Protein AF-A0A142XMQ7-F1 (afdb_monomer)

Mean predicted aligned error: 15.14 Å

Structure (mmCIF, N/CA/C/O backbone):
data_AF-A0A142XMQ7-F1
#
_entry.id   AF-A0A142XMQ7-F1
#
loop_
_atom_site.group_PDB
_atom_site.id
_atom_site.type_symbol
_atom_site.label_atom_id
_atom_site.label_alt_id
_atom_site.label_comp_id
_atom_site.label_asym_id
_atom_site.label_entity_id
_atom_site.label_seq_id
_atom_site.pdbx_PDB_ins_code
_atom_site.Cartn_x
_atom_site.Cartn_y
_atom_site.Cartn_z
_atom_site.occupancy
_atom_site.B_iso_or_equiv
_atom_site.auth_seq_id
_atom_site.auth_comp_id
_atom_site.auth_asym_id
_atom_site.auth_atom_id
_atom_site.pdbx_PDB_model_num
ATOM 1 N N . MET A 1 1 ? 3.921 -54.992 10.161 1.00 39.56 1 MET A N 1
ATOM 2 C CA . MET A 1 1 ? 3.218 -55.237 8.882 1.00 39.56 1 MET A CA 1
ATOM 3 C C . MET A 1 1 ? 2.815 -53.898 8.289 1.00 39.56 1 MET A C 1
ATOM 5 O O . MET A 1 1 ? 2.061 -53.165 8.910 1.00 39.56 1 MET A O 1
ATOM 9 N N . ASN A 1 2 ? 3.401 -53.572 7.138 1.00 39.72 2 ASN A N 1
ATOM 10 C CA . ASN A 1 2 ? 3.148 -52.381 6.324 1.00 39.72 2 ASN A CA 1
ATOM 11 C C . ASN A 1 2 ? 1.705 -52.337 5.810 1.00 39.72 2 ASN A C 1
ATOM 13 O O . ASN A 1 2 ? 1.301 -53.322 5.201 1.00 39.72 2 ASN A O 1
ATOM 17 N N . LYS A 1 3 ? 1.026 -51.184 5.911 1.00 41.12 3 LYS A N 1
ATOM 18 C CA . LYS A 1 3 ? 0.195 -50.603 4.833 1.00 41.12 3 LYS A CA 1
ATOM 19 C C . LYS A 1 3 ? 0.131 -49.080 5.001 1.00 41.12 3 LYS A C 1
ATOM 21 O O . LYS A 1 3 ? -0.486 -48.579 5.933 1.00 41.12 3 LYS A O 1
ATOM 26 N N . GLY A 1 4 ? 0.797 -48.365 4.094 1.00 34.75 4 GLY A N 1
ATOM 27 C CA . GLY A 1 4 ? 0.695 -46.916 3.953 1.00 34.75 4 GLY A CA 1
ATOM 28 C C . GLY A 1 4 ? -0.638 -46.529 3.315 1.00 34.75 4 GLY A C 1
ATOM 29 O O . GLY A 1 4 ? -0.977 -47.019 2.239 1.00 34.75 4 GLY A O 1
ATOM 30 N N . GLY A 1 5 ? -1.385 -45.660 3.991 1.00 37.09 5 GLY A N 1
ATOM 31 C CA . GLY A 1 5 ? -2.548 -44.972 3.440 1.00 37.09 5 GLY A CA 1
ATOM 32 C C . GLY A 1 5 ? -2.126 -43.610 2.902 1.00 37.09 5 GLY A C 1
ATOM 33 O O . GLY A 1 5 ? -1.587 -42.791 3.643 1.00 37.09 5 GLY A O 1
ATOM 34 N N . GLN A 1 6 ? -2.348 -43.375 1.610 1.00 42.09 6 GLN A N 1
ATOM 35 C CA . GLN A 1 6 ? -2.232 -42.045 1.016 1.00 42.09 6 GLN A CA 1
ATOM 36 C C . GLN A 1 6 ? -3.298 -41.109 1.614 1.00 42.09 6 GLN A C 1
ATOM 38 O O . GLN A 1 6 ? -4.458 -41.515 1.719 1.00 42.09 6 GLN A O 1
ATOM 43 N N . PRO A 1 7 ? -2.962 -39.857 1.967 1.00 41.16 7 PRO A N 1
ATOM 44 C CA . PRO A 1 7 ? -3.962 -38.874 2.353 1.00 41.16 7 PRO A CA 1
ATOM 45 C C . PRO A 1 7 ? -4.769 -38.429 1.126 1.00 41.16 7 PRO A C 1
ATOM 47 O O . PRO A 1 7 ? -4.218 -38.015 0.102 1.00 41.16 7 PRO A O 1
ATOM 50 N N . GLY A 1 8 ? -6.092 -38.549 1.242 1.00 36.16 8 GLY A N 1
ATOM 51 C CA . GLY A 1 8 ? -7.060 -38.181 0.218 1.00 36.16 8 GLY A CA 1
ATOM 52 C C . GLY A 1 8 ? -6.982 -36.702 -0.161 1.00 36.16 8 GLY A C 1
ATOM 53 O O . GLY A 1 8 ? -6.835 -35.821 0.686 1.00 36.16 8 GLY A O 1
ATOM 54 N N . ARG A 1 9 ? -7.099 -36.438 -1.464 1.00 38.22 9 ARG A N 1
ATOM 55 C CA . ARG A 1 9 ? -7.292 -35.094 -2.013 1.00 38.22 9 ARG A CA 1
ATOM 56 C C . ARG A 1 9 ? -8.642 -34.546 -1.552 1.00 38.22 9 ARG A C 1
ATOM 58 O O . ARG A 1 9 ? -9.668 -35.198 -1.727 1.00 38.22 9 ARG A O 1
ATOM 65 N N . LEU A 1 10 ? -8.627 -33.334 -1.006 1.00 38.81 10 LEU A N 1
ATOM 66 C CA . LEU A 1 10 ? -9.827 -32.552 -0.721 1.00 38.81 10 LEU A CA 1
ATOM 67 C C . LEU A 1 10 ? -10.569 -32.215 -2.032 1.00 38.81 10 LEU A C 1
ATOM 69 O O . LEU A 1 10 ? -9.913 -31.877 -3.023 1.00 38.81 10 LEU A O 1
ATOM 73 N N . PRO A 1 11 ? -11.912 -32.280 -2.059 1.00 34.28 11 PRO A N 1
ATOM 74 C CA . PRO A 1 11 ? -12.706 -31.844 -3.200 1.00 34.28 11 PRO A CA 1
ATOM 75 C C . PRO A 1 11 ? -12.650 -30.316 -3.308 1.00 34.28 11 PRO A C 1
ATOM 77 O O . PRO A 1 11 ? -13.010 -29.597 -2.377 1.00 34.28 11 PRO A O 1
ATOM 80 N N . GLY A 1 12 ? -12.162 -29.820 -4.446 1.00 39.44 12 GLY A N 1
ATOM 81 C CA . GLY A 1 12 ? -12.177 -28.395 -4.762 1.00 39.44 12 GLY A CA 1
ATOM 82 C C . GLY A 1 12 ? -13.612 -27.873 -4.934 1.00 39.44 12 GLY A C 1
ATOM 83 O O . GLY A 1 12 ? -14.493 -28.635 -5.342 1.00 39.44 12 GLY A O 1
ATOM 84 N N . PRO A 1 13 ? -13.866 -26.588 -4.636 1.00 42.97 13 PRO A N 1
ATOM 85 C CA . PRO A 1 13 ? -15.183 -25.988 -4.792 1.00 42.97 13 PRO A CA 1
ATOM 86 C C . PRO A 1 13 ? -15.599 -25.996 -6.266 1.00 42.97 13 PRO A C 1
ATOM 88 O O . PRO A 1 13 ? -14.899 -25.473 -7.135 1.00 42.97 13 PRO A O 1
ATOM 91 N N . GLY A 1 14 ? -16.744 -26.626 -6.531 1.00 33.94 14 GLY A N 1
ATOM 92 C CA . GLY A 1 14 ? -17.369 -26.692 -7.844 1.00 33.94 14 GLY A CA 1
ATOM 93 C C . GLY A 1 14 ? -17.711 -25.298 -8.356 1.00 33.94 14 GLY A C 1
ATOM 94 O O . GLY A 1 14 ? -18.604 -24.634 -7.835 1.00 33.94 14 GLY A O 1
ATOM 95 N N . GLY A 1 15 ? -16.995 -24.868 -9.392 1.00 40.12 15 GLY A N 1
ATOM 96 C CA . GLY A 1 15 ? -17.407 -23.744 -10.219 1.00 40.12 15 GLY A CA 1
ATOM 97 C C . GLY A 1 15 ? -18.636 -24.123 -11.058 1.00 40.12 15 GLY A C 1
ATOM 98 O O . GLY A 1 15 ? -18.752 -25.276 -11.483 1.00 40.12 15 GLY A O 1
ATOM 99 N N . PRO A 1 16 ? -19.567 -23.186 -11.303 1.00 46.69 16 PRO A N 1
ATOM 100 C CA . PRO A 1 16 ? -20.723 -23.432 -12.156 1.00 46.69 16 PRO A CA 1
ATOM 101 C C . PRO A 1 16 ? -20.294 -23.754 -13.601 1.00 46.69 16 PRO A C 1
ATOM 103 O O . PRO A 1 16 ? -19.234 -23.306 -14.048 1.00 46.69 16 PRO A O 1
ATOM 106 N N . PRO A 1 17 ? -21.107 -24.522 -14.351 1.00 37.59 17 PRO A N 1
ATOM 107 C CA . PRO A 1 17 ? -20.763 -24.967 -15.694 1.00 37.59 17 PRO A CA 1
ATOM 108 C C . PRO A 1 17 ? -20.561 -23.772 -16.626 1.00 37.59 17 PRO A C 1
ATOM 110 O O . PRO A 1 17 ? -21.469 -22.971 -16.857 1.00 37.59 17 PRO A O 1
ATOM 113 N N . VAL A 1 18 ? -19.355 -23.689 -17.188 1.00 37.34 18 VAL A N 1
ATOM 114 C CA . VAL A 1 18 ? -19.021 -22.787 -18.286 1.00 37.34 18 VAL A CA 1
ATOM 115 C C . VAL A 1 18 ? -19.924 -23.154 -19.461 1.00 37.34 18 VAL A C 1
ATOM 117 O O . VAL A 1 18 ? -19.727 -24.170 -20.128 1.00 37.34 18 VAL A O 1
ATOM 120 N N . ARG A 1 19 ? -20.949 -22.335 -19.709 1.00 34.34 19 ARG A N 1
ATOM 121 C CA . ARG A 1 19 ? -21.673 -22.362 -20.977 1.00 34.34 19 ARG A CA 1
ATOM 122 C C . ARG A 1 19 ? -20.686 -21.951 -22.062 1.00 34.34 19 ARG A C 1
ATOM 124 O O . ARG A 1 19 ? -20.234 -20.811 -22.100 1.00 34.34 19 ARG A O 1
ATOM 131 N N . VAL A 1 20 ? -20.352 -22.908 -22.920 1.00 39.31 20 VAL A N 1
ATOM 132 C CA . VAL A 1 20 ? -19.630 -22.687 -24.171 1.00 39.31 20 VAL A CA 1
ATOM 133 C C . VAL A 1 20 ? -20.474 -21.731 -25.013 1.00 39.31 20 VAL A C 1
ATOM 135 O O . VAL A 1 20 ? -21.506 -22.117 -25.558 1.00 39.31 20 VAL A O 1
ATOM 138 N N . ALA A 1 21 ? -20.073 -20.463 -25.060 1.00 35.09 21 ALA A N 1
ATOM 139 C CA . ALA A 1 21 ? -20.623 -19.510 -26.008 1.00 35.09 21 ALA A CA 1
ATOM 140 C C . ALA A 1 21 ? -20.176 -19.912 -27.428 1.00 35.09 21 ALA A C 1
ATOM 142 O O . ALA A 1 21 ? -19.032 -20.344 -27.609 1.00 35.09 21 ALA A O 1
ATOM 143 N N . PRO A 1 22 ? -21.056 -19.807 -28.436 1.00 35.97 22 PRO A N 1
ATOM 144 C CA . PRO A 1 22 ? -20.718 -20.156 -29.806 1.00 35.97 22 PRO A CA 1
ATOM 145 C C . PRO A 1 22 ? -19.603 -19.245 -30.326 1.00 35.97 22 PRO A C 1
ATOM 147 O O . PRO A 1 22 ? -19.616 -18.033 -30.121 1.00 35.97 22 PRO A O 1
ATOM 150 N N . ARG A 1 23 ? -18.635 -19.863 -31.012 1.00 33.84 23 ARG A N 1
ATOM 151 C CA . ARG A 1 23 ? -17.595 -19.194 -31.797 1.00 33.84 23 ARG A CA 1
ATOM 152 C C . ARG A 1 23 ? -18.235 -18.127 -32.689 1.00 33.84 23 ARG A C 1
ATOM 154 O O . ARG A 1 23 ? -18.902 -18.467 -33.662 1.00 33.84 23 ARG A O 1
ATOM 161 N N . CYS A 1 24 ? -17.984 -16.854 -32.398 1.00 34.16 24 CYS A N 1
ATOM 162 C CA . CYS A 1 24 ? -18.174 -15.791 -33.375 1.00 34.16 24 CYS A CA 1
ATOM 163 C C . CYS A 1 24 ? -17.138 -15.992 -34.486 1.00 34.16 24 CYS A C 1
ATOM 165 O O . CYS A 1 24 ? -15.943 -15.762 -34.294 1.00 34.16 24 CYS A O 1
ATOM 167 N N . GLY A 1 25 ? -17.609 -16.503 -35.623 1.00 34.16 25 GLY A N 1
ATOM 168 C CA . GLY A 1 25 ? -16.852 -16.563 -36.861 1.00 34.16 25 GLY A CA 1
ATOM 169 C C . GLY A 1 25 ? -16.463 -15.155 -37.293 1.00 34.16 25 GLY A C 1
ATOM 170 O O . GLY A 1 25 ? -17.300 -14.257 -37.361 1.00 34.16 25 GLY A O 1
ATOM 171 N N . TRP A 1 26 ? -15.177 -14.974 -37.559 1.00 38.94 26 TRP A N 1
ATOM 172 C CA . TRP A 1 26 ? -14.675 -13.808 -38.262 1.00 38.94 26 TRP A CA 1
ATOM 173 C C . TRP A 1 26 ? -15.149 -13.885 -39.721 1.00 38.94 26 TRP A C 1
ATOM 175 O O . TRP A 1 26 ? -15.000 -14.945 -40.337 1.00 38.94 26 TRP A O 1
ATOM 185 N N . PRO A 1 27 ? -15.727 -12.816 -40.292 1.00 48.38 27 PRO A N 1
ATOM 186 C CA . PRO A 1 27 ? -16.029 -12.782 -41.714 1.00 48.38 27 PRO A CA 1
ATOM 187 C C . PRO A 1 27 ? -14.725 -12.730 -42.534 1.00 48.38 27 PRO A C 1
ATOM 189 O O . PRO A 1 27 ? -13.767 -12.074 -42.114 1.00 48.38 27 PRO A O 1
ATOM 192 N N . PRO A 1 28 ? -14.663 -13.388 -43.706 1.00 42.31 28 PRO A N 1
ATOM 193 C CA . PRO A 1 28 ? -13.559 -13.212 -44.638 1.00 42.31 28 PRO A CA 1
ATOM 194 C C . PRO A 1 28 ? -13.583 -11.771 -45.161 1.00 42.31 28 PRO A C 1
ATOM 196 O O . PRO A 1 28 ? -14.538 -11.343 -45.808 1.00 42.31 28 PRO A O 1
ATOM 199 N N . GLY A 1 29 ? -12.541 -11.012 -44.821 1.00 39.47 29 GLY A N 1
ATOM 200 C CA . GLY A 1 29 ? -12.348 -9.642 -45.278 1.00 39.47 29 GLY A CA 1
ATOM 201 C C . GLY A 1 29 ? -12.240 -9.584 -46.798 1.00 39.47 29 GLY A C 1
ATOM 202 O O . GLY A 1 29 ? -11.419 -10.270 -47.405 1.00 39.47 29 GLY A O 1
ATOM 203 N N . ALA A 1 30 ? -13.112 -8.767 -47.380 1.00 41.41 30 ALA A N 1
ATOM 204 C CA . ALA A 1 30 ? -13.198 -8.454 -48.791 1.00 41.41 30 ALA A CA 1
ATOM 205 C C . ALA A 1 30 ? -11.921 -7.773 -49.306 1.00 41.41 30 ALA A C 1
ATOM 207 O O . ALA A 1 30 ? -11.288 -6.983 -48.605 1.00 41.41 30 ALA A O 1
ATOM 208 N N . GLY A 1 31 ? -11.576 -8.092 -50.555 1.00 38.56 31 GLY A N 1
ATOM 209 C CA . GLY A 1 31 ? -10.446 -7.527 -51.278 1.00 38.56 31 GLY A CA 1
ATOM 210 C C . GLY A 1 31 ? -10.512 -6.005 -51.378 1.00 38.56 31 GLY A C 1
ATOM 211 O O . GLY A 1 31 ? -11.531 -5.432 -51.763 1.00 38.56 31 GLY A O 1
ATOM 212 N N . GLY A 1 32 ? -9.392 -5.369 -51.039 1.00 45.53 32 GLY A N 1
ATOM 213 C CA . GLY A 1 32 ? -9.129 -3.975 -51.364 1.00 45.53 32 GLY A CA 1
ATOM 214 C C . GLY A 1 32 ? -8.733 -3.809 -52.842 1.00 45.53 32 GLY A C 1
ATOM 215 O O . GLY A 1 32 ? -8.223 -4.754 -53.450 1.00 45.53 32 GLY A O 1
ATOM 216 N N . PRO A 1 33 ? -8.990 -2.630 -53.433 1.00 51.47 33 PRO A N 1
ATOM 217 C CA . PRO A 1 33 ? -8.698 -2.334 -54.833 1.00 51.47 33 PRO A CA 1
ATOM 218 C C . PRO A 1 33 ? -7.184 -2.240 -55.113 1.00 51.47 33 PRO A C 1
ATOM 220 O O . PRO A 1 33 ? -6.417 -1.898 -54.212 1.00 51.47 33 PRO A O 1
ATOM 223 N N . PRO A 1 34 ? -6.747 -2.524 -56.356 1.00 45.31 34 PRO A N 1
ATOM 224 C CA . PRO A 1 34 ? -5.338 -2.487 -56.737 1.00 45.31 34 PRO A CA 1
ATOM 225 C C . PRO A 1 34 ? -4.774 -1.062 -56.682 1.00 45.31 34 PRO A C 1
ATOM 227 O O . PRO A 1 34 ? -5.380 -0.120 -57.196 1.00 45.31 34 PRO A O 1
ATOM 230 N N . GLU A 1 35 ? -3.592 -0.926 -56.078 1.00 46.50 35 GLU A N 1
ATOM 231 C CA . GLU A 1 35 ? -2.805 0.306 -56.098 1.00 46.50 35 GLU A CA 1
ATOM 232 C C . GLU A 1 35 ? -2.434 0.704 -57.542 1.00 46.50 35 GLU A C 1
ATOM 234 O O . GLU A 1 35 ? -1.985 -0.145 -58.323 1.00 46.50 35 GLU A O 1
ATOM 239 N N . PRO A 1 36 ? -2.593 1.986 -57.921 1.00 50.69 36 PRO A N 1
ATOM 240 C CA . PRO A 1 36 ? -2.132 2.508 -59.201 1.00 50.69 36 PRO A CA 1
ATOM 241 C C . PRO A 1 36 ? -0.607 2.605 -59.236 1.00 50.69 36 PRO A C 1
ATOM 243 O O . PRO A 1 36 ? 0.023 3.129 -58.318 1.00 50.69 36 PRO A O 1
ATOM 246 N N . GLY A 1 37 ? -0.031 2.120 -60.334 1.00 47.28 37 GLY A N 1
ATOM 247 C CA . GLY A 1 37 ? 1.404 2.073 -60.557 1.00 47.28 37 GLY A CA 1
ATOM 248 C C . GLY A 1 37 ? 2.111 3.423 -60.460 1.00 47.28 37 GLY A C 1
ATOM 249 O O . GLY A 1 37 ? 1.578 4.476 -60.813 1.00 47.28 37 GLY A O 1
ATOM 250 N N . MET A 1 38 ? 3.377 3.351 -60.059 1.00 39.41 38 MET A N 1
ATOM 251 C CA . MET A 1 38 ? 4.341 4.418 -60.270 1.00 39.41 38 MET A CA 1
ATOM 252 C C . MET A 1 38 ? 5.613 3.898 -60.948 1.00 39.41 38 MET A C 1
ATOM 254 O O . MET A 1 38 ? 5.949 2.718 -60.825 1.00 39.41 38 MET A O 1
ATOM 258 N N . PRO A 1 39 ? 6.273 4.765 -61.735 1.00 47.16 39 PRO A N 1
ATOM 259 C CA . PRO A 1 39 ? 7.076 4.383 -62.886 1.00 47.16 39 PRO A CA 1
ATOM 260 C C . PRO A 1 39 ? 8.537 4.165 -62.501 1.00 47.16 39 PRO A C 1
ATOM 262 O O . PRO A 1 39 ? 9.125 4.949 -61.757 1.00 47.16 39 PRO A O 1
ATOM 265 N N . GLY A 1 40 ? 9.145 3.130 -63.074 1.00 40.50 40 GLY A N 1
ATOM 266 C CA . GLY A 1 40 ? 10.591 2.961 -63.034 1.00 40.50 40 GLY A CA 1
ATOM 267 C C . GLY A 1 40 ? 11.309 4.031 -63.869 1.00 40.50 40 GLY A C 1
ATOM 268 O O . GLY A 1 40 ? 10.795 4.434 -64.915 1.00 40.50 40 GLY A O 1
ATOM 269 N N . PRO A 1 41 ? 12.525 4.442 -63.484 1.00 50.28 41 PRO A N 1
ATOM 270 C CA . PRO A 1 41 ? 13.448 5.098 -64.390 1.00 50.28 41 PRO A CA 1
ATOM 271 C C . PRO A 1 41 ? 14.430 4.064 -64.942 1.00 50.28 41 PRO A C 1
ATOM 273 O O . PRO A 1 41 ? 15.330 3.585 -64.251 1.00 50.28 41 PRO A O 1
ATOM 276 N N . GLY A 1 42 ? 14.248 3.738 -66.220 1.00 42.22 42 GLY A N 1
ATOM 277 C CA . GLY A 1 42 ? 15.315 3.197 -67.046 1.00 42.22 42 GLY A CA 1
ATOM 278 C C . GLY A 1 42 ? 16.366 4.275 -67.305 1.00 42.22 42 GLY A C 1
ATOM 279 O O . GLY A 1 42 ? 16.038 5.413 -67.632 1.00 42.22 42 GLY A O 1
ATOM 280 N N . GLY A 1 43 ? 17.632 3.896 -67.176 1.00 44.59 43 GLY A N 1
ATOM 281 C CA . GLY A 1 43 ? 18.784 4.708 -67.541 1.00 44.59 43 GLY A CA 1
ATOM 282 C C . GLY A 1 43 ? 19.875 3.805 -68.095 1.00 44.59 43 GLY A C 1
ATOM 283 O O . GLY A 1 43 ? 20.729 3.331 -67.356 1.00 44.59 43 GLY A O 1
ATOM 284 N N . TYR A 1 44 ? 19.797 3.536 -69.398 1.00 44.03 44 TYR A N 1
ATOM 285 C CA . TYR A 1 44 ? 20.872 2.949 -70.193 1.00 44.03 44 TYR A CA 1
ATOM 286 C C . TYR A 1 44 ? 21.995 3.978 -70.387 1.00 44.03 44 TYR A C 1
ATOM 288 O O . TYR A 1 44 ? 21.730 5.122 -70.750 1.00 44.03 44 TYR A O 1
ATOM 296 N N . GLY A 1 45 ? 23.247 3.548 -70.231 1.00 36.44 45 GLY A N 1
ATOM 297 C CA . GLY A 1 45 ? 24.440 4.291 -70.639 1.00 36.44 45 GLY A CA 1
ATOM 298 C C . GLY A 1 45 ? 25.694 3.402 -70.613 1.00 36.44 45 GLY A C 1
ATOM 299 O O . GLY A 1 45 ? 25.726 2.450 -69.841 1.00 36.44 45 GLY A O 1
ATOM 300 N N . PRO A 1 46 ? 26.687 3.628 -71.490 1.00 52.25 46 PRO A N 1
ATOM 301 C CA . PRO A 1 46 ? 27.308 2.559 -72.272 1.00 52.25 46 PRO A CA 1
ATOM 302 C C . PRO A 1 46 ? 28.758 2.218 -71.886 1.00 52.25 46 PRO A C 1
ATOM 304 O O . PRO A 1 46 ? 29.520 3.081 -71.474 1.00 52.25 46 PRO A O 1
ATOM 307 N N . GLY A 1 47 ? 29.148 0.970 -72.172 1.00 43.31 47 GLY A N 1
ATOM 308 C CA . GLY A 1 47 ? 30.458 0.622 -72.739 1.00 43.31 47 GLY A CA 1
ATOM 309 C C . GLY A 1 47 ? 31.705 0.774 -71.861 1.00 43.31 47 GLY A C 1
ATOM 310 O O . GLY A 1 47 ? 32.292 1.845 -71.771 1.00 43.31 47 GLY A O 1
ATOM 311 N N . GLY A 1 48 ? 32.221 -0.354 -71.370 1.00 38.12 48 GLY A N 1
ATOM 312 C CA . GLY A 1 48 ? 33.603 -0.478 -70.898 1.00 38.12 48 GLY A CA 1
ATOM 313 C C . GLY A 1 48 ? 34.072 -1.936 -70.981 1.00 38.12 48 GLY A C 1
ATOM 314 O O . GLY A 1 48 ? 33.464 -2.785 -70.329 1.00 38.12 48 GLY A O 1
ATOM 315 N N . PRO A 1 49 ? 35.091 -2.273 -71.795 1.00 53.16 49 PRO A N 1
ATOM 316 C CA . PRO A 1 49 ? 35.474 -3.655 -72.045 1.00 53.16 49 PRO A CA 1
ATOM 317 C C . PRO A 1 49 ? 36.522 -4.158 -71.046 1.00 53.16 49 PRO A C 1
ATOM 319 O O . PRO A 1 49 ? 37.558 -3.535 -70.836 1.00 53.16 49 PRO A O 1
ATOM 322 N N . GLY A 1 50 ? 36.294 -5.377 -70.555 1.00 44.62 50 GLY A N 1
ATOM 323 C CA . GLY A 1 50 ? 37.360 -6.305 -70.187 1.00 44.62 50 GLY A CA 1
ATOM 324 C C . GLY A 1 50 ? 37.756 -6.334 -68.711 1.00 44.62 50 GLY A C 1
ATOM 325 O O . GLY A 1 50 ? 38.402 -5.424 -68.209 1.00 44.62 50 GLY A O 1
ATOM 326 N N . ARG A 1 51 ? 37.528 -7.480 -68.062 1.00 40.78 51 ARG A N 1
ATOM 327 C CA . ARG A 1 51 ? 38.574 -8.491 -67.805 1.00 40.78 51 ARG A CA 1
ATOM 328 C C . ARG A 1 51 ? 37.994 -9.683 -67.022 1.00 40.78 51 ARG A C 1
ATOM 330 O O . ARG A 1 51 ? 37.500 -9.530 -65.918 1.00 40.78 51 ARG A O 1
ATOM 337 N N . TYR A 1 52 ? 38.115 -10.844 -67.664 1.00 46.03 52 TYR A N 1
ATOM 338 C CA . TYR A 1 52 ? 38.323 -12.209 -67.162 1.00 46.03 52 TYR A CA 1
ATOM 339 C C . TYR A 1 52 ? 37.440 -12.824 -66.052 1.00 46.03 52 TYR A C 1
ATOM 341 O O . TYR A 1 52 ? 37.530 -12.439 -64.890 1.00 46.03 52 TYR A O 1
ATOM 349 N N . PRO A 1 53 ? 36.724 -13.917 -66.386 1.00 49.91 53 PRO A N 1
ATOM 350 C CA . PRO A 1 53 ? 36.209 -14.902 -65.445 1.00 49.91 53 PRO A CA 1
ATOM 351 C C . PRO A 1 53 ? 37.214 -16.051 -65.239 1.00 49.91 53 PRO A C 1
ATOM 353 O O . PRO A 1 53 ? 37.768 -16.576 -66.204 1.00 49.91 53 PRO A O 1
ATOM 356 N N . GLY A 1 54 ? 37.390 -16.490 -63.990 1.00 56.72 54 GLY A N 1
ATOM 357 C CA . GLY A 1 54 ? 37.987 -17.795 -63.683 1.00 56.72 54 GLY A CA 1
ATOM 358 C C . GLY A 1 54 ? 39.170 -17.749 -62.722 1.00 56.72 54 GLY A C 1
ATOM 359 O O . GLY A 1 54 ? 40.321 -17.671 -63.137 1.00 56.72 54 GLY A O 1
ATOM 360 N N . GLY A 1 55 ? 38.878 -17.886 -61.432 1.00 48.81 55 GLY A N 1
ATOM 361 C CA . GLY A 1 55 ? 39.860 -18.230 -60.411 1.00 48.81 55 GLY A CA 1
ATOM 362 C C . GLY A 1 55 ? 39.145 -18.721 -59.149 1.00 48.81 55 GLY A C 1
ATOM 363 O O . GLY A 1 55 ? 38.305 -17.985 -58.631 1.00 48.81 55 GLY A O 1
ATOM 364 N N . PRO A 1 56 ? 39.408 -19.947 -58.660 1.00 52.91 56 PRO A N 1
ATOM 365 C CA . PRO A 1 56 ? 38.860 -20.416 -57.394 1.00 52.91 56 PRO A CA 1
ATOM 366 C C . PRO A 1 56 ? 39.501 -19.619 -56.254 1.00 52.91 56 PRO A C 1
ATOM 368 O O . PRO A 1 56 ? 40.700 -19.725 -56.000 1.00 52.91 56 PRO A O 1
ATOM 371 N N . VAL A 1 57 ? 38.701 -18.788 -55.587 1.00 51.22 57 VAL A N 1
ATOM 372 C CA . VAL A 1 57 ? 39.128 -18.043 -54.399 1.00 51.22 57 VAL A CA 1
ATOM 373 C C . VAL A 1 57 ? 39.232 -19.046 -53.251 1.00 51.22 57 VAL A C 1
ATOM 375 O O . VAL A 1 57 ? 38.228 -19.582 -52.786 1.00 51.22 57 VAL A O 1
ATOM 378 N N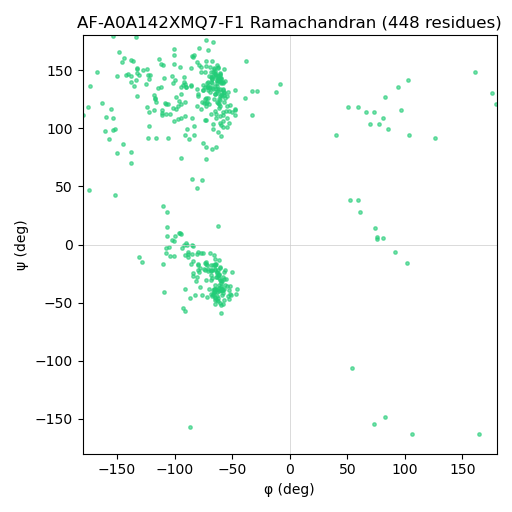 . GLY A 1 58 ? 40.465 -19.374 -52.868 1.00 54.59 58 GLY A N 1
ATOM 379 C CA . GLY A 1 58 ? 40.759 -20.307 -51.786 1.00 54.59 58 GLY A CA 1
ATOM 380 C C . GLY A 1 58 ? 40.341 -19.775 -50.404 1.00 54.59 58 GLY A C 1
ATOM 381 O O . GLY A 1 58 ? 40.225 -18.562 -50.212 1.00 54.59 58 GLY A O 1
ATOM 382 N N . PRO A 1 59 ? 40.138 -20.669 -49.419 1.00 54.78 59 PRO A N 1
ATOM 383 C CA . PRO A 1 59 ? 39.797 -20.307 -48.049 1.00 54.78 59 PRO A CA 1
ATOM 384 C C . PRO A 1 59 ? 41.052 -19.785 -47.341 1.00 54.78 59 PRO A C 1
ATOM 386 O O . PRO A 1 59 ? 41.818 -20.537 -46.748 1.00 54.78 59 PRO A O 1
ATOM 389 N N . GLY A 1 60 ? 41.301 -18.488 -47.473 1.00 53.19 60 GLY A N 1
ATOM 390 C CA . GLY A 1 60 ? 42.498 -17.844 -46.937 1.00 53.19 60 GLY A CA 1
ATOM 391 C C . GLY A 1 60 ? 42.453 -16.336 -47.118 1.00 53.19 60 GLY A C 1
ATOM 392 O O . GLY A 1 60 ? 43.407 -15.744 -47.614 1.00 53.19 60 GLY A O 1
ATOM 393 N N . GLY A 1 61 ? 41.321 -15.714 -46.780 1.00 57.53 61 GLY A N 1
ATOM 394 C CA . GLY A 1 61 ? 41.257 -14.263 -46.660 1.00 57.53 61 GLY A CA 1
ATOM 395 C C . GLY A 1 61 ? 42.170 -13.833 -45.518 1.00 57.53 61 GLY A C 1
ATOM 396 O O . GLY A 1 61 ? 41.870 -14.113 -44.360 1.00 57.53 61 GLY A O 1
ATOM 397 N N . ALA A 1 62 ? 43.296 -13.205 -45.854 1.00 57.72 62 ALA A N 1
ATOM 398 C CA . ALA A 1 62 ? 44.162 -12.551 -44.890 1.00 57.72 62 ALA A CA 1
ATOM 399 C C . ALA A 1 62 ? 43.336 -11.486 -44.158 1.00 57.72 62 ALA A C 1
ATOM 401 O O . ALA A 1 62 ? 42.965 -10.468 -44.742 1.00 57.72 62 ALA A O 1
ATOM 402 N N . SER A 1 63 ? 42.995 -11.759 -42.900 1.00 61.19 63 SER A N 1
ATOM 403 C CA . SER A 1 63 ? 42.458 -10.760 -41.984 1.00 61.19 63 SER A CA 1
ATOM 404 C C . SER A 1 63 ? 43.467 -9.620 -41.897 1.00 61.19 63 SER A C 1
ATOM 406 O O . SER A 1 63 ? 44.631 -9.868 -41.577 1.00 61.19 63 SER A O 1
ATOM 408 N N . ASP A 1 64 ? 43.030 -8.406 -42.222 1.00 73.25 64 ASP A N 1
ATOM 409 C CA . ASP A 1 64 ? 43.836 -7.195 -42.101 1.00 73.25 64 ASP A CA 1
ATOM 410 C C . ASP A 1 64 ? 44.388 -7.104 -40.664 1.00 73.25 64 ASP A C 1
ATOM 412 O O . ASP A 1 64 ? 43.596 -6.999 -39.724 1.00 73.25 64 ASP A O 1
ATOM 416 N N . PRO A 1 65 ? 45.717 -7.179 -40.455 1.00 74.88 65 PRO A N 1
ATOM 417 C CA . PRO A 1 65 ? 46.317 -7.119 -39.123 1.00 74.88 65 PRO A CA 1
ATOM 418 C C . PRO A 1 65 ? 46.116 -5.760 -38.432 1.00 74.88 65 PRO A C 1
ATOM 420 O O . PRO A 1 65 ? 46.413 -5.642 -37.247 1.00 74.88 65 PRO A O 1
ATOM 423 N N . ASN A 1 66 ? 45.603 -4.750 -39.147 1.00 79.00 66 ASN A N 1
ATOM 424 C CA . ASN A 1 66 ? 45.223 -3.452 -38.593 1.00 79.00 66 ASN A CA 1
ATOM 425 C C . ASN A 1 66 ? 43.711 -3.285 -38.392 1.00 79.00 66 ASN A C 1
ATOM 427 O O . ASN A 1 66 ? 43.279 -2.203 -37.983 1.00 79.00 66 ASN A O 1
ATOM 431 N N . ALA A 1 67 ? 42.891 -4.310 -38.653 1.00 76.19 67 ALA A N 1
ATOM 432 C CA . ALA A 1 67 ? 41.489 -4.252 -38.268 1.00 76.19 67 ALA A CA 1
ATOM 433 C C . ALA A 1 67 ? 41.415 -4.144 -36.732 1.00 76.19 67 ALA A C 1
ATOM 435 O O . ALA A 1 67 ? 41.967 -5.005 -36.043 1.00 76.19 67 ALA A O 1
ATOM 436 N N . PRO A 1 68 ? 40.785 -3.095 -36.170 1.00 76.94 68 PRO A N 1
ATOM 437 C CA . PRO A 1 68 ? 40.680 -2.946 -34.727 1.00 76.94 68 PRO A CA 1
ATOM 438 C C . PRO A 1 68 ? 39.978 -4.178 -34.156 1.00 76.94 68 PRO A C 1
ATOM 440 O O . PRO A 1 68 ? 38.813 -4.435 -34.455 1.00 76.94 68 PRO A O 1
ATOM 443 N N . HIS A 1 69 ? 40.710 -4.964 -33.366 1.00 71.06 69 HIS A N 1
ATOM 444 C CA . HIS A 1 69 ? 40.144 -6.103 -32.662 1.00 71.06 69 HIS A CA 1
ATOM 445 C C . HIS A 1 69 ? 39.064 -5.588 -31.713 1.00 71.06 69 HIS A C 1
ATOM 447 O O . HIS A 1 69 ? 39.351 -4.809 -30.801 1.00 71.06 69 HIS A O 1
ATOM 453 N N . GLU A 1 70 ? 37.820 -6.010 -31.934 1.00 74.75 70 GLU A N 1
ATOM 454 C CA . GLU A 1 70 ? 36.756 -5.764 -30.969 1.00 74.75 70 GLU A CA 1
ATOM 455 C C . GLU A 1 70 ? 37.178 -6.377 -29.622 1.00 74.75 70 GLU A C 1
ATOM 457 O O . GLU A 1 70 ? 37.635 -7.527 -29.594 1.00 74.75 70 GLU A O 1
ATOM 462 N N . PRO A 1 71 ? 37.096 -5.626 -28.509 1.00 78.38 71 PRO A N 1
ATOM 463 C CA . PRO A 1 71 ? 37.574 -6.121 -27.229 1.00 78.38 71 PRO A CA 1
ATOM 464 C C . PRO A 1 71 ? 36.802 -7.382 -26.836 1.00 78.38 71 PRO A C 1
ATOM 466 O O . PRO A 1 71 ? 35.572 -7.402 -26.840 1.00 78.38 71 PRO A O 1
ATOM 469 N N . VAL A 1 72 ? 37.517 -8.453 -26.503 1.00 83.94 72 VAL A N 1
ATOM 470 C CA . VAL A 1 72 ? 36.904 -9.736 -26.143 1.00 83.94 72 VAL A CA 1
ATOM 471 C C . VAL A 1 72 ? 36.291 -9.627 -24.745 1.00 83.94 72 VAL A C 1
ATOM 473 O O . VAL A 1 72 ? 36.909 -9.094 -23.825 1.00 83.94 72 VAL A O 1
ATOM 476 N N . SER A 1 73 ? 35.069 -10.137 -24.581 1.00 87.62 73 SER A N 1
ATOM 477 C CA . SER A 1 73 ? 34.438 -10.242 -23.260 1.00 87.62 73 SER A CA 1
ATOM 478 C C . SER A 1 73 ? 35.183 -11.272 -22.403 1.00 87.62 73 SER A C 1
ATOM 480 O O . SER A 1 73 ? 35.463 -12.366 -22.895 1.00 87.62 73 SER A O 1
ATOM 482 N N . HIS A 1 74 ? 35.475 -10.971 -21.138 1.00 90.25 74 HIS A N 1
ATOM 483 C CA . HIS A 1 74 ? 36.131 -11.894 -20.208 1.00 90.25 74 HIS A CA 1
ATOM 484 C C . HIS A 1 74 ? 35.492 -11.858 -18.811 1.00 90.25 74 HIS A C 1
ATOM 486 O O . HIS A 1 74 ? 34.758 -10.940 -18.454 1.00 90.25 74 HIS A O 1
ATOM 492 N N . VAL A 1 75 ? 35.706 -12.924 -18.040 1.00 82.50 75 VAL A N 1
ATOM 493 C CA . VAL A 1 75 ? 35.222 -13.062 -16.662 1.00 82.50 75 VAL A CA 1
ATOM 494 C C . VAL A 1 75 ? 36.425 -13.349 -15.781 1.00 82.50 75 VAL A C 1
ATOM 496 O O . VAL A 1 75 ? 37.050 -14.397 -15.946 1.00 82.50 75 VAL A O 1
ATOM 499 N N . ASP A 1 76 ? 36.706 -12.460 -14.836 1.00 89.88 76 ASP A N 1
ATOM 500 C CA . ASP A 1 76 ? 37.742 -12.657 -13.831 1.00 89.88 76 ASP A CA 1
ATOM 501 C C . ASP A 1 76 ? 37.125 -13.087 -12.504 1.00 89.88 76 ASP A C 1
ATOM 503 O O . ASP A 1 76 ? 36.094 -12.579 -12.054 1.00 89.88 76 ASP A O 1
ATOM 507 N N . LEU A 1 77 ? 37.789 -14.039 -11.861 1.00 80.94 77 LEU A N 1
ATOM 508 C CA . LEU A 1 77 ? 37.450 -14.524 -10.534 1.00 80.94 77 LEU A CA 1
ATOM 509 C C . LEU A 1 77 ? 38.637 -14.230 -9.626 1.00 80.94 77 LEU A C 1
ATOM 511 O O . LEU A 1 77 ? 39.722 -14.776 -9.814 1.00 80.94 77 LEU A O 1
ATOM 515 N N . GLU A 1 78 ? 38.422 -13.373 -8.641 1.00 94.44 78 GLU A N 1
ATOM 516 C CA . GLU A 1 78 ? 39.402 -13.019 -7.625 1.00 94.44 78 GLU A CA 1
ATOM 517 C C . GLU A 1 78 ? 38.852 -13.468 -6.267 1.00 94.44 78 GLU A C 1
ATOM 519 O O . GLU A 1 78 ? 37.718 -13.151 -5.910 1.00 94.44 78 GLU A O 1
ATOM 524 N N . LEU A 1 79 ? 39.629 -14.255 -5.524 1.00 87.81 79 LEU A N 1
ATOM 525 C CA . LEU A 1 79 ? 39.293 -14.657 -4.162 1.00 87.81 79 LEU A CA 1
ATOM 526 C C . LEU A 1 79 ? 40.266 -13.959 -3.216 1.00 87.81 79 LEU A C 1
ATOM 528 O O . LEU A 1 79 ? 41.463 -14.242 -3.253 1.00 87.81 79 LEU A O 1
ATOM 532 N N . THR A 1 80 ? 39.744 -13.077 -2.370 1.00 92.81 80 THR A N 1
ATOM 533 C CA . THR A 1 80 ? 40.528 -12.345 -1.372 1.00 92.81 80 THR A CA 1
ATOM 534 C C . THR A 1 80 ? 39.945 -12.650 -0.001 1.00 92.81 80 THR A C 1
ATOM 536 O O . THR A 1 80 ? 38.801 -12.296 0.273 1.00 92.81 80 THR A O 1
ATOM 539 N N . ASP A 1 81 ? 40.720 -13.335 0.841 1.00 92.88 81 ASP A N 1
ATOM 540 C CA . ASP A 1 81 ? 40.298 -13.861 2.145 1.00 92.88 81 ASP A CA 1
ATOM 541 C C . ASP A 1 81 ? 39.033 -14.741 2.056 1.00 92.88 81 ASP A C 1
ATOM 543 O O . ASP A 1 81 ? 39.089 -15.875 1.577 1.00 92.88 81 ASP A O 1
ATOM 547 N N . ASP A 1 82 ? 37.892 -14.224 2.513 1.00 85.25 82 ASP A N 1
ATOM 548 C CA . ASP A 1 82 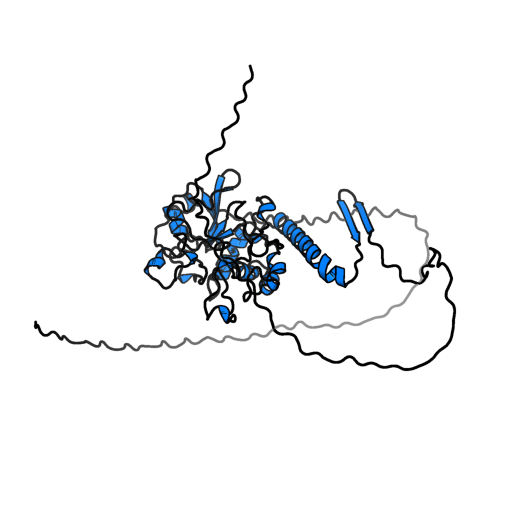? 36.569 -14.850 2.492 1.00 85.25 82 ASP A CA 1
ATOM 549 C C . ASP A 1 82 ? 35.625 -14.236 1.438 1.00 85.25 82 ASP A C 1
ATOM 551 O O . ASP A 1 82 ? 34.443 -14.588 1.368 1.00 85.25 82 ASP A O 1
ATOM 555 N N . GLN A 1 83 ? 36.132 -13.339 0.586 1.00 67.62 83 GLN A N 1
ATOM 556 C CA . GLN A 1 83 ? 35.359 -12.641 -0.437 1.00 67.62 83 GLN A CA 1
ATOM 557 C C . GLN A 1 83 ? 35.681 -13.159 -1.840 1.00 67.62 83 GLN A C 1
ATOM 559 O O . GLN A 1 83 ? 36.809 -13.062 -2.320 1.00 67.62 83 GLN A O 1
ATOM 564 N N . LEU A 1 84 ? 34.653 -13.662 -2.531 1.00 77.88 84 LEU A N 1
ATOM 565 C CA . LEU A 1 84 ? 34.707 -13.973 -3.959 1.00 77.88 84 LEU A CA 1
ATOM 566 C C . LEU A 1 84 ? 34.259 -12.747 -4.762 1.00 77.88 84 LEU A C 1
ATOM 568 O O . LEU A 1 84 ? 33.077 -12.395 -4.774 1.00 77.88 84 LEU A O 1
ATOM 572 N N . LYS A 1 85 ? 35.199 -12.118 -5.462 1.00 83.94 85 LYS A N 1
ATOM 573 C CA . LYS A 1 85 ? 34.953 -11.035 -6.409 1.00 83.94 85 LYS A CA 1
ATOM 574 C C . LYS A 1 85 ? 34.890 -11.609 -7.821 1.00 83.94 85 LYS A C 1
ATOM 576 O O . LYS A 1 85 ? 35.840 -12.200 -8.321 1.00 83.94 85 LYS A O 1
ATOM 581 N N . ILE A 1 86 ? 33.737 -11.432 -8.455 1.00 84.12 86 ILE A N 1
ATOM 582 C CA . ILE A 1 86 ? 33.490 -11.837 -9.839 1.00 84.12 86 ILE A CA 1
ATOM 583 C C . ILE A 1 86 ? 33.430 -10.558 -10.674 1.00 84.12 86 ILE A C 1
ATOM 585 O O . ILE A 1 86 ? 32.495 -9.771 -10.513 1.00 84.12 86 ILE A O 1
ATOM 589 N N . THR A 1 87 ? 34.412 -10.349 -11.546 1.00 86.81 87 THR A N 1
ATOM 590 C CA . THR A 1 87 ? 34.410 -9.261 -12.531 1.00 86.81 87 THR A CA 1
ATOM 591 C C . THR A 1 87 ? 33.959 -9.839 -13.864 1.00 86.81 87 THR A C 1
ATOM 593 O O . THR A 1 87 ? 34.486 -10.846 -14.318 1.00 86.81 87 THR A O 1
ATOM 596 N N . VAL A 1 88 ? 32.945 -9.242 -14.481 1.00 83.62 88 VAL A N 1
ATOM 597 C CA . VAL A 1 88 ? 32.421 -9.683 -15.777 1.00 83.62 88 VAL A CA 1
ATOM 598 C C . VAL A 1 88 ? 32.522 -8.501 -16.727 1.00 83.62 88 VAL A C 1
ATOM 600 O O . VAL A 1 88 ? 31.691 -7.594 -16.666 1.00 83.62 88 VAL A O 1
ATOM 603 N N . ASP A 1 89 ? 33.532 -8.524 -17.588 1.00 86.25 89 ASP A N 1
ATOM 604 C CA . ASP A 1 89 ? 33.740 -7.530 -18.631 1.00 86.25 89 ASP A CA 1
ATOM 605 C C . ASP A 1 89 ? 33.112 -8.039 -19.917 1.00 86.25 89 ASP A C 1
ATOM 607 O O . ASP A 1 89 ? 33.582 -8.992 -20.538 1.00 86.25 89 ASP A O 1
ATOM 611 N N . VAL A 1 90 ? 32.010 -7.417 -20.321 1.00 84.88 90 VAL A N 1
ATOM 612 C CA . VAL A 1 90 ? 31.315 -7.799 -21.545 1.00 84.88 90 VAL A CA 1
ATOM 613 C C . VAL A 1 90 ? 31.332 -6.645 -22.526 1.00 84.88 90 VAL A C 1
ATOM 615 O O . VAL A 1 90 ? 30.872 -5.542 -22.231 1.00 84.88 90 VAL A O 1
ATOM 618 N N . THR A 1 91 ? 31.835 -6.930 -23.717 1.00 86.44 91 THR A N 1
ATOM 619 C CA . THR A 1 91 ? 31.820 -6.013 -24.848 1.00 86.44 91 THR A CA 1
ATOM 620 C C . THR A 1 91 ? 30.602 -6.309 -25.704 1.00 86.44 91 THR A C 1
ATOM 622 O O . THR A 1 91 ? 30.367 -7.448 -26.109 1.00 86.44 91 THR A O 1
ATOM 625 N N . TRP A 1 92 ? 29.841 -5.269 -26.026 1.00 86.50 92 TRP A N 1
ATOM 626 C CA . TRP A 1 92 ? 28.706 -5.352 -26.937 1.00 86.50 92 TRP A CA 1
ATOM 627 C C . TRP A 1 92 ? 28.765 -4.213 -27.949 1.00 86.50 92 TRP A C 1
ATOM 629 O O . TRP A 1 92 ? 29.227 -3.119 -27.626 1.00 86.50 92 TRP A O 1
ATOM 639 N N . ALA A 1 93 ? 28.212 -4.433 -29.143 1.00 88.31 93 ALA A N 1
ATOM 640 C CA . ALA A 1 93 ? 27.875 -3.330 -30.034 1.00 88.31 93 ALA A CA 1
ATOM 641 C C . ALA A 1 93 ? 26.870 -2.389 -29.341 1.00 88.31 93 ALA A C 1
ATOM 643 O O . ALA A 1 93 ? 25.937 -2.857 -28.683 1.00 88.31 93 ALA A O 1
ATOM 644 N N . GLU A 1 94 ? 27.032 -1.073 -29.513 1.00 85.69 94 GLU A N 1
ATOM 645 C CA . GLU A 1 94 ? 26.238 -0.042 -28.817 1.00 85.69 94 GLU A CA 1
ATOM 646 C C . GLU A 1 94 ? 24.722 -0.260 -28.965 1.00 85.69 94 GLU A C 1
ATOM 648 O O . GLU A 1 94 ? 23.956 -0.109 -28.011 1.00 85.69 94 GLU A O 1
ATOM 653 N N . GLU A 1 95 ? 24.275 -0.675 -30.150 1.00 87.00 95 GLU A N 1
ATOM 654 C CA . GLU A 1 95 ? 22.863 -0.940 -30.419 1.00 87.00 95 GLU A CA 1
ATOM 655 C C . GLU A 1 95 ? 22.336 -2.161 -29.654 1.00 87.00 95 GLU A C 1
ATOM 657 O O . GLU A 1 95 ? 21.270 -2.092 -29.036 1.00 87.00 95 GLU A O 1
ATOM 662 N N . VAL A 1 96 ? 23.110 -3.250 -29.598 1.00 86.62 96 VAL A N 1
ATOM 663 C CA . VAL A 1 96 ? 22.781 -4.448 -28.807 1.00 86.62 96 VAL A CA 1
ATOM 664 C C . VAL A 1 96 ? 22.788 -4.116 -27.316 1.00 86.62 96 VAL A C 1
ATOM 666 O O . VAL A 1 96 ? 21.887 -4.534 -26.582 1.00 86.62 96 VAL A O 1
ATOM 669 N N . TYR A 1 97 ? 23.756 -3.312 -26.865 1.00 86.00 97 TYR A N 1
ATOM 670 C CA . TYR A 1 97 ? 23.805 -2.862 -25.481 1.00 86.00 97 TYR A CA 1
ATOM 671 C C . TYR A 1 97 ? 22.540 -2.085 -25.117 1.00 86.00 97 TYR A C 1
ATOM 673 O O . TYR A 1 97 ? 21.866 -2.423 -24.146 1.00 86.00 97 TYR A O 1
ATOM 681 N N . ARG A 1 98 ? 22.164 -1.079 -25.913 1.00 84.50 98 ARG A N 1
ATOM 682 C CA . ARG A 1 98 ? 20.999 -0.230 -25.625 1.00 84.50 98 ARG A CA 1
ATOM 683 C C . ARG A 1 98 ? 19.672 -0.975 -25.690 1.00 84.50 98 ARG A C 1
ATOM 685 O O . ARG A 1 98 ? 18.811 -0.715 -24.852 1.00 84.50 98 ARG A O 1
ATOM 692 N N . THR A 1 99 ? 19.499 -1.858 -26.668 1.00 82.50 99 THR A N 1
ATOM 693 C CA . THR A 1 99 ? 18.198 -2.484 -26.949 1.00 82.50 99 THR A CA 1
ATOM 694 C C . THR A 1 99 ? 17.986 -3.793 -26.193 1.00 82.50 99 THR A C 1
ATOM 696 O O . THR A 1 99 ? 16.885 -4.037 -25.705 1.00 82.50 99 THR A O 1
ATOM 699 N N . ALA A 1 100 ? 19.024 -4.621 -26.040 1.00 82.19 100 ALA A N 1
ATOM 700 C CA . ALA A 1 100 ? 18.887 -5.970 -25.491 1.00 82.19 100 ALA A CA 1
ATOM 701 C C . ALA A 1 100 ? 19.491 -6.126 -24.087 1.00 82.19 100 ALA A C 1
ATOM 703 O O . ALA A 1 100 ? 18.900 -6.788 -23.229 1.00 82.19 100 ALA A O 1
ATOM 704 N N . VAL A 1 101 ? 20.662 -5.533 -23.837 1.00 85.31 101 VAL A N 1
ATOM 705 C CA . VAL A 1 101 ? 21.443 -5.799 -22.616 1.00 85.31 101 VAL A CA 1
ATOM 706 C C . VAL A 1 101 ? 21.084 -4.843 -21.488 1.00 85.31 101 VAL A C 1
ATOM 708 O O . VAL A 1 101 ? 20.678 -5.288 -20.415 1.00 85.31 101 VAL A O 1
ATOM 711 N N . ARG A 1 102 ? 21.210 -3.533 -21.718 1.00 83.75 102 ARG A N 1
ATOM 712 C CA . ARG A 1 102 ? 21.022 -2.482 -20.713 1.00 83.75 102 ARG A CA 1
ATOM 713 C C . ARG A 1 102 ? 19.677 -2.606 -19.994 1.00 83.75 102 ARG A C 1
ATOM 715 O O . ARG A 1 102 ? 19.708 -2.589 -18.765 1.00 83.75 102 ARG A O 1
ATOM 722 N N . PRO A 1 103 ? 18.521 -2.800 -20.665 1.00 78.56 103 PRO A N 1
ATOM 723 C CA . PRO A 1 103 ? 17.243 -2.928 -19.959 1.00 78.56 103 PRO A CA 1
ATOM 724 C C . PRO A 1 103 ? 17.217 -4.129 -19.000 1.00 78.56 103 PRO A C 1
ATOM 726 O O . PRO A 1 103 ? 16.729 -4.026 -17.874 1.00 78.56 103 PRO A O 1
ATOM 729 N N . ARG A 1 104 ? 17.808 -5.263 -19.406 1.00 80.81 104 ARG A N 1
ATOM 730 C CA . ARG A 1 104 ? 17.879 -6.481 -18.584 1.00 80.81 104 ARG A CA 1
ATOM 731 C C . ARG A 1 104 ? 18.859 -6.327 -17.421 1.00 80.81 104 ARG A C 1
ATOM 733 O O . ARG A 1 104 ? 18.515 -6.663 -16.290 1.00 80.81 104 ARG A O 1
ATOM 740 N N . MET A 1 105 ? 20.043 -5.774 -17.685 1.00 81.25 105 MET A N 1
ATOM 741 C CA . MET A 1 105 ? 21.075 -5.507 -16.679 1.00 81.25 105 MET A CA 1
ATOM 742 C C . MET A 1 105 ? 20.596 -4.516 -15.622 1.00 81.25 105 MET A C 1
ATOM 744 O O . MET A 1 105 ? 20.730 -4.788 -14.432 1.00 81.25 105 MET A O 1
ATOM 748 N N . MET A 1 106 ? 19.968 -3.412 -16.031 1.00 77.62 106 MET A N 1
ATOM 749 C CA . MET A 1 106 ? 19.371 -2.452 -15.098 1.00 77.62 106 MET A CA 1
ATOM 750 C C . MET A 1 106 ? 18.300 -3.116 -14.233 1.00 77.62 106 MET A C 1
ATOM 752 O O . MET A 1 106 ? 18.262 -2.881 -13.027 1.00 77.62 106 MET A O 1
ATOM 756 N N . GLY A 1 107 ? 17.492 -4.015 -14.806 1.00 75.81 107 GLY A N 1
ATOM 757 C CA . GLY A 1 107 ? 16.563 -4.850 -14.047 1.00 75.81 107 GLY A CA 1
ATOM 758 C C . GLY A 1 107 ? 17.260 -5.687 -12.967 1.00 75.81 107 GLY A C 1
ATOM 759 O O . GLY A 1 107 ? 16.828 -5.680 -11.815 1.00 75.81 107 GLY A O 1
ATOM 760 N N . VAL A 1 108 ? 18.362 -6.367 -13.301 1.00 79.50 108 VAL A N 1
ATOM 761 C CA . VAL A 1 108 ? 19.149 -7.172 -12.346 1.00 79.50 108 VAL A CA 1
ATOM 762 C C . VAL A 1 108 ? 19.796 -6.301 -11.267 1.00 79.50 108 VAL A C 1
ATOM 764 O O . VAL A 1 108 ? 19.684 -6.622 -10.085 1.00 79.50 108 VAL A O 1
ATOM 767 N N . VAL A 1 109 ? 20.421 -5.182 -11.637 1.00 81.56 109 VAL A N 1
ATOM 768 C CA . VAL A 1 109 ? 21.059 -4.251 -10.690 1.00 81.56 109 VAL A CA 1
ATOM 769 C C . VAL A 1 109 ? 20.023 -3.648 -9.744 1.00 81.56 109 VAL A C 1
ATOM 771 O O . VAL A 1 109 ? 20.235 -3.629 -8.532 1.00 81.56 109 VAL A O 1
ATOM 774 N N . ASN A 1 110 ? 18.866 -3.226 -10.262 1.00 76.56 110 ASN A N 1
ATOM 775 C CA . ASN A 1 110 ? 17.764 -2.719 -9.445 1.00 76.56 110 ASN A CA 1
ATOM 776 C C . ASN A 1 110 ? 17.222 -3.796 -8.497 1.00 76.56 110 ASN A C 1
ATOM 778 O O . ASN A 1 110 ? 16.923 -3.494 -7.342 1.00 76.56 110 ASN A O 1
ATOM 782 N N . GLN A 1 111 ? 17.149 -5.055 -8.940 1.00 77.31 111 GLN A N 1
ATOM 783 C CA . GLN A 1 111 ? 16.772 -6.178 -8.079 1.00 77.31 111 GLN A CA 1
ATOM 784 C C . GLN A 1 111 ? 17.821 -6.452 -7.002 1.00 77.31 111 GLN A C 1
ATOM 786 O O . GLN A 1 111 ? 17.448 -6.689 -5.859 1.00 77.31 111 GLN A O 1
ATOM 791 N N . LEU A 1 112 ? 19.114 -6.426 -7.330 1.00 81.50 112 LEU A N 1
ATOM 792 C CA . LEU A 1 112 ? 20.183 -6.642 -6.357 1.00 81.50 112 LEU A CA 1
ATOM 793 C C . LEU A 1 112 ? 20.200 -5.520 -5.317 1.00 81.50 112 LEU A C 1
ATOM 795 O O . LEU A 1 112 ? 20.169 -5.799 -4.123 1.00 81.50 112 LEU A O 1
ATOM 799 N N . LYS A 1 113 ? 20.145 -4.260 -5.764 1.00 81.62 113 LYS A N 1
ATOM 800 C CA . LYS A 1 113 ? 20.019 -3.087 -4.892 1.00 81.62 113 LYS A CA 1
ATOM 801 C C . LYS A 1 113 ? 18.766 -3.173 -4.024 1.00 81.62 113 LYS A C 1
ATOM 803 O O . LYS A 1 113 ? 18.831 -2.886 -2.836 1.00 81.62 113 LYS A O 1
ATOM 808 N N . GLY A 1 114 ? 17.648 -3.614 -4.601 1.00 80.94 114 GLY A N 1
ATOM 809 C CA . GLY A 1 114 ? 16.401 -3.873 -3.892 1.00 80.94 114 GLY A CA 1
ATOM 810 C C . GLY A 1 114 ? 16.547 -4.940 -2.811 1.00 80.94 114 GLY A C 1
ATOM 811 O O . GLY A 1 114 ? 16.168 -4.693 -1.674 1.00 80.94 114 GLY A O 1
ATOM 812 N N . LYS A 1 115 ? 17.132 -6.100 -3.137 1.00 83.25 115 LYS A N 1
ATOM 813 C CA . LYS A 1 115 ? 17.405 -7.185 -2.178 1.00 83.25 115 LYS A CA 1
ATOM 814 C C . LYS A 1 115 ? 18.289 -6.697 -1.045 1.00 83.25 115 LYS A C 1
ATOM 816 O O . LYS A 1 115 ? 17.936 -6.886 0.111 1.00 83.25 115 LYS A O 1
ATOM 821 N N . MET A 1 116 ? 19.415 -6.069 -1.382 1.00 85.94 116 MET A N 1
ATOM 822 C CA . MET A 1 116 ? 20.345 -5.538 -0.392 1.00 85.94 116 MET A CA 1
ATOM 823 C C . MET A 1 116 ? 19.644 -4.526 0.498 1.00 85.94 116 MET A C 1
ATOM 825 O O . MET A 1 116 ? 19.755 -4.641 1.705 1.00 85.94 116 MET A O 1
ATOM 829 N N . ALA A 1 117 ? 18.838 -3.629 -0.072 1.00 84.38 117 ALA A N 1
ATOM 830 C CA . ALA A 1 117 ? 18.067 -2.679 0.708 1.00 84.38 117 ALA A CA 1
ATOM 831 C C . ALA A 1 117 ? 17.009 -3.358 1.593 1.00 84.38 117 ALA A C 1
ATOM 833 O O . ALA A 1 117 ? 16.849 -2.935 2.719 1.00 84.38 117 ALA A O 1
ATOM 834 N N . VAL A 1 118 ? 16.321 -4.418 1.157 1.00 86.25 118 VAL A N 1
ATOM 835 C CA . VAL A 1 118 ? 15.374 -5.160 2.019 1.00 86.25 118 VAL A CA 1
ATOM 836 C C . VAL A 1 118 ? 16.090 -5.866 3.174 1.00 86.25 118 VAL A C 1
ATOM 838 O O . VAL A 1 118 ? 15.564 -5.901 4.280 1.00 86.25 118 VAL A O 1
ATOM 841 N N . PHE A 1 119 ? 17.279 -6.424 2.931 1.00 84.56 119 PHE A N 1
ATOM 842 C CA . PHE A 1 119 ? 18.062 -7.107 3.965 1.00 84.56 119 PHE A CA 1
ATOM 843 C C . PHE A 1 119 ? 18.790 -6.148 4.907 1.00 84.56 119 PHE A C 1
ATOM 845 O O . PHE A 1 119 ? 18.926 -6.446 6.088 1.00 84.56 119 PHE A O 1
ATOM 852 N N . SER A 1 120 ? 19.280 -5.023 4.387 1.00 81.62 120 SER A N 1
ATOM 853 C CA . SER A 1 120 ? 20.016 -4.023 5.159 1.00 81.62 120 SER A CA 1
ATOM 854 C C . SER A 1 120 ? 19.092 -3.052 5.866 1.00 81.62 120 SER A C 1
ATOM 856 O O . SER A 1 120 ? 19.495 -2.420 6.838 1.00 81.62 120 SER A O 1
ATOM 858 N N . ALA A 1 121 ? 17.892 -2.836 5.332 1.00 67.31 121 ALA A N 1
ATOM 859 C CA . ALA A 1 121 ? 16.999 -1.885 5.933 1.00 67.31 121 ALA A CA 1
ATOM 860 C C . ALA A 1 121 ? 16.450 -2.478 7.224 1.00 67.31 121 ALA A C 1
ATOM 862 O O . ALA A 1 121 ? 15.695 -3.448 7.231 1.00 67.31 121 ALA A O 1
ATOM 863 N N . GLU A 1 122 ? 16.693 -1.749 8.306 1.00 65.31 122 GLU A N 1
ATOM 864 C CA . GLU A 1 122 ? 15.845 -1.762 9.495 1.00 65.31 122 GLU A CA 1
ATOM 865 C C . GLU A 1 122 ? 14.413 -1.255 9.180 1.00 65.31 122 GLU A C 1
ATOM 867 O O . GLU A 1 122 ? 13.668 -0.895 10.091 1.00 65.31 122 GLU A O 1
ATOM 872 N N . SER A 1 123 ? 14.003 -1.191 7.898 1.00 64.00 123 SER A N 1
ATOM 873 C CA . SER A 1 123 ? 12.695 -0.726 7.442 1.00 64.00 123 SER A CA 1
ATOM 874 C C . SER A 1 123 ? 11.625 -1.754 7.779 1.00 64.00 123 SER A C 1
ATOM 876 O O . SER A 1 123 ? 11.113 -2.482 6.929 1.00 64.00 123 SER A O 1
ATOM 878 N N . GLY A 1 124 ? 11.294 -1.808 9.062 1.00 83.75 124 GLY A N 1
ATOM 879 C CA . GLY A 1 124 ? 10.086 -2.437 9.540 1.00 83.75 124 GLY A CA 1
ATOM 880 C C . GLY A 1 124 ? 8.839 -1.681 9.068 1.00 83.75 124 GLY A C 1
ATOM 881 O O . GLY A 1 124 ? 8.931 -0.574 8.519 1.00 83.75 124 GLY A O 1
ATOM 882 N N . PRO A 1 125 ? 7.650 -2.241 9.344 1.00 93.88 125 PRO A N 1
ATOM 883 C CA . PRO A 1 125 ? 6.364 -1.595 9.069 1.00 93.88 125 PRO A CA 1
ATOM 884 C C . PRO A 1 125 ? 6.279 -0.155 9.606 1.00 93.88 125 PRO A C 1
ATOM 886 O O . PRO A 1 125 ? 5.534 0.651 9.060 1.00 93.88 125 PRO A O 1
ATOM 889 N N . HIS A 1 126 ? 7.074 0.205 10.619 1.00 95.75 126 HIS A N 1
ATOM 890 C CA . HIS A 1 126 ? 7.151 1.550 11.195 1.00 95.75 126 HIS A CA 1
ATOM 891 C C . HIS A 1 126 ? 7.606 2.635 10.216 1.00 95.75 126 HIS A C 1
ATOM 893 O O . HIS A 1 126 ? 7.077 3.742 10.270 1.00 95.75 126 HIS A O 1
ATOM 899 N N . VAL A 1 127 ? 8.547 2.351 9.309 1.00 94.56 127 VAL A N 1
ATOM 900 C CA . VAL A 1 127 ? 9.007 3.361 8.333 1.00 94.56 127 VAL A CA 1
ATOM 901 C C . VAL A 1 127 ? 7.879 3.704 7.363 1.00 94.56 127 VAL A C 1
ATOM 903 O O . VAL A 1 127 ? 7.616 4.877 7.100 1.00 94.56 127 VAL A O 1
ATOM 906 N N . LEU A 1 128 ? 7.159 2.685 6.886 1.00 96.12 128 LEU A N 1
ATOM 907 C CA . LEU A 1 128 ? 5.976 2.884 6.055 1.00 96.12 128 LEU A CA 1
ATOM 908 C C . LEU A 1 128 ? 4.839 3.553 6.842 1.00 96.12 128 LEU A C 1
ATOM 910 O O . LEU A 1 128 ? 4.173 4.440 6.309 1.00 96.12 128 LEU A O 1
ATOM 914 N N . ALA A 1 129 ? 4.645 3.189 8.112 1.00 97.00 129 ALA A N 1
ATOM 915 C CA . ALA A 1 129 ? 3.619 3.779 8.971 1.00 97.00 129 ALA A CA 1
ATOM 916 C C . ALA A 1 129 ? 3.803 5.295 9.113 1.00 97.00 129 ALA A C 1
ATOM 918 O O . ALA A 1 129 ? 2.832 6.041 9.027 1.00 97.00 129 ALA A O 1
ATOM 919 N N . GLN A 1 130 ? 5.046 5.773 9.218 1.00 96.50 130 GLN A N 1
ATOM 920 C CA . GLN A 1 130 ? 5.353 7.205 9.295 1.00 96.50 130 GLN A CA 1
ATOM 921 C C . GLN A 1 130 ? 4.991 7.992 8.025 1.00 96.50 130 GLN A C 1
ATOM 923 O O . GLN A 1 130 ? 4.817 9.211 8.097 1.00 96.50 130 GLN A O 1
ATOM 928 N N . ALA A 1 131 ? 4.850 7.341 6.865 1.00 95.69 131 ALA A N 1
ATOM 929 C CA . ALA A 1 131 ? 4.436 8.024 5.639 1.00 95.69 131 ALA A CA 1
ATOM 930 C C . ALA A 1 131 ? 2.972 8.496 5.700 1.00 95.69 131 ALA A C 1
ATOM 932 O O . ALA A 1 131 ? 2.647 9.529 5.118 1.00 95.69 131 ALA A O 1
ATOM 933 N N . GLY A 1 132 ? 2.106 7.783 6.431 1.00 92.81 132 GLY A N 1
ATOM 934 C CA . GLY A 1 132 ? 0.691 8.131 6.602 1.00 92.81 132 GLY A CA 1
ATOM 935 C C . GLY A 1 132 ? 0.485 9.505 7.250 1.00 92.81 132 GLY A C 1
ATOM 936 O O . GLY A 1 132 ? -0.074 10.387 6.597 1.00 92.81 132 GLY A O 1
ATOM 937 N N . PRO A 1 133 ? 0.995 9.743 8.474 1.00 95.50 133 PRO A N 1
ATOM 938 C CA . PRO A 1 133 ? 0.921 11.044 9.140 1.00 95.50 133 PRO A CA 1
ATOM 939 C C . PRO A 1 133 ? 1.546 12.180 8.335 1.00 95.50 133 PRO A C 1
ATOM 941 O O . PRO A 1 133 ? 1.005 13.282 8.299 1.00 95.50 133 PRO A O 1
ATOM 944 N N . ARG A 1 134 ? 2.670 11.921 7.651 1.00 96.19 134 ARG A N 1
ATOM 945 C CA . ARG A 1 134 ? 3.317 12.927 6.793 1.00 96.19 134 ARG A CA 1
ATOM 946 C C . ARG A 1 134 ? 2.422 13.333 5.624 1.00 96.19 134 ARG A C 1
ATOM 948 O O . ARG A 1 134 ? 2.341 14.517 5.315 1.00 96.19 134 ARG A O 1
ATOM 955 N N . ALA A 1 135 ? 1.737 12.373 5.003 1.00 92.38 135 ALA A N 1
ATOM 956 C CA . ALA A 1 135 ? 0.760 12.658 3.958 1.00 92.38 135 ALA A CA 1
ATOM 957 C C . ALA A 1 135 ? -0.469 13.395 4.519 1.00 92.38 135 ALA A C 1
ATOM 959 O O . ALA A 1 135 ? -0.884 14.407 3.960 1.00 92.38 135 ALA A O 1
ATOM 960 N N . LEU A 1 136 ? -0.997 12.953 5.664 1.00 93.00 136 LEU A N 1
ATOM 961 C CA . LEU A 1 136 ? -2.114 13.600 6.363 1.00 93.00 136 LEU A CA 1
ATOM 962 C C . LEU A 1 136 ? -1.833 15.046 6.777 1.00 93.00 136 LEU A C 1
ATOM 964 O O . LEU A 1 136 ? -2.757 15.849 6.801 1.00 93.00 136 LEU A O 1
ATOM 968 N N . GLY A 1 137 ? -0.578 15.378 7.086 1.00 92.50 137 GLY A N 1
ATOM 969 C CA . GLY A 1 137 ? -0.161 16.745 7.398 1.00 92.50 137 GLY A CA 1
ATOM 970 C C . GLY A 1 137 ? -0.193 17.694 6.196 1.00 92.50 137 GLY A C 1
ATOM 971 O O . GLY A 1 137 ? 0.007 18.895 6.365 1.00 92.50 137 GLY A O 1
ATOM 972 N N . THR A 1 138 ? -0.431 17.188 4.982 1.00 94.44 138 THR A N 1
ATOM 973 C CA . THR A 1 138 ? -0.612 18.034 3.799 1.00 94.44 138 THR A CA 1
ATOM 974 C C . THR A 1 138 ? -2.062 18.506 3.660 1.00 94.44 138 THR A C 1
ATOM 976 O O . THR A 1 138 ? -2.981 17.784 4.043 1.00 94.44 138 THR A O 1
ATOM 979 N N . PRO A 1 139 ? -2.317 19.673 3.034 1.00 93.25 139 PRO A N 1
ATOM 980 C CA . PRO A 1 139 ? -3.682 20.151 2.773 1.00 93.25 139 PRO A CA 1
ATOM 981 C C . PRO A 1 139 ? -4.558 19.174 1.971 1.00 93.25 139 PRO A C 1
ATOM 983 O O . PRO A 1 139 ? -5.788 19.263 1.994 1.00 93.25 139 PRO A O 1
ATOM 986 N N . GLN A 1 140 ? -3.924 18.267 1.226 1.00 92.88 140 GLN A N 1
ATOM 987 C CA . GLN A 1 140 ? -4.576 17.240 0.422 1.00 92.88 140 GLN A CA 1
ATOM 988 C C . GLN A 1 140 ? -5.070 16.054 1.267 1.00 92.88 140 GLN A C 1
ATOM 990 O O . GLN A 1 140 ? -5.963 15.341 0.814 1.00 92.88 140 GLN A O 1
ATOM 995 N N . GLY A 1 141 ? -4.538 15.868 2.479 1.00 95.19 141 GLY A N 1
ATOM 996 C CA . GLY A 1 141 ? -4.802 14.707 3.323 1.00 95.19 141 GLY A CA 1
ATOM 997 C C . GLY A 1 141 ? -4.106 13.442 2.814 1.00 95.19 141 GLY A C 1
ATOM 998 O O . GLY A 1 141 ? -3.087 13.489 2.124 1.00 95.19 141 GLY A O 1
ATOM 999 N N . THR A 1 142 ? -4.661 12.279 3.154 1.00 95.81 142 THR A N 1
ATOM 1000 C CA . THR A 1 142 ? -4.199 11.014 2.567 1.00 95.81 142 THR A CA 1
ATOM 1001 C C . THR A 1 142 ? -4.354 11.031 1.044 1.00 95.81 142 THR A C 1
ATOM 1003 O O . THR A 1 142 ? -5.336 11.562 0.518 1.00 95.81 142 THR A O 1
ATOM 1006 N N . PRO A 1 143 ? -3.408 10.438 0.298 1.00 96.88 143 PRO A N 1
ATOM 1007 C CA . PRO A 1 143 ? -3.537 10.328 -1.142 1.00 96.88 143 PRO A CA 1
ATOM 1008 C C . PRO A 1 143 ? -4.738 9.452 -1.507 1.00 96.88 143 PRO A C 1
ATOM 1010 O O . PRO A 1 143 ? -5.056 8.458 -0.845 1.00 96.88 143 PRO A O 1
ATOM 1013 N N .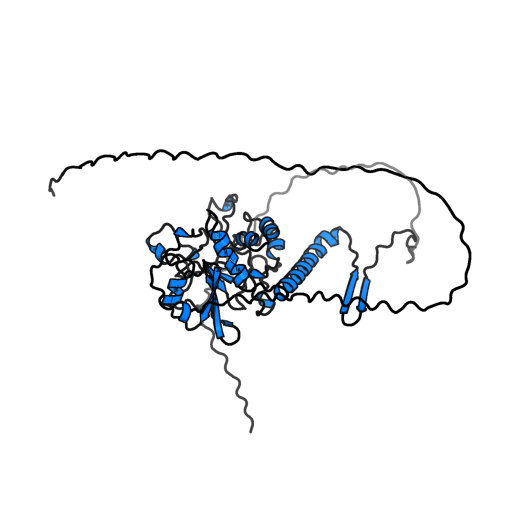 ARG A 1 144 ? -5.382 9.800 -2.620 1.00 97.38 144 ARG A N 1
ATOM 1014 C CA . ARG A 1 144 ? -6.365 8.931 -3.270 1.00 97.38 144 ARG A CA 1
ATOM 1015 C C . ARG A 1 144 ? -5.712 7.632 -3.719 1.00 97.38 144 ARG A C 1
ATOM 1017 O O . ARG A 1 144 ? -4.613 7.660 -4.261 1.00 97.38 144 ARG A O 1
ATOM 1024 N N . GLY A 1 145 ? -6.431 6.524 -3.599 1.00 97.50 145 GLY A N 1
ATOM 1025 C CA . GLY A 1 145 ? -5.980 5.172 -3.926 1.00 97.50 145 GLY A CA 1
ATOM 1026 C C . GLY A 1 145 ? -5.463 4.987 -5.355 1.00 97.50 145 GLY A C 1
ATOM 1027 O O . GLY A 1 145 ? -4.591 4.148 -5.588 1.00 97.50 145 GLY A O 1
ATOM 1028 N N . THR A 1 146 ? -5.975 5.759 -6.321 1.00 98.19 146 THR A N 1
ATOM 1029 C CA . THR A 1 146 ? -5.515 5.723 -7.717 1.00 98.19 146 THR A CA 1
ATOM 1030 C C . THR A 1 146 ? -5.448 7.101 -8.368 1.00 98.19 146 THR A C 1
ATOM 1032 O O . THR A 1 146 ? -6.290 7.968 -8.131 1.00 98.19 146 THR A O 1
ATOM 1035 N N . TRP A 1 147 ? -4.485 7.287 -9.270 1.00 97.62 147 TRP A N 1
ATOM 1036 C CA . TRP A 1 147 ? -4.384 8.488 -10.096 1.00 97.62 147 TRP A CA 1
ATOM 1037 C C . TRP A 1 147 ? -5.345 8.459 -11.276 1.00 97.62 147 TRP A C 1
ATOM 1039 O O . TRP A 1 147 ? -5.343 7.525 -12.077 1.00 97.62 147 TRP A O 1
ATOM 10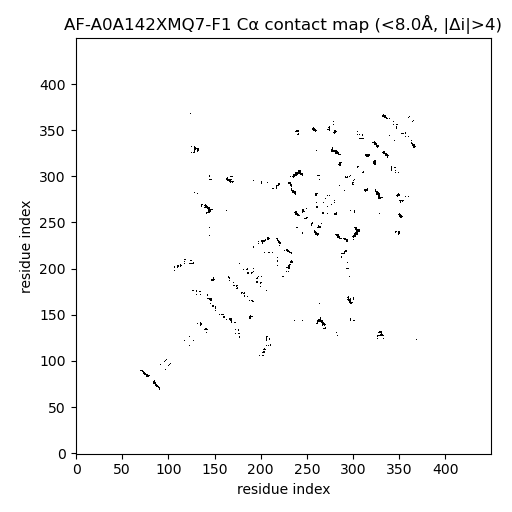49 N N . ASN A 1 148 ? -6.136 9.521 -11.425 1.00 96.25 148 ASN A N 1
ATOM 1050 C CA . ASN A 1 148 ? -6.919 9.712 -12.639 1.00 96.25 148 ASN A CA 1
ATOM 1051 C C . ASN A 1 148 ? -5.967 9.951 -13.812 1.00 96.25 148 ASN A C 1
ATOM 1053 O O . ASN A 1 148 ? -5.137 10.858 -13.768 1.00 96.25 148 ASN A O 1
ATOM 1057 N N . ARG A 1 149 ? -6.117 9.139 -14.857 1.00 94.75 149 ARG A N 1
ATOM 1058 C CA . ARG A 1 149 ? -5.431 9.345 -16.130 1.00 94.75 149 ARG A CA 1
ATOM 1059 C C . ARG A 1 149 ? -6.123 10.461 -16.903 1.00 94.75 149 ARG A C 1
ATOM 1061 O O . ARG A 1 149 ? -7.340 10.624 -16.798 1.00 94.75 149 ARG A O 1
ATOM 1068 N N . ALA A 1 150 ? -5.356 11.200 -17.696 1.00 92.88 150 ALA A N 1
ATOM 1069 C CA . ALA A 1 150 ? -5.914 12.214 -18.577 1.00 92.88 150 ALA A CA 1
ATOM 1070 C C . ALA A 1 150 ? -6.936 11.578 -19.541 1.00 92.88 150 ALA A C 1
ATOM 1072 O O . ALA A 1 150 ? -6.677 10.533 -20.143 1.00 92.88 150 ALA A O 1
ATOM 1073 N N . LYS A 1 151 ? -8.109 12.206 -19.682 1.00 91.56 151 LYS A N 1
ATOM 1074 C CA . LYS A 1 151 ? -9.204 11.765 -20.564 1.00 91.56 151 LYS A CA 1
ATOM 1075 C C . LYS A 1 151 ? -8.949 12.186 -22.016 1.00 91.56 151 LYS A C 1
ATOM 1077 O O . LYS A 1 151 ? -9.792 12.810 -22.644 1.00 91.56 151 LYS A O 1
ATOM 1082 N N . THR A 1 152 ? -7.749 11.911 -22.518 1.00 89.19 152 THR A N 1
ATOM 1083 C CA . THR A 1 152 ? -7.315 12.302 -23.870 1.00 89.19 152 THR A CA 1
ATOM 1084 C C . THR A 1 152 ? -7.669 11.269 -24.931 1.00 89.19 152 THR A C 1
ATOM 1086 O O . THR A 1 152 ? -7.449 11.520 -26.107 1.00 89.19 152 THR A O 1
ATOM 1089 N N . ASP A 1 153 ? -8.158 10.102 -24.518 1.00 88.81 153 ASP A N 1
ATOM 1090 C CA . ASP A 1 153 ? -8.528 9.013 -25.414 1.00 88.81 153 ASP A CA 1
ATOM 1091 C C . ASP A 1 153 ? -9.963 9.232 -25.930 1.00 88.81 153 ASP A C 1
ATOM 1093 O O . ASP A 1 153 ? -10.907 9.125 -25.131 1.00 88.81 153 ASP A O 1
ATOM 1097 N N . PRO A 1 154 ? -10.139 9.584 -27.220 1.00 90.88 154 PRO A N 1
ATOM 1098 C CA . PRO A 1 154 ? -11.454 9.852 -27.792 1.00 90.88 154 PRO A CA 1
ATOM 1099 C C . PRO A 1 154 ? -12.354 8.610 -27.778 1.00 90.88 154 PRO A C 1
ATOM 1101 O O . PRO A 1 154 ? -13.569 8.753 -27.622 1.00 90.88 154 PRO A O 1
ATOM 1104 N N . ASP A 1 155 ? -11.780 7.404 -27.820 1.00 93.31 155 ASP A N 1
ATOM 1105 C CA . ASP A 1 155 ? -12.530 6.142 -27.871 1.00 93.31 155 ASP A CA 1
ATOM 1106 C C . ASP A 1 155 ? -13.275 5.859 -26.560 1.00 93.31 155 ASP A C 1
ATOM 1108 O O . ASP A 1 155 ? -14.217 5.067 -26.510 1.00 93.31 155 ASP A O 1
ATOM 1112 N N . ARG A 1 156 ? -12.888 6.535 -25.471 1.00 92.62 156 ARG A N 1
ATOM 1113 C CA . ARG A 1 156 ? -13.542 6.403 -24.165 1.00 92.62 156 ARG A CA 1
ATOM 1114 C C . ARG A 1 156 ? -14.715 7.350 -23.960 1.00 92.62 156 ARG A C 1
ATOM 1116 O O . ARG A 1 156 ? -15.360 7.242 -22.921 1.00 92.62 156 ARG A O 1
ATOM 1123 N N . ILE A 1 157 ? -14.985 8.287 -24.875 1.00 94.38 157 ILE A N 1
ATOM 1124 C CA . ILE A 1 157 ? -16.134 9.214 -24.788 1.00 94.38 157 ILE A CA 1
ATOM 1125 C C . ILE A 1 157 ? -16.176 9.939 -23.418 1.00 94.38 157 ILE A C 1
ATOM 1127 O O . ILE A 1 157 ? -17.216 10.107 -22.788 1.00 94.38 157 ILE A O 1
ATOM 1131 N N . GLY A 1 158 ? -15.006 10.306 -22.882 1.00 92.06 158 GLY A N 1
ATOM 1132 C CA . GLY A 1 158 ? -14.887 10.975 -21.577 1.00 92.06 158 GLY A CA 1
ATOM 1133 C C . GLY A 1 158 ? -15.079 10.082 -20.336 1.00 92.06 158 GLY A C 1
ATOM 1134 O O . GLY A 1 158 ? -15.037 10.590 -19.206 1.00 92.06 158 GLY A O 1
ATOM 1135 N N . LEU A 1 159 ? -15.239 8.765 -20.499 1.00 94.62 159 LEU A N 1
ATOM 1136 C CA . LEU A 1 159 ? -15.307 7.817 -19.387 1.00 94.62 159 LEU A CA 1
ATOM 1137 C C . LEU A 1 159 ? -13.953 7.667 -18.693 1.00 94.62 159 LEU A C 1
ATOM 1139 O O . LEU A 1 159 ? -12.908 7.462 -19.320 1.00 94.62 159 LEU A O 1
ATOM 1143 N N . ASP A 1 160 ? -13.987 7.687 -17.365 1.00 95.31 160 ASP A N 1
ATOM 1144 C CA . ASP A 1 160 ? -12.811 7.445 -16.544 1.00 95.31 160 ASP A CA 1
ATOM 1145 C C . ASP A 1 160 ? -12.218 6.053 -16.787 1.00 95.31 160 ASP A C 1
ATOM 1147 O O . ASP A 1 160 ? -12.928 5.065 -16.988 1.00 95.31 160 ASP A O 1
ATOM 1151 N N . TYR A 1 161 ? -10.887 5.961 -16.751 1.00 96.75 161 TYR A N 1
ATOM 1152 C CA . TYR A 1 161 ? -10.185 4.677 -16.811 1.00 96.75 161 TYR A CA 1
ATOM 1153 C C . TYR A 1 161 ? -10.555 3.813 -15.607 1.00 96.75 161 TYR A C 1
ATOM 1155 O O . TYR A 1 161 ? -10.695 4.359 -14.519 1.00 96.75 161 TYR A O 1
ATOM 1163 N N . PRO A 1 162 ? -10.689 2.486 -15.716 1.00 97.12 162 PRO A N 1
ATOM 1164 C CA . PRO A 1 162 ? -10.955 1.661 -14.542 1.00 97.12 162 PRO A CA 1
ATOM 1165 C C . PRO A 1 162 ? -9.765 1.718 -13.560 1.00 97.12 162 PRO A C 1
ATOM 1167 O O . PRO A 1 162 ? -8.620 1.801 -14.012 1.00 97.12 162 PRO A O 1
ATOM 1170 N N . PRO A 1 163 ? -9.986 1.640 -12.231 1.00 98.12 163 PRO A N 1
ATOM 1171 C CA . PRO A 1 163 ? -8.917 1.726 -11.227 1.00 98.12 163 PRO A CA 1
ATOM 1172 C C . PRO A 1 163 ? -7.744 0.765 -11.454 1.00 98.12 163 PRO A C 1
ATOM 1174 O O . PRO A 1 163 ? -6.595 1.142 -11.255 1.00 98.12 163 PRO A O 1
ATOM 1177 N N . VAL A 1 164 ? -8.023 -0.443 -11.954 1.00 97.75 164 VAL A N 1
ATOM 1178 C CA . VAL A 1 164 ? -7.012 -1.470 -12.265 1.00 97.75 164 VAL A CA 1
ATOM 1179 C C . VAL A 1 164 ? -6.032 -1.062 -13.372 1.00 97.75 164 VAL A C 1
ATOM 1181 O O . VAL A 1 164 ? -4.978 -1.666 -13.500 1.00 97.75 164 VAL A O 1
ATOM 1184 N N . GLN A 1 165 ? -6.346 -0.041 -14.175 1.00 97.69 165 GLN A N 1
ATOM 1185 C CA . GLN A 1 165 ? -5.461 0.485 -15.222 1.00 97.69 165 GLN A CA 1
ATOM 1186 C C . GLN A 1 165 ? -4.735 1.768 -14.803 1.00 97.69 165 GLN A C 1
ATOM 1188 O O . GLN A 1 165 ? -4.043 2.371 -15.619 1.00 97.69 165 GLN A O 1
ATOM 1193 N N . ARG A 1 166 ? -4.920 2.237 -13.568 1.00 98.12 166 ARG A N 1
ATOM 1194 C CA . ARG A 1 166 ? -4.362 3.501 -13.070 1.00 98.12 166 ARG A CA 1
ATOM 1195 C C . ARG A 1 166 ? -3.120 3.256 -12.220 1.00 98.12 166 ARG A C 1
ATOM 1197 O O . ARG A 1 166 ? -2.900 2.146 -11.749 1.00 98.12 166 ARG A O 1
ATOM 1204 N N . VAL A 1 167 ? -2.335 4.304 -11.997 1.00 98.50 167 VAL A N 1
ATOM 1205 C CA . VAL A 1 167 ? -1.202 4.271 -11.062 1.00 98.50 167 VAL A CA 1
ATOM 1206 C C . VAL A 1 167 ? -1.708 4.318 -9.616 1.00 98.50 167 VAL A C 1
ATOM 1208 O O . VAL A 1 167 ? -2.625 5.077 -9.296 1.00 98.50 167 VAL A O 1
ATOM 1211 N N . SER A 1 168 ? -1.107 3.499 -8.757 1.00 98.56 168 SER A N 1
ATOM 1212 C CA . SER A 1 168 ? -1.369 3.398 -7.317 1.00 98.56 168 SER A CA 1
ATOM 1213 C C . SER A 1 168 ? -0.978 4.652 -6.529 1.00 98.56 168 SER A C 1
ATOM 1215 O O . SER A 1 168 ? -0.007 5.333 -6.864 1.00 98.56 168 SER A O 1
ATOM 1217 N N . PHE A 1 169 ? -1.661 4.891 -5.408 1.00 97.75 169 PHE A N 1
ATOM 1218 C CA . PHE A 1 169 ? -1.288 5.907 -4.417 1.00 97.75 169 PHE A CA 1
ATOM 1219 C C . PHE A 1 169 ? 0.093 5.688 -3.788 1.00 97.75 169 PHE A C 1
ATOM 1221 O O . PHE A 1 169 ? 0.686 6.641 -3.292 1.00 97.75 169 PHE A O 1
ATOM 1228 N N . PHE A 1 170 ? 0.649 4.471 -3.834 1.00 98.31 170 PHE A N 1
ATOM 1229 C CA . PHE A 1 170 ? 2.015 4.238 -3.353 1.00 98.31 170 PHE A CA 1
ATOM 1230 C C . PHE A 1 170 ? 3.034 5.133 -4.068 1.00 98.31 170 PHE A C 1
ATOM 1232 O O . PHE A 1 170 ? 3.998 5.555 -3.437 1.00 98.31 170 PHE A O 1
ATOM 1239 N N . ALA A 1 171 ? 2.784 5.515 -5.328 1.00 98.06 171 ALA A N 1
ATOM 1240 C CA . ALA A 1 171 ? 3.611 6.490 -6.038 1.00 98.06 171 ALA A CA 1
ATOM 1241 C C . ALA A 1 171 ? 3.642 7.873 -5.351 1.00 98.06 171 ALA A C 1
ATOM 1243 O O . ALA A 1 171 ? 4.664 8.554 -5.411 1.00 98.06 171 ALA A O 1
ATOM 1244 N N . ASP A 1 172 ? 2.562 8.271 -4.667 1.00 97.25 172 ASP A N 1
ATOM 1245 C CA . ASP A 1 172 ? 2.502 9.506 -3.868 1.00 97.25 172 ASP A CA 1
ATOM 1246 C C . ASP A 1 172 ? 3.151 9.365 -2.500 1.00 97.25 172 ASP A C 1
ATOM 1248 O O . ASP A 1 172 ? 3.539 10.367 -1.907 1.00 97.25 172 ASP A O 1
ATOM 1252 N N . LEU A 1 173 ? 3.289 8.137 -1.995 1.00 97.06 173 LEU A N 1
ATOM 1253 C CA . LEU A 1 173 ? 3.979 7.894 -0.734 1.00 97.06 173 LEU A CA 1
ATOM 1254 C C . LEU A 1 173 ? 5.505 7.919 -0.878 1.00 97.06 173 LEU A C 1
ATOM 1256 O O . LEU A 1 173 ? 6.200 8.214 0.093 1.00 97.06 173 LEU A O 1
ATOM 1260 N N . LEU A 1 174 ? 6.036 7.673 -2.081 1.00 96.88 174 LEU A N 1
ATOM 1261 C CA . LEU A 1 174 ? 7.479 7.591 -2.329 1.00 96.88 174 LEU A CA 1
ATOM 1262 C C . LEU A 1 174 ? 8.281 8.812 -1.839 1.00 96.88 174 LEU A C 1
ATOM 1264 O O . LEU A 1 174 ? 9.315 8.595 -1.205 1.00 96.88 174 LEU A O 1
ATOM 1268 N N . PRO A 1 175 ? 7.859 10.077 -2.046 1.00 96.69 175 PRO A N 1
ATOM 1269 C CA . PRO A 1 175 ? 8.573 11.230 -1.495 1.00 96.69 175 PRO A CA 1
ATOM 1270 C C . PRO A 1 175 ? 8.711 11.190 0.034 1.00 96.69 175 PRO A C 1
ATOM 1272 O O . PRO A 1 175 ? 9.783 11.492 0.553 1.00 96.69 175 PRO A O 1
ATOM 1275 N N . TYR A 1 176 ? 7.676 10.745 0.755 1.00 95.81 176 TYR A N 1
ATOM 1276 C CA . TYR A 1 176 ? 7.697 10.649 2.222 1.00 95.81 176 TYR A CA 1
ATOM 1277 C C . TYR A 1 176 ? 8.551 9.489 2.745 1.00 95.81 176 TYR A C 1
ATOM 1279 O O . TYR A 1 176 ? 8.923 9.494 3.919 1.00 95.81 176 TYR A O 1
ATOM 1287 N N . LEU A 1 177 ? 8.882 8.536 1.870 1.00 94.56 177 LEU A N 1
ATOM 1288 C CA . LEU A 1 177 ? 9.792 7.413 2.109 1.00 94.56 177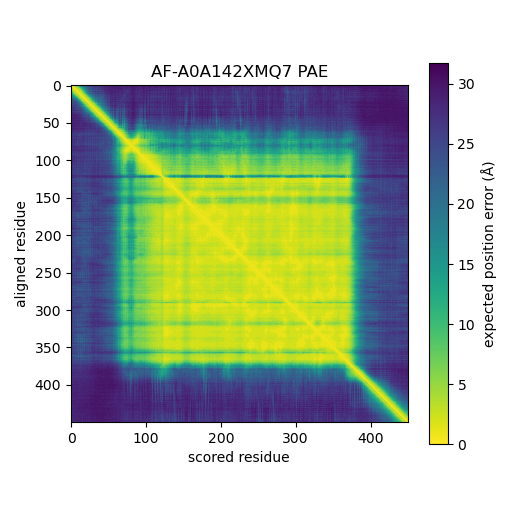 LEU A CA 1
ATOM 1289 C C . LEU A 1 177 ? 11.236 7.719 1.662 1.00 94.56 177 LEU A C 1
ATOM 1291 O O . LEU A 1 177 ? 12.062 6.817 1.585 1.00 94.56 177 LEU A O 1
ATOM 1295 N N . GLY A 1 178 ? 11.548 8.970 1.297 1.00 94.12 178 GLY A N 1
ATOM 1296 C CA . GLY A 1 178 ? 12.876 9.343 0.790 1.00 94.12 178 GLY A CA 1
ATOM 1297 C C . GLY A 1 178 ? 13.155 8.870 -0.643 1.00 94.12 178 GLY A C 1
ATOM 1298 O O . GLY A 1 178 ? 14.292 8.911 -1.105 1.00 94.12 178 GLY A O 1
ATOM 1299 N N . ARG A 1 179 ? 12.121 8.444 -1.380 1.00 94.75 179 ARG A N 1
ATOM 1300 C CA . ARG A 1 179 ? 12.196 7.936 -2.762 1.00 94.75 179 ARG A CA 1
ATOM 1301 C C . ARG A 1 179 ? 11.578 8.897 -3.778 1.00 94.75 179 ARG A C 1
ATOM 1303 O O . ARG A 1 179 ? 11.031 8.472 -4.795 1.00 94.75 179 ARG A O 1
ATOM 1310 N N . GLY A 1 180 ? 11.672 10.204 -3.529 1.00 95.88 180 GLY A N 1
ATOM 1311 C CA . GLY A 1 180 ? 11.085 11.233 -4.397 1.00 95.88 180 GLY A CA 1
ATOM 1312 C C . GLY A 1 180 ? 11.548 11.155 -5.858 1.00 95.88 180 GLY A C 1
ATOM 1313 O O . GLY A 1 180 ? 10.738 11.354 -6.758 1.00 95.88 180 GLY A O 1
ATOM 1314 N N . SER A 1 181 ? 12.808 10.774 -6.102 1.00 95.88 181 SER A N 1
ATOM 1315 C CA . SER A 1 181 ? 13.356 10.588 -7.455 1.00 95.88 181 SER A CA 1
ATOM 1316 C C . SER A 1 181 ? 12.750 9.405 -8.212 1.00 95.88 181 SER A C 1
ATOM 1318 O O . SER A 1 181 ? 12.688 9.439 -9.437 1.00 95.88 181 SER A O 1
ATOM 1320 N N . LEU A 1 182 ? 12.302 8.360 -7.510 1.00 95.06 182 LEU A N 1
ATOM 1321 C CA . LEU A 1 182 ? 11.567 7.250 -8.116 1.00 95.06 182 LEU A CA 1
ATOM 1322 C C . LEU A 1 182 ? 10.125 7.679 -8.407 1.00 95.06 182 LEU A C 1
ATOM 1324 O O . LEU A 1 182 ? 9.613 7.436 -9.495 1.00 95.06 182 LEU A O 1
ATOM 1328 N N . GLY A 1 183 ? 9.489 8.374 -7.458 1.00 96.44 183 GLY A N 1
ATOM 1329 C CA . GLY A 1 183 ? 8.124 8.880 -7.616 1.00 96.44 183 GLY A CA 1
ATOM 1330 C C . GLY A 1 183 ? 7.968 9.877 -8.767 1.00 96.44 183 GLY A C 1
ATOM 1331 O O . GLY A 1 183 ? 6.948 9.848 -9.453 1.00 96.44 183 GLY A O 1
ATOM 1332 N N . SER A 1 184 ? 8.978 10.712 -9.033 1.00 97.19 184 SER A N 1
ATOM 1333 C CA . SER A 1 184 ? 8.960 11.670 -10.148 1.00 97.19 184 SER A CA 1
ATOM 1334 C C . SER A 1 184 ? 9.086 11.021 -11.531 1.00 97.19 184 SER A C 1
ATOM 1336 O O . SER A 1 184 ? 8.675 11.629 -12.517 1.00 97.19 184 SER A O 1
ATOM 1338 N N . GLN A 1 185 ? 9.611 9.794 -11.618 1.00 96.94 185 GLN A N 1
ATOM 1339 C CA . GLN A 1 185 ? 9.704 9.037 -12.873 1.00 96.94 185 GLN A CA 1
ATOM 1340 C C . GLN A 1 185 ? 8.377 8.371 -13.260 1.00 96.94 185 GLN A C 1
ATOM 1342 O O . GLN A 1 185 ? 8.189 7.996 -14.416 1.00 96.94 185 GLN A O 1
ATOM 1347 N N . VAL A 1 186 ? 7.440 8.224 -12.317 1.00 98.25 186 VAL A N 1
ATOM 1348 C CA . VAL A 1 186 ? 6.152 7.574 -12.575 1.00 98.25 186 VAL A CA 1
ATOM 1349 C C . VAL A 1 186 ? 5.254 8.474 -13.422 1.00 98.25 186 VAL A C 1
ATOM 1351 O O . VAL A 1 186 ? 4.813 9.543 -12.990 1.00 98.25 186 VAL A O 1
ATOM 1354 N N . ASN A 1 187 ? 4.876 8.000 -14.609 1.00 97.94 187 ASN A N 1
ATOM 1355 C CA . ASN A 1 187 ? 3.896 8.678 -15.444 1.00 97.94 187 ASN A CA 1
ATOM 1356 C C . ASN A 1 187 ? 2.468 8.323 -15.004 1.00 97.94 187 ASN A C 1
ATOM 1358 O O . ASN A 1 187 ? 1.865 7.351 -15.467 1.00 97.94 187 ASN A O 1
ATOM 1362 N N . LYS A 1 188 ? 1.905 9.174 -14.143 1.00 97.31 188 LYS A N 1
ATOM 1363 C CA . LYS A 1 188 ? 0.542 9.059 -13.592 1.00 97.31 188 LYS A CA 1
ATOM 1364 C C . LYS A 1 188 ? -0.579 9.193 -14.634 1.00 97.31 188 LYS A C 1
ATOM 1366 O O . LYS A 1 188 ? -1.706 8.787 -14.365 1.00 97.31 188 LYS A O 1
ATOM 1371 N N . ASN A 1 189 ? -0.279 9.731 -15.819 1.00 97.06 189 ASN A N 1
ATOM 1372 C CA . ASN A 1 189 ? -1.243 9.880 -16.914 1.00 97.06 189 ASN A CA 1
ATOM 1373 C C . ASN A 1 189 ? -1.310 8.643 -17.832 1.00 97.06 189 ASN A C 1
ATOM 1375 O O . ASN A 1 189 ? -2.229 8.532 -18.646 1.00 97.06 189 ASN A O 1
ATOM 1379 N N . ALA A 1 190 ? -0.380 7.697 -17.691 1.00 96.94 190 ALA A N 1
ATOM 1380 C CA . ALA A 1 190 ? -0.359 6.436 -18.428 1.00 96.94 190 ALA A CA 1
ATOM 1381 C C . ALA A 1 190 ? -0.893 5.267 -17.579 1.00 96.94 190 ALA A C 1
ATOM 1383 O O . ALA A 1 190 ? -1.083 5.390 -16.367 1.00 96.94 190 ALA A O 1
ATOM 1384 N N . ALA A 1 191 ? -1.144 4.117 -18.215 1.00 97.56 191 ALA A N 1
ATOM 1385 C CA . ALA A 1 191 ? -1.402 2.891 -17.466 1.00 97.56 191 ALA A CA 1
ATOM 1386 C C . ALA A 1 191 ? -0.154 2.483 -16.675 1.00 97.56 191 ALA A C 1
ATOM 1388 O O . ALA A 1 191 ? 0.968 2.703 -17.132 1.00 97.56 191 ALA A O 1
ATOM 1389 N N . TRP A 1 192 ? -0.325 1.860 -15.510 1.00 98.31 192 TRP A N 1
ATOM 1390 C CA . TRP A 1 192 ? 0.816 1.409 -14.702 1.00 98.31 192 TRP A CA 1
ATOM 1391 C C . TRP A 1 192 ? 1.666 0.338 -15.409 1.00 98.31 192 TRP A C 1
ATOM 1393 O O . TRP A 1 192 ? 2.847 0.207 -15.114 1.00 98.31 192 TRP A O 1
ATOM 1403 N N . TYR A 1 193 ? 1.073 -0.387 -16.360 1.00 97.69 193 TYR A N 1
ATOM 1404 C CA . TYR A 1 193 ? 1.724 -1.398 -17.198 1.00 97.69 193 TYR A CA 1
ATOM 1405 C C . TYR A 1 193 ? 2.103 -0.885 -18.599 1.00 97.69 193 TYR A C 1
ATOM 1407 O O . TYR A 1 193 ? 2.480 -1.677 -19.453 1.00 97.69 193 TYR A O 1
ATOM 1415 N N . ALA A 1 194 ? 1.966 0.416 -18.877 1.00 97.31 194 ALA A N 1
ATOM 1416 C CA . ALA A 1 194 ? 2.438 0.987 -20.139 1.00 97.31 194 ALA A CA 1
ATOM 1417 C C . ALA A 1 194 ? 3.971 1.057 -20.159 1.00 97.31 194 ALA A C 1
ATOM 1419 O O . ALA A 1 194 ? 4.571 1.248 -19.103 1.00 97.31 194 ALA A O 1
ATOM 1420 N N . ASP A 1 195 ? 4.586 1.027 -21.345 1.00 95.62 195 ASP A N 1
ATOM 1421 C CA . ASP A 1 195 ? 6.050 1.023 -21.537 1.00 95.62 195 ASP A CA 1
ATOM 1422 C C . ASP A 1 195 ? 6.787 2.061 -20.681 1.00 95.62 195 ASP A C 1
ATOM 1424 O O . ASP A 1 195 ? 7.778 1.754 -20.024 1.00 95.62 195 ASP A O 1
ATOM 1428 N N . LYS A 1 196 ? 6.237 3.281 -20.597 1.00 96.12 196 LYS A N 1
ATOM 1429 C CA . LYS A 1 196 ? 6.797 4.393 -19.806 1.00 96.12 196 LYS A CA 1
ATOM 1430 C C . LYS A 1 196 ? 6.870 4.122 -18.298 1.00 96.12 196 LYS A C 1
ATOM 1432 O O . LYS A 1 196 ? 7.614 4.802 -17.605 1.00 96.12 196 LYS A O 1
ATOM 1437 N N . ASN A 1 197 ? 6.072 3.186 -17.791 1.00 97.62 197 ASN A N 1
ATOM 1438 C CA . ASN A 1 197 ? 6.002 2.822 -16.380 1.00 97.62 197 ASN A CA 1
ATOM 1439 C C . ASN A 1 197 ? 6.635 1.451 -16.079 1.00 97.62 197 ASN A C 1
ATOM 1441 O O . ASN A 1 197 ? 6.771 1.114 -14.904 1.00 97.62 197 ASN A O 1
ATOM 1445 N N . LEU A 1 198 ? 7.041 0.668 -17.089 1.00 94.94 198 LEU A N 1
ATOM 1446 C CA . LEU A 1 198 ? 7.578 -0.682 -16.876 1.00 94.94 198 LEU A CA 1
ATOM 1447 C C . LEU A 1 198 ? 8.878 -0.666 -16.063 1.00 94.94 198 LEU A C 1
ATOM 1449 O O . LEU A 1 198 ? 8.995 -1.402 -15.085 1.00 94.94 198 LEU A O 1
ATOM 1453 N N . GLU A 1 199 ? 9.829 0.202 -16.420 1.00 92.62 199 GLU A N 1
ATOM 1454 C CA . GLU A 1 199 ? 11.123 0.285 -15.730 1.00 92.62 199 GLU A CA 1
ATOM 1455 C C . GLU A 1 199 ? 10.959 0.739 -14.271 1.00 92.62 199 GLU A C 1
ATOM 1457 O O . GLU A 1 199 ? 11.409 0.058 -13.348 1.00 92.62 199 GLU A O 1
ATOM 1462 N N . VAL A 1 200 ? 10.248 1.850 -14.050 1.00 95.88 200 VAL A N 1
ATOM 1463 C CA . VAL A 1 200 ? 9.999 2.391 -12.703 1.00 95.88 200 VAL A CA 1
ATOM 1464 C C . VAL A 1 200 ? 9.149 1.440 -11.855 1.00 95.88 200 VAL A C 1
ATOM 1466 O O . VAL A 1 200 ? 9.437 1.253 -10.676 1.00 95.88 200 VAL A O 1
ATOM 1469 N N . GLY A 1 201 ? 8.154 0.770 -12.442 1.00 96.62 201 GLY A N 1
ATOM 1470 C CA . GLY A 1 201 ? 7.331 -0.236 -11.767 1.00 96.62 201 GLY A CA 1
ATOM 1471 C C . GLY A 1 201 ? 8.092 -1.519 -11.412 1.00 96.62 201 GLY A C 1
ATOM 1472 O O . GLY A 1 201 ? 7.705 -2.228 -10.482 1.00 96.62 201 GLY A O 1
ATOM 1473 N N . GLY A 1 202 ? 9.193 -1.805 -12.113 1.00 94.62 202 GLY A N 1
ATOM 1474 C CA . GLY A 1 202 ? 10.131 -2.885 -11.804 1.00 94.62 202 GLY A CA 1
ATOM 1475 C C . GLY A 1 202 ? 11.011 -2.617 -10.580 1.00 94.62 202 GLY A C 1
ATOM 1476 O O . GLY A 1 202 ? 11.584 -3.556 -10.021 1.00 94.62 202 GLY A O 1
ATOM 1477 N N . ALA A 1 203 ? 11.112 -1.361 -10.132 1.00 93.44 203 ALA A N 1
ATOM 1478 C CA . ALA A 1 203 ? 11.915 -0.996 -8.974 1.00 93.44 203 ALA A CA 1
ATOM 1479 C C . ALA A 1 203 ? 11.334 -1.571 -7.676 1.00 93.44 203 ALA A C 1
ATOM 1481 O O . ALA A 1 203 ? 10.119 -1.620 -7.468 1.00 93.44 203 ALA A O 1
ATOM 1482 N N . TRP A 1 204 ? 12.224 -1.994 -6.781 1.00 93.75 204 TRP A N 1
ATOM 1483 C CA . TRP A 1 204 ? 11.849 -2.506 -5.469 1.00 93.75 204 TRP A CA 1
ATOM 1484 C C . TRP A 1 204 ? 11.804 -1.373 -4.456 1.00 93.75 204 TRP A C 1
ATOM 1486 O O . TRP A 1 204 ? 12.721 -0.551 -4.380 1.00 93.75 204 TRP A O 1
ATOM 1496 N N . VAL A 1 205 ? 10.747 -1.370 -3.652 1.00 95.12 205 VAL A N 1
ATOM 1497 C CA . VAL A 1 205 ? 10.532 -0.404 -2.578 1.00 95.12 205 VAL A CA 1
ATOM 1498 C C . VAL A 1 205 ? 10.538 -1.183 -1.259 1.00 95.12 205 VAL A C 1
ATOM 1500 O O . VAL A 1 205 ? 9.499 -1.720 -0.889 1.00 95.12 205 VAL A O 1
ATOM 1503 N N . PRO A 1 206 ? 11.698 -1.320 -0.589 1.00 94.94 206 PRO A N 1
ATOM 1504 C CA . PRO A 1 206 ? 11.855 -2.068 0.658 1.00 94.94 206 PRO A CA 1
ATOM 1505 C C . PRO A 1 206 ? 10.782 -1.801 1.710 1.00 94.94 206 PRO A C 1
ATOM 1507 O O . PRO A 1 206 ? 10.310 -2.735 2.342 1.00 94.94 206 PRO A O 1
ATOM 1510 N N . GLU A 1 207 ? 10.337 -0.553 1.843 1.00 95.88 207 GLU A N 1
ATOM 1511 C CA . GLU A 1 207 ? 9.331 -0.146 2.825 1.00 95.88 207 GLU A CA 1
ATOM 1512 C C . GLU A 1 207 ? 7.944 -0.737 2.517 1.00 95.88 207 GLU A C 1
ATOM 1514 O O . GLU A 1 207 ? 7.114 -0.855 3.411 1.00 95.88 207 GLU A O 1
ATOM 1519 N N . LEU A 1 208 ? 7.691 -1.134 1.264 1.00 96.94 208 LEU A N 1
ATOM 1520 C CA . LEU A 1 208 ? 6.472 -1.822 0.827 1.00 96.94 208 LEU A CA 1
ATOM 1521 C C . LEU A 1 208 ? 6.604 -3.348 0.880 1.00 96.94 208 LEU A C 1
ATOM 1523 O O . LEU A 1 208 ? 5.661 -4.054 0.522 1.00 96.94 208 LEU A O 1
ATOM 1527 N N . LEU A 1 209 ? 7.756 -3.869 1.296 1.00 96.50 209 LEU A N 1
ATOM 1528 C CA . LEU A 1 209 ? 8.046 -5.294 1.354 1.00 96.50 209 LEU A CA 1
ATOM 1529 C C . LEU A 1 209 ? 8.166 -5.758 2.804 1.00 96.50 209 LEU A C 1
ATOM 1531 O O . LEU A 1 209 ? 8.464 -4.987 3.712 1.00 96.50 209 LEU A O 1
ATOM 1535 N N . VAL A 1 210 ? 7.921 -7.045 3.026 1.00 94.94 210 VAL A N 1
ATOM 1536 C CA . VAL A 1 210 ? 8.121 -7.685 4.329 1.00 94.94 210 VAL A CA 1
ATOM 1537 C C . VAL A 1 210 ? 9.406 -8.515 4.252 1.00 94.94 210 VAL A C 1
ATOM 1539 O O . VAL A 1 210 ? 9.423 -9.520 3.532 1.00 94.94 210 VAL A O 1
ATOM 1542 N N . PRO A 1 211 ? 10.484 -8.142 4.971 1.00 93.38 211 PRO A N 1
ATOM 1543 C CA . PRO A 1 211 ? 11.779 -8.822 4.861 1.00 93.38 211 PRO A CA 1
ATOM 1544 C C . PRO A 1 211 ? 11.754 -10.302 5.262 1.00 93.38 211 PRO A C 1
ATOM 1546 O O . PRO A 1 211 ? 12.560 -11.090 4.781 1.00 93.38 211 PRO A O 1
ATOM 1549 N N . THR A 1 212 ? 10.816 -10.701 6.125 1.00 92.56 212 THR A N 1
ATOM 1550 C CA . THR A 1 212 ? 10.662 -12.095 6.574 1.00 92.56 212 THR A CA 1
ATOM 1551 C C . THR A 1 212 ? 9.910 -12.979 5.577 1.00 92.56 212 THR A C 1
ATOM 1553 O O . THR A 1 212 ? 9.826 -14.191 5.775 1.00 92.56 212 THR A O 1
ATOM 1556 N N . TYR A 1 213 ? 9.340 -12.407 4.513 1.00 95.06 213 TYR A N 1
ATOM 1557 C CA . TYR A 1 213 ? 8.673 -13.178 3.467 1.00 95.06 213 TYR A CA 1
ATOM 1558 C C . TYR A 1 213 ? 9.687 -13.808 2.504 1.00 95.06 213 TYR A C 1
ATOM 1560 O O . TYR A 1 213 ? 10.788 -13.285 2.325 1.00 95.06 213 TYR A O 1
ATOM 1568 N N . PRO A 1 214 ? 9.329 -14.920 1.834 1.00 95.00 214 PRO A N 1
ATOM 1569 C CA . PRO A 1 214 ? 10.170 -15.467 0.778 1.00 95.00 214 PRO A CA 1
ATOM 1570 C C . PRO A 1 214 ? 10.346 -14.446 -0.353 1.00 95.00 214 PRO A C 1
ATOM 1572 O O . PRO A 1 214 ? 9.413 -13.718 -0.691 1.00 95.00 214 PRO A O 1
ATOM 1575 N N . GLN A 1 215 ? 11.509 -14.448 -1.014 1.00 93.31 215 GLN A N 1
ATOM 1576 C CA . GLN A 1 215 ? 11.815 -13.493 -2.094 1.00 93.31 215 GLN A CA 1
ATOM 1577 C C . GLN A 1 215 ? 10.808 -13.523 -3.257 1.00 93.31 215 GLN A C 1
ATOM 1579 O O . GLN A 1 215 ? 10.668 -12.539 -3.983 1.00 93.31 215 GLN A O 1
ATOM 1584 N N . SER A 1 216 ? 10.098 -14.639 -3.452 1.00 94.56 216 SER A N 1
ATOM 1585 C CA . SER A 1 216 ? 9.017 -14.748 -4.438 1.00 94.56 216 SER A CA 1
ATOM 1586 C C . SER A 1 216 ? 7.853 -13.791 -4.155 1.00 94.56 216 SER A C 1
ATOM 1588 O O . SER A 1 216 ? 7.185 -13.369 -5.093 1.00 94.56 216 SER A O 1
ATOM 1590 N N . ALA A 1 217 ? 7.642 -13.391 -2.898 1.00 96.19 217 ALA A N 1
ATOM 1591 C CA . ALA A 1 217 ? 6.623 -12.422 -2.497 1.00 96.19 217 ALA A CA 1
ATOM 1592 C C . ALA A 1 217 ? 7.038 -10.957 -2.738 1.00 96.19 217 ALA A C 1
ATOM 1594 O O . ALA A 1 217 ? 6.222 -10.058 -2.543 1.00 96.19 217 ALA A O 1
ATOM 1595 N N . TRP A 1 218 ? 8.286 -10.707 -3.153 1.00 95.44 218 TRP A N 1
ATOM 1596 C CA . TRP A 1 218 ? 8.807 -9.366 -3.457 1.00 95.44 218 TRP A CA 1
ATOM 1597 C C . TRP A 1 218 ? 8.690 -8.995 -4.940 1.00 95.44 218 TRP A C 1
ATOM 1599 O O . TRP A 1 218 ? 9.028 -7.881 -5.342 1.00 95.44 218 TRP A O 1
ATOM 1609 N N . ARG A 1 219 ? 8.200 -9.925 -5.764 1.00 95.56 219 ARG A N 1
ATOM 1610 C CA . ARG A 1 219 ? 8.006 -9.751 -7.205 1.00 95.56 219 ARG A CA 1
ATOM 1611 C C . ARG A 1 219 ? 6.559 -9.995 -7.569 1.00 95.56 219 ARG A C 1
ATOM 1613 O O . ARG A 1 219 ? 5.952 -10.927 -7.060 1.00 95.56 219 ARG A O 1
ATOM 1620 N N . ALA A 1 220 ? 6.037 -9.219 -8.503 1.00 96.81 220 ALA A N 1
ATOM 1621 C CA . ALA A 1 220 ? 4.710 -9.443 -9.047 1.00 96.81 220 ALA A CA 1
ATOM 1622 C C . ALA A 1 220 ? 4.771 -9.571 -10.571 1.00 96.81 220 ALA A C 1
ATOM 1624 O O . ALA A 1 220 ? 5.473 -8.819 -11.246 1.00 96.81 220 ALA A O 1
ATOM 1625 N N . THR A 1 221 ? 4.020 -10.529 -11.104 1.00 95.88 221 THR A N 1
ATOM 1626 C CA . THR A 1 221 ? 3.753 -10.681 -12.537 1.00 95.88 221 THR A CA 1
ATOM 1627 C C . THR A 1 221 ? 2.275 -10.423 -12.791 1.00 95.88 221 THR A C 1
ATOM 1629 O O . THR A 1 221 ? 1.454 -10.450 -11.871 1.00 95.88 221 THR A O 1
ATOM 1632 N N . THR A 1 222 ? 1.922 -10.114 -14.035 1.00 95.88 222 THR A N 1
ATOM 1633 C CA . THR A 1 222 ? 0.555 -9.728 -14.385 1.00 95.88 222 THR A CA 1
ATOM 1634 C C . THR A 1 222 ? 0.208 -10.131 -15.814 1.00 95.88 222 THR A C 1
ATOM 1636 O O . THR A 1 222 ? 1.061 -10.031 -16.694 1.00 95.88 222 THR A O 1
ATOM 1639 N N . PRO A 1 223 ? -1.048 -10.520 -16.094 1.00 96.06 223 PRO A N 1
ATOM 1640 C CA . PRO A 1 223 ? -1.492 -10.738 -17.468 1.00 96.06 223 PRO A CA 1
ATOM 1641 C C . PRO A 1 223 ? -1.524 -9.447 -18.304 1.00 96.06 223 PRO A C 1
ATOM 1643 O O . PRO A 1 223 ? -1.546 -9.530 -19.526 1.00 96.06 223 PRO A O 1
ATOM 1646 N N . TYR A 1 224 ? -1.517 -8.259 -17.682 1.00 96.06 224 TYR A N 1
ATOM 1647 C CA . TYR A 1 224 ? -1.510 -6.978 -18.408 1.00 96.06 224 TYR A CA 1
ATOM 1648 C C . TYR A 1 224 ? -0.153 -6.641 -19.046 1.00 96.06 224 TYR A C 1
ATOM 1650 O O . TYR A 1 224 ? -0.104 -5.821 -19.957 1.00 96.06 224 TYR A O 1
ATOM 1658 N N . ALA A 1 225 ? 0.931 -7.248 -18.559 1.00 95.88 225 ALA A N 1
ATOM 1659 C CA . ALA A 1 225 ? 2.280 -7.111 -19.100 1.00 95.88 225 ALA A CA 1
ATOM 1660 C C . ALA A 1 225 ? 3.045 -8.423 -18.837 1.00 95.88 225 ALA A C 1
ATOM 1662 O O . ALA A 1 225 ? 3.798 -8.504 -17.864 1.00 95.88 225 ALA A O 1
ATOM 1663 N N . PRO A 1 226 ? 2.801 -9.471 -19.648 1.00 94.31 226 PRO A N 1
ATOM 1664 C CA . PRO A 1 226 ? 3.298 -10.825 -19.384 1.00 94.31 226 PRO A CA 1
ATOM 1665 C C . PRO A 1 226 ? 4.828 -10.924 -19.403 1.00 94.31 226 PRO A C 1
ATOM 1667 O O . PRO A 1 226 ? 5.393 -11.743 -18.682 1.00 94.31 226 PRO A O 1
ATOM 1670 N N . ASP A 1 227 ? 5.491 -10.055 -20.166 1.00 93.38 227 ASP A N 1
ATOM 1671 C CA . ASP A 1 227 ? 6.950 -10.023 -20.304 1.00 93.38 227 ASP A CA 1
ATOM 1672 C C . ASP A 1 227 ? 7.640 -9.135 -19.252 1.00 93.38 227 ASP A C 1
ATOM 1674 O O . ASP A 1 227 ? 8.866 -9.012 -19.237 1.00 93.38 227 ASP A O 1
ATOM 1678 N N . ALA A 1 228 ? 6.866 -8.506 -18.361 1.00 92.94 228 ALA A N 1
ATOM 1679 C CA . ALA A 1 228 ? 7.373 -7.602 -17.340 1.00 92.94 228 ALA A CA 1
ATOM 1680 C C . ALA A 1 228 ? 7.283 -8.210 -15.934 1.00 92.94 228 ALA A C 1
ATOM 1682 O O . ALA A 1 228 ? 6.318 -8.879 -15.557 1.00 92.94 228 ALA A O 1
ATOM 1683 N N . VAL A 1 229 ? 8.295 -7.912 -15.118 1.00 94.25 229 VAL A N 1
ATOM 1684 C CA . VAL A 1 229 ? 8.330 -8.255 -13.694 1.00 94.25 229 VAL A CA 1
ATOM 1685 C C . VAL A 1 229 ? 8.359 -6.965 -12.891 1.00 94.25 229 VAL A C 1
ATOM 1687 O O . VAL A 1 229 ? 9.268 -6.151 -13.044 1.00 94.25 229 VAL A O 1
ATOM 1690 N N . PHE A 1 230 ? 7.382 -6.805 -12.009 1.00 96.56 230 PHE A N 1
ATOM 1691 C CA . PHE A 1 230 ? 7.221 -5.618 -11.181 1.00 96.56 230 PHE A CA 1
ATOM 1692 C C . PHE A 1 230 ? 7.755 -5.852 -9.769 1.00 96.56 230 PHE A C 1
ATOM 1694 O O . PHE A 1 230 ? 7.768 -6.985 -9.269 1.00 96.56 230 PHE A O 1
ATOM 1701 N N . GLY A 1 231 ? 8.136 -4.767 -9.096 1.00 96.38 231 GLY A N 1
ATOM 1702 C CA . GLY A 1 231 ? 8.262 -4.778 -7.644 1.00 96.38 231 GLY A CA 1
ATOM 1703 C C . GLY A 1 231 ? 6.891 -5.038 -7.016 1.00 96.38 231 GLY A C 1
ATOM 1704 O O . GLY A 1 231 ? 5.893 -4.422 -7.403 1.00 96.38 231 GLY A O 1
ATOM 1705 N N . ALA A 1 232 ? 6.823 -5.959 -6.060 1.00 97.56 232 ALA A N 1
ATOM 1706 C CA . ALA A 1 232 ? 5.592 -6.194 -5.319 1.00 97.56 232 ALA A CA 1
ATOM 1707 C C . ALA A 1 232 ? 5.366 -5.144 -4.219 1.00 97.56 232 ALA A C 1
ATOM 1709 O O . ALA A 1 232 ? 6.264 -4.387 -3.856 1.00 97.56 232 ALA A O 1
ATOM 1710 N N . THR A 1 233 ? 4.165 -5.160 -3.650 1.00 97.88 233 THR A N 1
ATOM 1711 C CA . THR A 1 233 ? 3.877 -4.666 -2.303 1.00 97.88 233 THR A CA 1
ATOM 1712 C C . THR A 1 233 ? 3.286 -5.797 -1.460 1.00 97.88 233 THR A C 1
ATOM 1714 O O . THR A 1 233 ? 2.547 -6.652 -1.963 1.00 97.88 233 THR A O 1
ATOM 1717 N N . ASN A 1 234 ? 3.608 -5.803 -0.171 1.00 97.75 234 ASN A N 1
ATOM 1718 C CA . ASN A 1 234 ? 3.024 -6.670 0.851 1.00 97.75 234 ASN A CA 1
ATOM 1719 C C . ASN A 1 234 ? 2.067 -5.893 1.769 1.00 97.75 234 ASN A C 1
ATOM 1721 O O . ASN A 1 234 ? 1.699 -6.385 2.831 1.00 97.75 234 ASN A O 1
ATOM 1725 N N . TYR A 1 235 ? 1.658 -4.693 1.354 1.00 98.25 235 TYR A N 1
ATOM 1726 C CA . TYR A 1 235 ? 0.710 -3.842 2.062 1.00 98.25 235 TYR A CA 1
ATOM 1727 C C . TYR A 1 235 ? -0.356 -3.320 1.103 1.00 98.25 235 TYR A C 1
ATOM 1729 O O . TYR A 1 235 ? -0.086 -3.049 -0.071 1.00 98.25 235 TYR A O 1
ATOM 1737 N N . VAL A 1 236 ? -1.564 -3.135 1.624 1.00 98.44 236 VAL A N 1
ATOM 1738 C CA . VAL A 1 236 ? -2.678 -2.502 0.912 1.00 98.44 236 VAL A CA 1
ATOM 1739 C C . VAL A 1 236 ? -3.309 -1.428 1.786 1.00 98.44 236 VAL A C 1
ATOM 1741 O O . VAL A 1 236 ? -3.371 -1.578 3.004 1.00 98.44 236 VAL A O 1
ATOM 1744 N N . GLY A 1 237 ? -3.785 -0.355 1.165 1.00 98.44 237 GLY A N 1
ATOM 1745 C CA . GLY A 1 237 ? -4.660 0.615 1.805 1.00 98.44 237 GLY A CA 1
ATOM 1746 C C . GLY A 1 237 ? -6.015 -0.002 2.123 1.00 98.44 237 GLY A C 1
ATOM 1747 O O . GLY A 1 237 ? -6.563 -0.761 1.317 1.00 98.44 237 GLY A O 1
ATOM 1748 N N . ILE A 1 238 ? -6.541 0.326 3.299 1.00 98.69 238 ILE A N 1
ATOM 1749 C CA . ILE A 1 238 ? -7.849 -0.133 3.754 1.00 98.69 238 ILE A CA 1
ATOM 1750 C C . ILE A 1 238 ? -8.878 0.964 3.501 1.00 98.69 238 ILE A C 1
ATOM 1752 O O . ILE A 1 238 ? -8.794 2.065 4.044 1.00 98.69 238 ILE A O 1
ATOM 1756 N N . SER A 1 239 ? -9.851 0.655 2.644 1.00 98.62 239 SER A N 1
ATOM 1757 C CA . SER A 1 239 ? -10.891 1.604 2.233 1.00 98.62 239 SER A CA 1
ATOM 1758 C C . SER A 1 239 ? -12.135 1.602 3.108 1.00 98.62 239 SER A C 1
ATOM 1760 O O . SER A 1 239 ? -13.058 2.369 2.841 1.00 98.62 239 SER A O 1
ATOM 1762 N N . GLY A 1 240 ? -12.148 0.773 4.151 1.00 98.44 240 GLY A N 1
ATOM 1763 C CA . GLY A 1 240 ? -13.231 0.656 5.122 1.00 98.44 240 GLY A CA 1
ATOM 1764 C C . GLY A 1 240 ? -14.068 -0.609 4.978 1.00 98.44 240 GLY A C 1
ATOM 1765 O O . GLY A 1 240 ? -13.649 -1.583 4.339 1.00 98.44 240 GLY A O 1
ATOM 1766 N N . ALA A 1 241 ? -15.251 -0.589 5.586 1.00 98.38 241 ALA A N 1
ATOM 1767 C CA . ALA A 1 241 ? -16.138 -1.738 5.713 1.00 98.38 241 ALA A CA 1
ATOM 1768 C C . ALA A 1 241 ? -16.940 -2.006 4.425 1.00 98.38 241 ALA A C 1
ATOM 1770 O O . ALA A 1 241 ? -17.604 -1.126 3.871 1.00 98.38 241 ALA A O 1
ATOM 1771 N N . GLY A 1 242 ? -16.902 -3.254 3.962 1.00 98.19 242 GLY A N 1
ATOM 1772 C CA . GLY A 1 242 ? -17.520 -3.728 2.725 1.00 98.19 242 GLY A CA 1
ATOM 1773 C C . GLY A 1 242 ? -16.503 -3.907 1.598 1.00 98.19 242 GLY A C 1
ATOM 1774 O O . GLY A 1 242 ? -15.600 -3.092 1.422 1.00 98.19 242 GLY A O 1
ATOM 1775 N N . LEU A 1 243 ? -16.675 -4.961 0.792 1.00 97.75 243 LEU A N 1
ATOM 1776 C CA . LEU A 1 243 ? -15.757 -5.313 -0.303 1.00 97.75 243 LEU A CA 1
ATOM 1777 C C . LEU A 1 243 ? -15.601 -4.197 -1.352 1.00 97.75 243 LEU A C 1
ATOM 1779 O O . LEU A 1 243 ? -14.523 -4.032 -1.922 1.00 97.75 243 LEU A O 1
ATOM 1783 N N . ASP A 1 244 ? -16.653 -3.406 -1.562 1.00 97.69 244 ASP A N 1
ATOM 1784 C CA . ASP A 1 244 ? -16.691 -2.306 -2.529 1.00 97.69 244 ASP A CA 1
ATOM 1785 C C . ASP A 1 244 ? -16.385 -0.927 -1.920 1.00 97.69 244 ASP A C 1
ATOM 1787 O O . ASP A 1 244 ? -16.525 0.086 -2.608 1.00 97.69 244 ASP A O 1
ATOM 1791 N N . SER A 1 245 ? -15.922 -0.848 -0.665 1.00 98.31 245 SER A N 1
ATOM 1792 C CA . SER A 1 245 ? -15.744 0.437 0.034 1.00 98.31 245 SER A CA 1
ATOM 1793 C C . SER A 1 245 ? -14.803 1.417 -0.673 1.00 98.31 245 SER A C 1
ATOM 1795 O O . SER A 1 245 ? -15.005 2.629 -0.628 1.00 98.31 245 SER A O 1
ATOM 1797 N N . ALA A 1 246 ? -13.843 0.909 -1.449 1.00 98.19 246 ALA A N 1
ATOM 1798 C CA . ALA A 1 246 ? -12.945 1.726 -2.264 1.00 98.19 246 ALA A CA 1
ATOM 1799 C C . ALA A 1 246 ? -13.654 2.507 -3.387 1.00 98.19 246 ALA A C 1
ATOM 1801 O O . ALA A 1 246 ? -13.066 3.435 -3.950 1.00 98.19 246 ALA A O 1
ATOM 1802 N N . ARG A 1 247 ? -14.880 2.118 -3.756 1.00 98.25 247 ARG A N 1
ATOM 1803 C CA . ARG A 1 247 ? -15.687 2.737 -4.820 1.00 98.25 247 ARG A CA 1
ATOM 1804 C C . ARG A 1 247 ? -16.761 3.684 -4.297 1.00 98.25 247 ARG A C 1
ATOM 1806 O O . ARG A 1 247 ? -17.364 4.376 -5.110 1.00 98.25 247 ARG A O 1
ATOM 1813 N N . TYR A 1 248 ? -17.007 3.704 -2.990 1.00 98.19 248 TYR A N 1
ATOM 1814 C CA . TYR A 1 248 ? -18.019 4.571 -2.396 1.00 98.19 248 TYR A CA 1
ATOM 1815 C C . TYR A 1 248 ? -17.714 6.048 -2.662 1.00 98.19 248 TYR A C 1
ATOM 1817 O O . TYR A 1 248 ? -16.547 6.450 -2.707 1.00 98.19 248 TYR A O 1
ATOM 1825 N N . ASP A 1 249 ? -18.768 6.848 -2.836 1.00 97.69 249 ASP A N 1
ATOM 1826 C CA . ASP A 1 249 ? -18.653 8.303 -2.894 1.00 97.69 249 ASP A CA 1
ATOM 1827 C C . ASP A 1 249 ? -18.565 8.843 -1.459 1.00 97.69 249 ASP A C 1
ATOM 1829 O O . ASP A 1 249 ? -19.505 8.656 -0.685 1.00 97.69 249 ASP A O 1
ATOM 1833 N N . PRO A 1 250 ? -17.473 9.527 -1.072 1.00 97.31 250 PRO A N 1
ATOM 1834 C CA . PRO A 1 250 ? -17.327 10.050 0.280 1.00 97.31 250 PRO A CA 1
ATOM 1835 C C . PRO A 1 250 ? -18.347 11.141 0.637 1.00 97.31 250 PRO A C 1
ATOM 1837 O O . PRO A 1 250 ? -18.445 11.514 1.807 1.00 97.31 250 PRO A O 1
ATOM 1840 N N . LYS A 1 251 ? -19.078 11.676 -0.350 1.00 97.38 251 LYS A N 1
ATOM 1841 C CA . LYS A 1 251 ? -20.138 12.672 -0.156 1.00 97.38 251 LYS A CA 1
ATOM 1842 C C . LYS A 1 251 ? -21.492 12.051 0.169 1.00 97.38 251 LYS A C 1
ATOM 1844 O O . LYS A 1 251 ? -22.372 12.773 0.633 1.00 97.38 251 LYS A O 1
ATOM 1849 N N . ASP A 1 252 ? -21.672 10.756 -0.081 1.00 97.88 252 ASP A N 1
ATOM 1850 C CA . ASP A 1 252 ? -22.924 10.073 0.217 1.00 97.88 252 ASP A CA 1
ATOM 1851 C C . ASP A 1 252 ? -23.018 9.786 1.732 1.00 97.88 252 ASP A C 1
ATOM 1853 O O . ASP A 1 252 ? -22.199 9.037 2.283 1.00 97.88 252 ASP A O 1
ATOM 1857 N N . PRO A 1 253 ? -24.002 10.369 2.446 1.00 97.06 253 PRO A N 1
ATOM 1858 C CA . PRO A 1 253 ? -24.155 10.151 3.879 1.00 97.06 253 PRO A CA 1
ATOM 1859 C C . PRO A 1 253 ? -24.462 8.690 4.241 1.00 97.06 253 PRO A C 1
ATOM 1861 O O . PRO A 1 253 ? -24.129 8.279 5.352 1.00 97.06 253 PRO A O 1
ATOM 1864 N N . ALA A 1 254 ? -25.044 7.894 3.335 1.00 97.69 254 ALA A N 1
ATOM 1865 C CA . ALA A 1 254 ? -25.427 6.505 3.606 1.00 97.69 254 ALA A CA 1
ATOM 1866 C C . ALA A 1 254 ? -24.222 5.572 3.797 1.00 97.69 254 ALA A C 1
ATOM 1868 O O . ALA A 1 254 ? -24.315 4.559 4.491 1.00 97.69 254 ALA A O 1
ATOM 1869 N N . VAL A 1 255 ? -23.081 5.918 3.198 1.00 97.94 255 VAL A N 1
ATOM 1870 C CA . VAL A 1 255 ? -21.837 5.139 3.280 1.00 97.94 255 VAL A CA 1
ATOM 1871 C C . VAL A 1 255 ? -20.806 5.772 4.205 1.00 97.94 255 VAL A C 1
ATOM 1873 O O . VAL A 1 255 ? -19.760 5.170 4.422 1.00 97.94 255 VAL A O 1
ATOM 1876 N N . LYS A 1 256 ? -21.087 6.946 4.792 1.00 97.19 256 LYS A N 1
ATOM 1877 C CA . LYS A 1 256 ? -20.132 7.722 5.605 1.00 97.19 256 LYS A CA 1
ATOM 1878 C C . LYS A 1 256 ? -19.479 6.898 6.718 1.00 97.19 256 LYS A C 1
ATOM 1880 O O . LYS A 1 256 ? -18.267 6.986 6.898 1.00 97.19 256 LYS A O 1
ATOM 1885 N N . THR A 1 257 ? -20.265 6.079 7.413 1.00 97.88 257 THR A N 1
ATOM 1886 C CA . THR A 1 257 ? -19.803 5.214 8.511 1.00 97.88 257 THR A CA 1
ATOM 1887 C C . THR A 1 257 ? -19.030 3.986 8.036 1.00 97.88 257 THR A C 1
ATOM 1889 O O . THR A 1 257 ? -18.463 3.275 8.850 1.00 97.88 257 THR A O 1
ATOM 1892 N N . LYS A 1 258 ? -18.978 3.726 6.725 1.00 98.19 258 LYS A N 1
ATOM 1893 C CA . LYS A 1 258 ? -18.251 2.600 6.125 1.00 98.19 258 LYS A CA 1
ATOM 1894 C C . LYS A 1 258 ? -16.936 3.004 5.465 1.00 98.19 258 LYS A C 1
ATOM 1896 O O . LYS A 1 258 ? -16.176 2.131 5.058 1.00 98.19 258 LYS A O 1
ATOM 1901 N N . LEU A 1 259 ? -16.667 4.300 5.319 1.00 98.50 259 LEU A N 1
ATOM 1902 C CA . LEU A 1 259 ? -15.468 4.799 4.645 1.00 98.50 259 LEU A CA 1
ATOM 1903 C C . LEU A 1 259 ? -14.247 4.644 5.546 1.00 98.50 259 LEU A C 1
ATOM 1905 O O . LEU A 1 259 ? -14.282 5.046 6.704 1.00 98.50 259 LEU A O 1
ATOM 1909 N N . GLY A 1 260 ? -13.160 4.118 4.997 1.00 98.31 260 GLY A N 1
ATOM 1910 C CA . GLY A 1 260 ? -11.830 4.156 5.600 1.00 98.31 260 GLY A CA 1
ATOM 1911 C C . GLY A 1 260 ? -11.083 5.432 5.234 1.00 98.31 260 GLY A C 1
ATOM 1912 O O . GLY A 1 260 ? -11.681 6.442 4.868 1.00 98.31 260 GLY A O 1
ATOM 1913 N N . MET A 1 261 ? -9.754 5.398 5.310 1.00 97.94 261 MET A N 1
ATOM 1914 C CA . MET A 1 261 ? -8.943 6.598 5.082 1.00 97.94 261 MET A CA 1
ATOM 1915 C C . MET A 1 261 ? -8.731 6.923 3.600 1.00 97.94 261 MET A C 1
ATOM 1917 O O . MET A 1 261 ? -8.587 8.094 3.258 1.00 97.94 261 MET A O 1
ATOM 1921 N N . THR A 1 262 ? -8.743 5.933 2.709 1.00 98.12 262 THR A N 1
ATOM 1922 C CA . THR A 1 262 ? -8.518 6.143 1.270 1.00 98.12 262 THR A CA 1
ATOM 1923 C C . THR A 1 262 ? -9.416 5.244 0.424 1.00 98.12 262 THR A C 1
ATOM 1925 O O . THR A 1 262 ? -9.687 4.106 0.792 1.00 98.12 262 THR A O 1
ATOM 1928 N N . GLY A 1 263 ? -9.855 5.726 -0.735 1.00 98.31 263 GLY A N 1
ATOM 1929 C CA . GLY A 1 263 ? -10.562 4.943 -1.751 1.00 98.31 263 GLY A CA 1
ATOM 1930 C C . GLY A 1 263 ? -9.986 5.215 -3.135 1.00 98.31 263 GLY A C 1
ATOM 1931 O O . GLY A 1 263 ? -9.077 6.022 -3.293 1.00 98.31 263 GLY A O 1
ATOM 1932 N N . TYR A 1 264 ? -10.485 4.571 -4.190 1.00 98.44 264 TYR A N 1
ATOM 1933 C CA . TYR A 1 264 ? -9.860 4.682 -5.515 1.00 98.44 264 TYR A CA 1
ATOM 1934 C C . TYR A 1 264 ? -9.797 6.119 -6.044 1.00 98.44 264 TYR A C 1
ATOM 1936 O O . TYR A 1 264 ? -8.810 6.483 -6.683 1.00 98.44 264 TYR A O 1
ATOM 1944 N N . GLY A 1 265 ? -10.832 6.924 -5.798 1.00 97.44 265 GLY A N 1
ATOM 1945 C CA . GLY A 1 265 ? -10.942 8.296 -6.302 1.00 97.44 265 GLY A CA 1
ATOM 1946 C C . GLY A 1 265 ? -10.761 9.391 -5.253 1.00 97.44 265 GLY A C 1
ATOM 1947 O O . GLY A 1 265 ? -10.795 10.564 -5.616 1.00 97.44 265 GLY A O 1
ATOM 1948 N N . TRP A 1 266 ? -10.585 9.037 -3.981 1.00 97.69 266 TRP A N 1
ATOM 1949 C CA . TRP A 1 266 ? -10.649 9.976 -2.863 1.00 97.69 266 TRP A CA 1
ATOM 1950 C C . TRP A 1 266 ? -9.675 9.598 -1.748 1.00 97.69 266 TRP A C 1
ATOM 1952 O O . TRP A 1 266 ? -9.275 8.443 -1.627 1.00 97.69 266 TRP A O 1
ATOM 1962 N N . GLY A 1 267 ? -9.310 10.583 -0.936 1.00 97.31 267 GLY A N 1
ATOM 1963 C CA . GLY A 1 267 ? -8.549 10.411 0.295 1.00 97.31 267 GLY A CA 1
ATOM 1964 C C . GLY A 1 267 ? -9.165 11.261 1.401 1.00 97.31 267 GLY A C 1
ATOM 1965 O O . GLY A 1 267 ? -9.909 12.201 1.118 1.00 97.31 267 GLY A O 1
ATOM 1966 N N . SER A 1 268 ? -8.899 10.886 2.646 1.00 97.62 268 SER A N 1
ATOM 1967 C CA . SER A 1 268 ? -9.392 11.574 3.839 1.00 97.62 268 SER A CA 1
ATOM 1968 C C . SER A 1 268 ? -8.419 12.625 4.333 1.00 97.62 268 SER A C 1
ATOM 1970 O O . SER A 1 268 ? -7.206 12.392 4.337 1.00 97.62 268 SER A O 1
ATOM 1972 N N . LYS A 1 269 ? -8.954 13.732 4.841 1.00 97.50 269 LYS A N 1
ATOM 1973 C CA . LYS A 1 269 ? -8.201 14.670 5.683 1.00 97.50 269 LYS A CA 1
ATOM 1974 C C . LYS A 1 269 ? -8.179 14.205 7.136 1.00 97.50 269 LYS A C 1
ATOM 1976 O O . LYS A 1 269 ? -9.001 13.382 7.533 1.00 97.50 269 LYS A O 1
ATOM 1981 N N . ALA A 1 270 ? -7.260 14.748 7.934 1.00 96.88 270 ALA A N 1
ATOM 1982 C CA . ALA A 1 270 ? -7.140 14.389 9.346 1.00 96.88 270 ALA A CA 1
ATOM 1983 C C . ALA A 1 270 ? -8.430 14.692 10.131 1.00 96.88 270 ALA A C 1
ATOM 1985 O O . ALA A 1 270 ? -8.842 13.891 10.965 1.00 96.88 270 ALA A O 1
ATOM 1986 N N . GLU A 1 271 ? -9.113 15.793 9.810 1.00 97.31 271 GLU A N 1
ATOM 1987 C CA . GLU A 1 271 ? -10.340 16.229 10.490 1.00 97.31 271 GLU A CA 1
ATOM 1988 C C . GLU A 1 271 ? -11.551 15.341 10.164 1.00 97.31 271 GLU A C 1
ATOM 1990 O O . GLU A 1 271 ? -12.550 15.359 10.878 1.00 97.31 271 GLU A O 1
ATOM 1995 N N . GLU A 1 272 ? -11.474 14.555 9.087 1.00 97.44 272 GLU A N 1
ATOM 1996 C CA . GLU A 1 272 ? -12.521 13.609 8.694 1.00 97.44 272 GLU A CA 1
ATOM 1997 C C . GLU A 1 272 ? -12.390 12.257 9.416 1.00 97.44 272 GLU A C 1
ATOM 1999 O O . GLU A 1 272 ? -13.284 11.419 9.293 1.00 97.44 272 GLU A O 1
ATOM 2004 N N . VAL A 1 273 ? -11.292 12.036 10.152 1.00 97.56 273 VAL A N 1
ATOM 2005 C CA . VAL A 1 273 ? -11.032 10.810 10.922 1.00 97.56 273 VAL A CA 1
ATOM 2006 C C . VAL A 1 273 ? -11.493 10.998 12.369 1.00 97.56 273 VAL A C 1
ATOM 2008 O O . VAL A 1 273 ? -10.694 11.192 13.288 1.00 97.56 273 VAL A O 1
ATOM 2011 N N . THR A 1 274 ? -12.809 10.970 12.572 1.00 97.88 274 THR A N 1
ATOM 2012 C CA . THR A 1 274 ? -13.442 11.231 13.873 1.00 97.88 274 THR A CA 1
ATOM 2013 C C . THR A 1 274 ? -13.271 10.097 14.881 1.00 97.88 274 THR A C 1
ATOM 2015 O O . THR A 1 274 ? -13.338 10.354 16.079 1.00 97.88 274 THR A O 1
ATOM 2018 N N . ASP A 1 275 ? -12.998 8.870 14.426 1.00 96.88 275 ASP A N 1
ATOM 2019 C CA . ASP A 1 275 ? -12.742 7.719 15.315 1.00 96.88 275 ASP A CA 1
ATOM 2020 C C . ASP A 1 275 ? -11.323 7.751 15.926 1.00 96.88 275 ASP A C 1
ATOM 2022 O O . ASP A 1 275 ? -10.975 6.969 16.819 1.00 96.88 275 ASP A O 1
ATOM 2026 N N . GLY A 1 276 ? -10.497 8.697 15.466 1.00 97.62 276 GLY A N 1
ATOM 2027 C CA . GLY A 1 276 ? -9.125 8.915 15.900 1.00 97.62 276 GLY A CA 1
ATOM 2028 C C . GLY A 1 276 ? -8.101 8.206 15.013 1.00 97.62 276 GLY A C 1
ATOM 2029 O O . GLY A 1 276 ? -8.215 7.022 14.688 1.00 97.62 276 GLY A O 1
ATOM 2030 N N . LEU A 1 277 ? -7.031 8.927 14.669 1.00 97.62 277 LEU A N 1
ATOM 2031 C CA . LEU A 1 277 ? -5.943 8.426 13.817 1.00 97.62 277 LEU A CA 1
ATOM 2032 C C . LEU A 1 277 ? -5.244 7.182 14.395 1.00 97.62 277 LEU A C 1
ATOM 2034 O O . LEU A 1 277 ? -4.843 6.298 13.646 1.00 97.62 277 LEU A O 1
ATOM 2038 N N . ALA A 1 278 ? -5.147 7.078 15.721 1.00 97.56 278 ALA A N 1
ATOM 2039 C CA . ALA A 1 278 ? -4.554 5.932 16.420 1.00 97.56 278 ALA A CA 1
ATOM 2040 C C . ALA A 1 278 ? -5.416 4.655 16.399 1.00 97.56 278 ALA A C 1
ATOM 2042 O O . ALA A 1 278 ? -4.931 3.567 16.736 1.00 97.56 278 ALA A O 1
ATOM 2043 N N . ASN A 1 279 ? -6.693 4.805 16.041 1.00 98.06 279 ASN A N 1
ATOM 2044 C CA . ASN A 1 279 ? -7.696 3.744 16.028 1.00 98.06 279 ASN A CA 1
ATOM 2045 C C . ASN A 1 279 ? -8.111 3.350 14.608 1.00 98.06 279 ASN A C 1
ATOM 2047 O O . ASN A 1 279 ? -8.657 2.269 14.419 1.00 98.06 279 ASN A O 1
ATOM 2051 N N . THR A 1 280 ? -7.809 4.193 13.619 1.00 98.38 280 THR A N 1
ATOM 2052 C CA . THR A 1 280 ? -8.154 3.960 12.216 1.00 98.38 280 THR A CA 1
ATOM 2053 C C . THR A 1 280 ? -6.974 3.345 11.468 1.00 98.38 280 THR A C 1
ATOM 2055 O O . THR A 1 280 ? -5.877 3.907 11.436 1.00 98.38 280 THR A O 1
ATOM 2058 N N . ILE A 1 281 ? -7.188 2.188 10.851 1.00 98.62 281 ILE A N 1
ATOM 2059 C CA . ILE A 1 281 ? -6.219 1.498 10.002 1.00 98.62 281 ILE A CA 1
ATOM 2060 C C . ILE A 1 281 ? -6.092 2.265 8.689 1.00 98.62 281 ILE A C 1
ATOM 2062 O O . ILE A 1 281 ? -7.075 2.472 7.979 1.00 98.62 281 ILE A O 1
ATOM 2066 N N . TYR A 1 282 ? -4.860 2.621 8.330 1.00 98.44 282 TYR A N 1
ATOM 2067 C CA . TYR A 1 282 ? -4.556 3.169 7.016 1.00 98.44 282 TYR A CA 1
ATOM 2068 C C . TYR A 1 282 ? -4.129 2.067 6.043 1.00 98.44 282 TYR A C 1
ATOM 2070 O O . TYR A 1 282 ? -4.732 1.906 4.980 1.00 98.44 282 TYR A O 1
ATOM 2078 N N . LEU A 1 283 ? -3.109 1.287 6.416 1.00 98.56 283 LEU A N 1
ATOM 2079 C CA . LEU A 1 283 ? -2.587 0.181 5.612 1.00 98.56 283 LEU A CA 1
ATOM 2080 C C . LEU A 1 283 ? -2.611 -1.116 6.416 1.00 98.56 283 LEU A C 1
ATOM 2082 O O . LEU A 1 283 ? -2.440 -1.105 7.633 1.00 98.56 283 LEU A O 1
ATOM 2086 N N . MET A 1 284 ? -2.744 -2.247 5.735 1.00 98.38 284 MET A N 1
ATOM 2087 C CA . MET A 1 284 ? -2.635 -3.559 6.365 1.00 98.38 284 MET A CA 1
ATOM 2088 C C . MET A 1 284 ? -1.750 -4.486 5.541 1.00 98.38 284 MET A C 1
ATOM 2090 O O . MET A 1 284 ? -1.779 -4.472 4.306 1.00 98.38 284 MET A O 1
ATOM 2094 N N . GLN A 1 285 ? -0.947 -5.282 6.239 1.00 98.00 285 GLN A N 1
ATOM 2095 C CA . GLN A 1 285 ? -0.051 -6.250 5.628 1.00 98.00 285 GLN A CA 1
ATOM 2096 C C . GLN A 1 285 ? -0.839 -7.434 5.054 1.00 98.00 285 GLN A C 1
ATOM 2098 O O . GLN A 1 285 ? -1.730 -7.981 5.704 1.00 98.00 285 GLN A O 1
ATOM 2103 N N . THR A 1 286 ? -0.492 -7.860 3.843 1.00 97.81 286 THR A N 1
ATOM 2104 C CA . THR A 1 286 ? -1.074 -9.026 3.167 1.00 97.81 286 THR A CA 1
ATOM 2105 C C . THR A 1 286 ? -0.219 -10.279 3.383 1.00 97.81 286 THR A C 1
ATOM 2107 O O . THR A 1 286 ? 0.993 -10.167 3.592 1.00 97.81 286 THR A O 1
ATOM 2110 N N . PRO A 1 287 ? -0.800 -11.493 3.349 1.00 97.44 287 PRO A N 1
ATOM 2111 C CA . PRO A 1 287 ? -0.038 -12.740 3.401 1.00 97.44 287 PRO A CA 1
ATOM 2112 C C . PRO A 1 287 ? 0.890 -12.884 2.177 1.00 97.44 287 PRO A C 1
ATOM 2114 O O . PRO A 1 287 ? 0.584 -12.355 1.100 1.00 97.44 287 PRO A O 1
ATOM 2117 N N . PRO A 1 288 ? 1.996 -13.644 2.291 1.00 95.69 288 PRO A N 1
ATOM 2118 C CA . PRO A 1 288 ? 2.779 -14.026 1.124 1.00 95.69 288 PRO A CA 1
ATOM 2119 C C . PRO A 1 288 ? 1.906 -14.890 0.200 1.00 95.69 288 PRO A C 1
ATOM 2121 O O . PRO A 1 288 ? 1.105 -15.698 0.665 1.00 95.69 288 PRO A O 1
ATOM 2124 N N . GLY A 1 289 ? 2.032 -14.708 -1.114 1.00 94.56 289 GLY A N 1
ATOM 2125 C CA . GLY A 1 289 ? 1.172 -15.358 -2.112 1.00 94.56 289 GLY A CA 1
ATOM 2126 C C . GLY A 1 289 ? 0.085 -14.445 -2.691 1.00 94.56 289 GLY A C 1
ATOM 2127 O O . GLY A 1 289 ? -0.457 -14.750 -3.749 1.00 94.56 289 GLY A O 1
ATOM 2128 N N . LEU A 1 290 ? -0.197 -13.302 -2.051 1.00 94.69 290 LEU A N 1
ATOM 2129 C CA . LEU A 1 290 ? -1.081 -12.252 -2.580 1.00 94.69 290 LEU A CA 1
ATOM 2130 C C . LEU A 1 290 ? -0.310 -11.016 -3.060 1.00 94.69 290 LEU A C 1
ATOM 2132 O O . LEU A 1 290 ? -0.836 -9.901 -3.022 1.00 94.69 290 LEU A O 1
ATOM 2136 N N . GLN A 1 291 ? 0.937 -11.200 -3.493 1.00 92.31 291 GLN A N 1
ATOM 2137 C CA . GLN A 1 291 ? 1.780 -10.118 -3.978 1.00 92.31 291 GLN A CA 1
ATOM 2138 C C . GLN A 1 291 ? 1.207 -9.488 -5.252 1.00 92.31 291 GLN A C 1
ATOM 2140 O O . GLN A 1 291 ? 0.777 -10.176 -6.177 1.00 92.31 291 GLN A O 1
ATOM 2145 N N . GLN A 1 292 ? 1.188 -8.160 -5.279 1.00 97.06 292 GLN A N 1
ATOM 2146 C CA . GLN A 1 292 ? 0.660 -7.355 -6.379 1.00 97.06 292 GLN A CA 1
ATOM 2147 C C . GLN A 1 292 ? 1.665 -6.255 -6.720 1.00 97.06 292 GLN A C 1
ATOM 2149 O O . GLN A 1 292 ? 2.403 -5.836 -5.824 1.00 97.06 292 GLN A O 1
ATOM 2154 N N . PRO A 1 293 ? 1.727 -5.775 -7.975 1.00 98.25 293 PRO A N 1
ATOM 2155 C CA . PRO A 1 293 ? 2.632 -4.691 -8.337 1.00 98.25 293 PRO A CA 1
ATOM 2156 C C . PRO A 1 293 ? 2.335 -3.450 -7.493 1.00 98.25 293 PRO A C 1
ATOM 2158 O O . PRO A 1 293 ? 1.192 -2.994 -7.462 1.00 98.25 293 PRO A O 1
ATOM 2161 N N . TRP A 1 294 ? 3.340 -2.870 -6.830 1.00 98.38 294 TRP A N 1
ATOM 2162 C CA . TRP A 1 294 ? 3.111 -1.701 -5.964 1.00 98.38 294 TRP A CA 1
ATOM 2163 C C . TRP A 1 294 ? 2.569 -0.493 -6.742 1.00 98.38 294 TRP A C 1
ATOM 2165 O O . TRP A 1 294 ? 1.831 0.331 -6.200 1.00 98.38 294 TRP A O 1
ATOM 2175 N N . ILE A 1 295 ? 2.919 -0.402 -8.029 1.00 98.50 295 ILE A N 1
ATOM 2176 C CA . ILE A 1 295 ? 2.506 0.670 -8.937 1.00 98.50 295 ILE A CA 1
ATOM 2177 C C . ILE A 1 295 ? 1.079 0.476 -9.477 1.00 98.50 295 ILE A C 1
ATOM 2179 O O . ILE A 1 295 ? 0.481 1.435 -9.969 1.00 98.50 295 ILE A O 1
ATOM 2183 N N . ALA A 1 296 ? 0.505 -0.728 -9.370 1.00 98.56 296 ALA A N 1
ATOM 2184 C CA . ALA A 1 296 ? -0.827 -1.028 -9.885 1.00 98.56 296 ALA A CA 1
ATOM 2185 C C . ALA A 1 296 ? -1.919 -0.446 -8.984 1.00 98.56 296 ALA A C 1
ATOM 2187 O O . ALA A 1 296 ? -1.989 -0.747 -7.798 1.00 98.56 296 ALA A O 1
ATOM 2188 N N . GLY A 1 297 ? -2.792 0.388 -9.541 1.00 98.12 297 GLY A N 1
ATOM 2189 C CA . GLY A 1 297 ? -3.976 0.878 -8.845 1.00 98.12 297 GLY A CA 1
ATOM 2190 C C . GLY A 1 297 ? -5.067 -0.187 -8.684 1.00 98.12 297 GLY A C 1
ATOM 2191 O O . GLY A 1 297 ? -4.994 -1.299 -9.211 1.00 98.12 297 GLY A O 1
ATOM 2192 N N . GLY A 1 298 ? -6.140 0.173 -7.980 1.00 97.75 298 GLY A N 1
ATOM 2193 C CA . GLY A 1 298 ? -7.301 -0.696 -7.796 1.00 97.75 298 GLY A CA 1
ATOM 2194 C C . GLY A 1 298 ? -7.114 -1.702 -6.657 1.00 97.75 298 GLY A C 1
ATOM 2195 O O . GLY A 1 298 ? -6.424 -1.426 -5.680 1.00 97.75 298 GLY A O 1
ATOM 2196 N N . GLY A 1 299 ? -7.729 -2.884 -6.785 1.00 97.06 299 GLY A N 1
ATOM 2197 C CA . GLY A 1 299 ? -7.691 -3.953 -5.771 1.00 97.06 299 GLY A CA 1
ATOM 2198 C C . GLY A 1 299 ? -6.294 -4.511 -5.467 1.00 97.06 299 G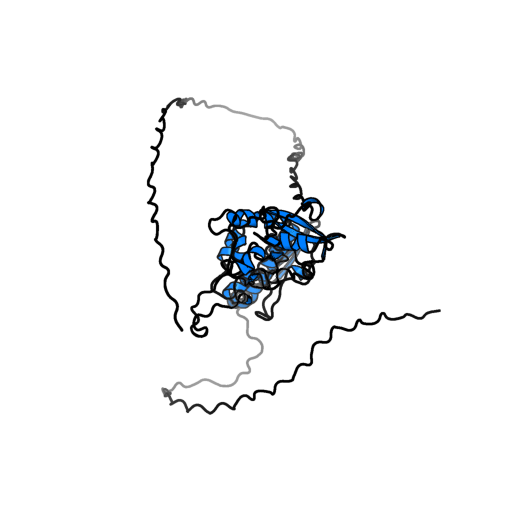LY A C 1
ATOM 2199 O O . GLY A 1 299 ? -6.103 -5.202 -4.464 1.00 97.06 299 GLY A O 1
ATOM 2200 N N . ALA A 1 300 ? -5.310 -4.198 -6.315 1.00 97.06 300 ALA A N 1
ATOM 2201 C CA . ALA A 1 300 ? -3.908 -4.507 -6.076 1.00 97.06 300 ALA A CA 1
ATOM 2202 C C . ALA A 1 300 ? -3.380 -3.810 -4.813 1.00 97.06 300 ALA A C 1
ATOM 2204 O O . ALA A 1 300 ? -2.653 -4.431 -4.042 1.00 97.06 300 ALA A O 1
ATOM 2205 N N . THR A 1 301 ? -3.785 -2.556 -4.589 1.00 98.06 301 THR A N 1
ATOM 2206 C CA . THR A 1 301 ? -3.196 -1.683 -3.567 1.00 98.06 301 THR A CA 1
ATOM 2207 C C . THR A 1 301 ? -4.211 -1.053 -2.628 1.00 98.06 301 THR A C 1
ATOM 2209 O O . THR A 1 301 ? -3.801 -0.602 -1.569 1.00 98.06 301 THR A O 1
ATOM 2212 N N . VAL A 1 302 ? -5.512 -1.060 -2.938 1.00 98.50 302 VAL A N 1
ATOM 2213 C CA . VAL A 1 302 ? -6.576 -0.603 -2.027 1.00 98.50 302 VAL A CA 1
ATOM 2214 C C . VAL A 1 302 ? -7.719 -1.616 -1.992 1.00 98.50 302 VAL A C 1
ATOM 2216 O O . VAL A 1 302 ? -8.235 -2.012 -3.043 1.00 98.50 302 VAL A O 1
ATOM 2219 N N . ARG A 1 303 ? -8.115 -2.039 -0.786 1.00 98.38 303 ARG A N 1
ATOM 2220 C CA . ARG A 1 303 ? -9.142 -3.065 -0.553 1.00 98.38 303 ARG A CA 1
ATOM 2221 C C . ARG A 1 303 ? -10.077 -2.672 0.586 1.00 98.38 303 ARG A C 1
ATOM 2223 O O . ARG A 1 303 ? -9.640 -2.106 1.586 1.00 98.38 303 ARG A O 1
ATOM 2230 N N . GLY A 1 304 ? -11.343 -3.046 0.446 1.00 98.38 304 GLY A N 1
ATOM 2231 C CA . GLY A 1 304 ? -12.290 -3.054 1.552 1.00 98.38 304 GLY A CA 1
ATOM 2232 C C . GLY A 1 304 ? -12.213 -4.348 2.355 1.00 98.38 304 GLY A C 1
ATOM 2233 O O . GLY A 1 304 ? -11.673 -5.351 1.877 1.00 98.38 304 GLY A O 1
ATOM 2234 N N . LEU A 1 305 ? -12.747 -4.328 3.574 1.00 98.50 305 LEU A N 1
ATOM 2235 C CA . LEU A 1 305 ? -12.875 -5.526 4.404 1.00 98.50 305 LEU A CA 1
ATOM 2236 C C . LEU A 1 305 ? -14.242 -6.177 4.195 1.00 98.50 305 LEU A C 1
ATOM 2238 O O . LEU A 1 305 ? -15.257 -5.486 4.156 1.00 98.50 305 LEU A O 1
ATOM 2242 N N . ASP A 1 306 ? -14.282 -7.504 4.083 1.00 98.12 306 ASP A N 1
ATOM 2243 C CA . ASP A 1 306 ? -15.548 -8.243 4.101 1.00 98.12 306 ASP A CA 1
ATOM 2244 C C . ASP A 1 306 ? -16.211 -8.087 5.479 1.00 98.12 306 ASP A C 1
ATOM 2246 O O . ASP A 1 306 ? -15.581 -8.304 6.511 1.00 98.12 306 ASP A O 1
ATOM 2250 N N . GLU A 1 307 ? -17.488 -7.715 5.506 1.00 97.94 307 GLU A N 1
ATOM 2251 C CA . GLU A 1 307 ? -18.256 -7.549 6.745 1.00 97.94 307 GLU A CA 1
ATOM 2252 C C . GLU A 1 307 ? -18.503 -8.897 7.455 1.00 97.94 307 GLU A C 1
ATOM 2254 O O . GLU A 1 307 ? -18.738 -8.943 8.668 1.00 97.94 307 GLU A O 1
ATOM 2259 N N . ASN A 1 308 ? -18.425 -10.008 6.715 1.00 98.25 308 ASN A N 1
ATOM 2260 C CA . ASN A 1 308 ? -18.635 -11.353 7.245 1.00 98.25 308 ASN A CA 1
ATOM 2261 C C . ASN A 1 308 ? -17.353 -11.960 7.821 1.00 98.25 308 ASN A C 1
ATOM 2263 O O . ASN A 1 308 ? -17.384 -12.498 8.931 1.00 98.25 308 ASN A O 1
ATOM 2267 N N . ASP A 1 309 ? -16.239 -11.854 7.092 1.00 98.06 309 ASP A N 1
ATOM 2268 C CA . ASP A 1 309 ? -14.917 -12.312 7.530 1.00 98.06 309 ASP A CA 1
ATOM 2269 C C . ASP A 1 309 ? -13.812 -11.296 7.171 1.00 98.06 309 ASP A C 1
ATOM 2271 O O . ASP A 1 309 ? -13.059 -11.492 6.209 1.00 98.06 309 ASP A O 1
ATOM 2275 N N . PRO A 1 310 ? -13.658 -10.212 7.956 1.00 98.06 310 PRO A N 1
ATOM 2276 C CA . PRO A 1 310 ? -12.728 -9.128 7.628 1.00 98.06 310 PRO A CA 1
ATOM 2277 C C . PRO A 1 310 ? -11.254 -9.563 7.635 1.00 98.06 310 PRO A C 1
ATOM 2279 O O . PRO A 1 310 ? -10.410 -8.897 7.038 1.00 98.06 310 PRO A O 1
ATOM 2282 N N . MET A 1 311 ? -10.931 -10.699 8.266 1.00 97.69 311 MET A N 1
ATOM 2283 C CA . MET A 1 311 ? -9.573 -11.246 8.315 1.00 97.69 311 MET A CA 1
ATOM 2284 C C . MET A 1 311 ? -9.256 -12.221 7.171 1.00 97.69 311 MET A C 1
ATOM 2286 O O . MET A 1 311 ? -8.087 -12.578 7.010 1.00 97.69 311 MET A O 1
ATOM 2290 N N . ALA A 1 312 ? -10.232 -12.643 6.356 1.00 96.62 312 ALA A N 1
ATOM 2291 C CA . ALA A 1 312 ? -10.052 -13.694 5.346 1.00 96.62 312 ALA A CA 1
ATOM 2292 C C . ALA A 1 312 ? -8.841 -13.461 4.422 1.00 96.62 312 ALA A C 1
ATOM 2294 O O . ALA A 1 312 ? -8.058 -14.376 4.177 1.00 96.62 312 ALA A O 1
ATOM 2295 N N . GLY A 1 313 ? -8.648 -12.222 3.957 1.00 95.50 313 GLY A N 1
ATOM 2296 C CA . GLY A 1 313 ? -7.550 -11.845 3.058 1.00 95.50 313 GLY A CA 1
ATOM 2297 C C . GLY A 1 313 ? -6.217 -11.523 3.741 1.00 95.50 313 GLY A C 1
ATOM 2298 O O . GLY A 1 313 ? -5.259 -11.188 3.044 1.00 95.50 313 GLY A O 1
ATOM 2299 N N . PHE A 1 314 ? -6.152 -11.581 5.074 1.00 97.56 314 PHE A N 1
ATOM 2300 C CA . PHE A 1 314 ? -5.047 -11.023 5.863 1.00 97.56 314 PHE A CA 1
ATOM 2301 C C . PHE A 1 314 ? -4.464 -11.981 6.907 1.00 97.56 314 PHE A C 1
ATOM 2303 O O . PHE A 1 314 ? -3.400 -11.706 7.456 1.00 97.56 314 PHE A O 1
ATOM 2310 N N . ARG A 1 315 ? -5.111 -13.120 7.180 1.00 95.56 315 ARG A N 1
ATOM 2311 C CA . ARG A 1 315 ? -4.574 -14.146 8.089 1.00 95.56 315 ARG A CA 1
ATOM 2312 C C . ARG A 1 315 ? -3.235 -14.677 7.571 1.00 95.56 315 ARG A C 1
ATOM 2314 O O . ARG A 1 315 ? -3.174 -15.289 6.507 1.00 95.56 315 ARG A O 1
ATOM 2321 N N . TYR A 1 316 ? -2.180 -14.511 8.361 1.00 95.94 316 TYR A N 1
ATOM 2322 C CA . TYR A 1 316 ? -0.880 -15.127 8.120 1.00 95.94 316 TYR A CA 1
ATOM 2323 C C . TYR A 1 316 ? -0.205 -15.526 9.435 1.00 95.94 316 TYR A C 1
ATOM 2325 O O . TYR A 1 316 ? -0.569 -15.037 10.499 1.00 95.94 316 TYR A O 1
ATOM 2333 N N . ASN A 1 317 ? 0.776 -16.426 9.385 1.00 95.50 317 ASN A N 1
ATOM 2334 C CA . ASN A 1 317 ? 1.555 -16.798 10.561 1.00 95.50 317 ASN A CA 1
ATOM 2335 C C . ASN A 1 317 ? 2.779 -15.878 10.716 1.00 95.50 317 ASN A C 1
ATOM 2337 O O . ASN A 1 317 ? 3.804 -16.083 10.069 1.00 95.50 317 ASN A O 1
ATOM 2341 N N . GLN A 1 318 ? 2.677 -14.874 11.587 1.00 91.62 318 GLN A N 1
ATOM 2342 C CA . GLN A 1 318 ? 3.750 -13.925 11.889 1.00 91.62 318 GLN A CA 1
ATOM 2343 C C . GLN A 1 318 ? 4.583 -14.447 13.062 1.00 91.62 318 GLN A C 1
ATOM 2345 O O . GLN A 1 318 ? 4.224 -14.259 14.224 1.00 91.62 318 GLN A O 1
ATOM 2350 N N . GLY A 1 319 ? 5.683 -15.148 12.771 1.00 88.88 319 GLY A N 1
ATOM 2351 C CA . GLY A 1 319 ? 6.596 -15.631 13.816 1.00 88.88 319 GLY A CA 1
ATOM 2352 C C . GLY A 1 319 ? 5.926 -16.556 14.842 1.00 88.88 319 GLY A C 1
ATOM 2353 O O . GLY A 1 319 ? 6.189 -16.448 16.035 1.00 88.88 319 GLY A O 1
ATOM 2354 N N . GLY A 1 320 ? 5.014 -17.424 14.393 1.00 93.56 320 GLY A N 1
ATOM 2355 C CA . GLY A 1 320 ? 4.273 -18.355 15.253 1.00 93.56 320 GLY A CA 1
ATOM 2356 C C . GLY A 1 320 ? 2.933 -17.821 15.771 1.00 93.56 320 GLY A C 1
ATOM 2357 O O . GLY A 1 320 ? 2.185 -18.581 16.384 1.00 93.56 320 GLY A O 1
ATOM 2358 N N . LYS A 1 321 ? 2.599 -16.548 15.520 1.00 96.25 321 LYS A N 1
ATOM 2359 C CA . LYS A 1 321 ? 1.312 -15.953 15.901 1.00 96.25 321 LYS A CA 1
ATOM 2360 C C . LYS A 1 321 ? 0.437 -15.717 14.665 1.00 96.25 321 LYS A C 1
ATOM 2362 O O . LYS A 1 321 ? 0.845 -14.972 13.772 1.00 96.25 321 LYS A O 1
ATOM 2367 N N . PRO A 1 322 ? -0.775 -16.296 14.593 1.00 97.25 322 PRO A N 1
ATOM 2368 C CA . PRO A 1 322 ? -1.681 -16.040 13.483 1.00 97.25 322 PRO A CA 1
ATOM 2369 C C . PRO A 1 322 ? -2.255 -14.619 13.579 1.00 97.25 322 PRO A C 1
ATOM 2371 O O . PRO A 1 322 ? -2.879 -14.256 14.577 1.00 97.25 322 PRO A O 1
ATOM 2374 N N . GLY A 1 323 ? -2.063 -13.812 12.540 1.00 97.50 323 GLY A N 1
ATOM 2375 C CA . GLY A 1 323 ? -2.504 -12.422 12.484 1.00 97.50 323 GLY A CA 1
ATOM 2376 C C . GLY A 1 323 ? -1.841 -11.635 11.357 1.00 97.50 323 GLY A C 1
ATOM 2377 O O . GLY A 1 323 ? -1.281 -12.206 10.421 1.00 97.50 323 GLY A O 1
ATOM 2378 N N . THR A 1 324 ? -1.911 -10.313 11.448 1.00 97.88 324 THR A N 1
ATOM 2379 C CA . THR A 1 324 ? -1.255 -9.391 10.517 1.00 97.88 324 THR A CA 1
ATOM 2380 C C . THR A 1 324 ? -0.846 -8.099 11.214 1.00 97.88 324 THR A C 1
ATOM 2382 O O . THR A 1 324 ? -1.298 -7.822 12.321 1.00 97.88 324 THR A O 1
ATOM 2385 N N . PHE A 1 325 ? 0.001 -7.297 10.576 1.00 98.06 325 PHE A N 1
ATOM 2386 C CA . PHE A 1 325 ? 0.308 -5.949 11.041 1.00 98.06 325 PHE A CA 1
ATOM 2387 C C . PHE A 1 325 ? -0.594 -4.927 10.348 1.00 98.06 325 PHE A C 1
ATOM 2389 O O . PHE A 1 325 ? -0.788 -4.967 9.130 1.00 98.06 325 PHE A O 1
ATOM 2396 N N . ALA A 1 326 ? -1.123 -3.998 11.137 1.00 98.44 326 ALA A N 1
ATOM 2397 C CA . ALA A 1 326 ? -1.851 -2.830 10.670 1.00 98.44 326 ALA A CA 1
ATOM 2398 C C . ALA A 1 326 ? -1.044 -1.566 10.971 1.00 98.44 326 ALA A C 1
ATOM 2400 O O . ALA A 1 326 ? -0.485 -1.409 12.059 1.00 98.44 326 ALA A O 1
ATOM 2401 N N . LEU A 1 327 ? -0.978 -0.679 9.985 1.00 98.38 327 LEU A N 1
ATOM 2402 C CA . LEU A 1 327 ? -0.359 0.633 10.078 1.00 98.38 327 LEU A CA 1
ATOM 2403 C C . LEU A 1 327 ? -1.489 1.638 10.254 1.00 98.38 327 LEU A C 1
ATOM 2405 O O . LEU A 1 327 ? -2.364 1.765 9.392 1.00 98.38 327 LEU A O 1
ATOM 2409 N N . MET A 1 328 ? -1.475 2.316 11.390 1.00 98.56 328 MET A N 1
ATOM 2410 C CA . MET A 1 328 ? -2.541 3.211 11.815 1.00 98.56 328 MET A CA 1
ATOM 2411 C C . MET A 1 328 ? -2.367 4.599 11.189 1.00 98.56 328 MET A C 1
ATOM 2413 O O . MET A 1 328 ? -1.277 4.966 10.739 1.00 98.56 328 MET A O 1
ATOM 2417 N N . GLY A 1 329 ? -3.434 5.395 11.176 1.00 97.88 329 GLY A N 1
ATOM 2418 C CA . GLY A 1 329 ? -3.412 6.763 10.660 1.00 97.88 329 GLY A CA 1
ATOM 2419 C C . GLY A 1 329 ? -2.451 7.700 11.400 1.00 97.88 329 GLY A C 1
ATOM 2420 O O . GLY A 1 329 ? -1.961 8.653 10.801 1.00 97.88 329 GLY A O 1
ATOM 2421 N N . ASP A 1 330 ? -2.135 7.423 12.671 1.00 97.75 330 ASP A N 1
ATOM 2422 C CA . ASP A 1 330 ? -1.156 8.175 13.476 1.00 97.75 330 ASP A CA 1
ATOM 2423 C C . ASP A 1 330 ? 0.299 7.710 13.271 1.00 97.75 330 ASP A C 1
ATOM 2425 O O . ASP A 1 330 ? 1.222 8.269 13.861 1.00 97.75 330 ASP A O 1
ATOM 2429 N N . GLY A 1 331 ? 0.518 6.707 12.414 1.00 97.25 331 GLY A N 1
ATOM 2430 C CA . GLY A 1 331 ? 1.830 6.129 12.135 1.00 97.25 331 GLY A CA 1
ATOM 2431 C C . GLY A 1 331 ? 2.306 5.117 13.173 1.00 97.25 331 GLY A C 1
ATOM 2432 O O . GLY A 1 331 ? 3.433 4.632 13.071 1.00 97.25 331 GLY A O 1
ATOM 2433 N N . SER A 1 332 ? 1.467 4.761 14.149 1.00 97.88 332 SER A N 1
ATOM 2434 C CA . SER A 1 332 ? 1.714 3.597 14.995 1.00 97.88 332 SER A CA 1
ATOM 2435 C C . SER A 1 332 ? 1.481 2.294 14.222 1.00 97.88 332 SER A C 1
ATOM 2437 O O . SER A 1 332 ? 0.780 2.246 13.206 1.00 97.88 332 SER A O 1
ATOM 2439 N N . VAL A 1 333 ? 2.094 1.215 14.705 1.00 98.00 333 VAL A N 1
ATOM 2440 C CA . VAL A 1 333 ? 1.908 -0.137 14.171 1.00 98.00 333 VAL A CA 1
ATOM 2441 C C . VAL A 1 333 ? 1.226 -0.979 15.237 1.00 98.00 333 VAL A C 1
ATOM 2443 O O . VAL A 1 333 ? 1.615 -0.944 16.406 1.00 98.00 333 VAL A O 1
ATOM 2446 N N . ARG A 1 334 ? 0.218 -1.754 14.841 1.00 98.19 334 ARG A N 1
ATOM 2447 C CA . ARG A 1 334 ? -0.488 -2.699 15.711 1.00 98.19 334 ARG A CA 1
ATOM 2448 C C . ARG A 1 334 ? -0.420 -4.105 15.135 1.00 98.19 334 ARG A C 1
ATOM 2450 O O . ARG A 1 334 ? -0.453 -4.286 13.917 1.00 98.19 334 ARG A O 1
ATOM 2457 N N . PHE A 1 335 ? -0.354 -5.105 16.008 1.00 98.12 335 PHE A N 1
ATOM 2458 C CA . PHE A 1 335 ? -0.560 -6.496 15.616 1.00 98.12 335 PHE A CA 1
ATOM 2459 C C . PHE A 1 335 ? -2.040 -6.852 15.765 1.00 98.12 335 PHE A C 1
ATOM 2461 O O . PHE A 1 335 ? -2.606 -6.736 16.849 1.00 98.12 335 PHE A O 1
ATOM 2468 N N . ILE A 1 336 ? -2.657 -7.298 14.676 1.00 98.31 336 ILE A N 1
ATOM 2469 C CA . ILE A 1 336 ? -4.055 -7.715 14.604 1.00 98.31 336 ILE A CA 1
ATOM 2470 C C . ILE A 1 336 ? -4.099 -9.248 14.649 1.00 98.31 336 ILE A C 1
ATOM 2472 O O . ILE A 1 336 ? -3.740 -9.892 13.655 1.00 98.31 336 ILE A O 1
ATOM 2476 N N . PRO A 1 337 ? -4.506 -9.871 15.769 1.00 98.25 337 PRO A N 1
ATOM 2477 C CA . PRO A 1 337 ? -4.586 -11.323 15.849 1.00 98.25 337 PRO A CA 1
ATOM 2478 C C . PRO A 1 337 ? -5.678 -11.857 14.916 1.00 98.25 337 PRO A C 1
ATOM 2480 O O . PRO A 1 337 ? -6.720 -11.235 14.728 1.00 98.25 337 PRO A O 1
ATOM 2483 N N . ALA A 1 338 ? -5.489 -13.060 14.371 1.00 97.81 338 ALA A N 1
ATOM 2484 C CA . ALA A 1 338 ? -6.486 -13.708 13.509 1.00 97.81 338 ALA A CA 1
ATOM 2485 C C . ALA A 1 338 ? -7.835 -13.963 14.208 1.00 97.81 338 ALA A C 1
ATOM 2487 O O . ALA A 1 338 ? -8.843 -14.169 13.532 1.00 97.81 338 ALA A O 1
ATOM 2488 N N . THR A 1 339 ? -7.831 -13.956 15.544 1.00 97.50 339 THR A N 1
ATOM 2489 C CA . THR A 1 339 ? -8.987 -14.125 16.431 1.00 97.50 339 THR A CA 1
ATOM 2490 C C . THR A 1 339 ? -9.594 -12.797 16.890 1.00 97.50 339 THR A C 1
ATOM 2492 O O . THR A 1 339 ? -10.403 -12.804 17.816 1.00 97.50 339 THR A O 1
ATOM 2495 N N . ILE A 1 340 ? -9.179 -11.656 16.321 1.00 98.06 340 ILE A N 1
ATOM 2496 C CA . ILE A 1 340 ? -9.770 -10.357 16.656 1.00 98.06 340 ILE A CA 1
ATOM 2497 C C . ILE A 1 340 ? -11.285 -10.391 16.426 1.00 98.06 340 ILE A C 1
ATOM 2499 O O . ILE A 1 340 ? -11.772 -10.985 15.462 1.00 98.06 340 ILE A O 1
ATOM 2503 N N . ASP A 1 341 ? -12.038 -9.749 17.319 1.00 97.62 341 ASP A N 1
ATOM 2504 C CA . ASP A 1 341 ? -13.475 -9.593 17.130 1.00 97.62 341 ASP A CA 1
ATOM 2505 C C . ASP A 1 341 ? -13.758 -8.829 15.827 1.00 97.62 341 ASP A C 1
ATOM 2507 O O . ASP A 1 341 ? -13.184 -7.766 15.571 1.00 97.62 341 ASP A O 1
ATOM 2511 N N . LYS A 1 342 ? -14.662 -9.369 15.004 1.00 97.62 342 LYS A N 1
ATOM 2512 C CA . LYS A 1 342 ? -14.960 -8.806 13.683 1.00 97.62 342 LYS A CA 1
ATOM 2513 C C . LYS A 1 342 ? -15.464 -7.364 13.749 1.00 97.62 342 LYS A C 1
ATOM 2515 O O . LYS A 1 342 ? -15.126 -6.582 12.870 1.00 97.62 342 LYS A O 1
ATOM 2520 N N . LYS A 1 343 ? -16.247 -6.997 14.774 1.00 97.38 343 LYS A N 1
ATOM 2521 C CA . LYS A 1 343 ? -16.790 -5.639 14.912 1.00 97.38 343 LYS A CA 1
ATOM 2522 C C . LYS A 1 343 ? -15.679 -4.659 15.257 1.00 97.38 343 LYS A C 1
ATOM 2524 O O . LYS A 1 343 ? -15.667 -3.562 14.718 1.00 97.38 343 LYS A O 1
ATOM 2529 N N . VAL A 1 344 ? -14.725 -5.078 16.091 1.00 97.88 344 VAL A N 1
ATOM 2530 C CA . VAL A 1 344 ? -13.539 -4.267 16.402 1.00 97.88 344 VAL A CA 1
ATOM 2531 C C . VAL A 1 344 ? -12.710 -4.025 15.146 1.00 97.88 344 VAL A C 1
ATOM 2533 O O . VAL A 1 344 ? -12.384 -2.880 14.863 1.00 97.88 344 VAL A O 1
ATOM 2536 N N . LEU A 1 345 ? -12.411 -5.062 14.355 1.00 98.19 345 LEU A N 1
ATOM 2537 C CA . LEU A 1 345 ? -11.627 -4.877 13.129 1.00 98.19 345 LEU A CA 1
ATOM 2538 C C . LEU A 1 345 ? -12.357 -4.015 12.084 1.00 98.19 345 LEU A C 1
ATOM 2540 O O . LEU A 1 345 ? -11.726 -3.188 11.430 1.00 98.19 345 LEU A O 1
ATOM 2544 N N . LEU A 1 346 ? -13.674 -4.183 11.936 1.00 98.25 346 LEU A N 1
ATOM 2545 C CA . LEU A 1 346 ? -14.472 -3.344 11.039 1.00 98.25 346 LEU A CA 1
ATOM 2546 C C . LEU A 1 346 ? -14.502 -1.885 11.509 1.00 98.25 346 LEU A C 1
ATOM 2548 O O . LEU A 1 346 ? -14.238 -1.013 10.687 1.00 98.25 346 LEU A O 1
ATOM 2552 N N . GLY A 1 347 ? -14.706 -1.618 12.801 1.00 98.12 347 GLY A N 1
ATOM 2553 C CA . GLY A 1 347 ? -14.646 -0.254 13.340 1.00 98.12 347 GLY A CA 1
ATOM 2554 C C . GLY A 1 347 ? -13.248 0.365 13.234 1.00 98.12 347 GLY A C 1
ATOM 2555 O O . GLY A 1 347 ? -13.103 1.534 12.906 1.00 98.12 347 GLY A O 1
ATOM 2556 N N . MET A 1 348 ? -12.183 -0.431 13.384 1.00 98.44 348 MET A N 1
ATOM 2557 C CA . MET A 1 348 ? -10.817 0.031 13.104 1.00 98.44 348 MET A CA 1
ATOM 2558 C C . MET A 1 348 ? -10.595 0.363 11.620 1.00 98.44 348 MET A C 1
ATOM 2560 O O . MET A 1 348 ? -9.658 1.079 11.289 1.00 98.44 348 MET A O 1
ATOM 2564 N N . SER A 1 349 ? -11.399 -0.170 10.697 1.00 98.38 349 SER A N 1
ATOM 2565 C CA . SER A 1 349 ? -11.248 0.095 9.260 1.00 98.38 349 SER A CA 1
ATOM 2566 C C . SER A 1 349 ? -11.927 1.387 8.803 1.00 98.38 349 SER A C 1
ATOM 2568 O O . SER A 1 349 ? -11.656 1.852 7.696 1.00 98.38 349 SER A O 1
ATOM 2570 N N . THR A 1 350 ? -12.797 1.967 9.629 1.00 98.50 350 THR A N 1
ATOM 2571 C CA . THR A 1 350 ? -13.617 3.133 9.294 1.00 98.50 350 THR A CA 1
ATOM 2572 C C . THR A 1 350 ? -13.044 4.404 9.907 1.00 98.50 350 THR A C 1
ATOM 2574 O O . THR A 1 350 ? -12.487 4.378 10.995 1.00 98.50 350 THR A O 1
ATOM 2577 N N . ARG A 1 351 ? -13.163 5.533 9.201 1.00 97.81 351 ARG A N 1
ATOM 2578 C CA . ARG A 1 351 ? -12.691 6.843 9.677 1.00 97.81 351 ARG A CA 1
ATOM 2579 C C . ARG A 1 351 ? -13.701 7.550 10.588 1.00 97.81 351 ARG A C 1
ATOM 2581 O O . ARG A 1 351 ? -13.319 8.450 11.331 1.00 97.81 351 ARG A O 1
ATOM 2588 N N . ALA A 1 352 ? -14.982 7.207 10.451 1.00 97.62 352 ALA A N 1
ATOM 2589 C CA . ALA A 1 352 ? -16.106 7.869 11.111 1.00 97.62 352 ALA A CA 1
ATOM 2590 C C . ALA A 1 352 ? -17.294 6.911 11.337 1.00 97.62 352 ALA A C 1
ATOM 2592 O O . ALA A 1 352 ? -18.444 7.263 11.057 1.00 97.62 352 ALA A O 1
ATOM 2593 N N . GLY A 1 353 ? -17.009 5.681 11.763 1.00 96.81 353 GLY A N 1
ATOM 2594 C CA . GLY A 1 353 ? -18.003 4.670 12.122 1.00 96.81 353 GLY A CA 1
ATOM 2595 C C . GLY A 1 353 ? -18.704 4.976 13.449 1.00 96.81 353 GLY A C 1
ATOM 2596 O O . GLY A 1 353 ? -19.902 4.720 13.590 1.00 96.81 353 GLY A O 1
ATOM 2597 N N . GLY A 1 354 ? -18.009 5.639 14.382 1.00 95.69 354 GLY A N 1
ATOM 2598 C CA . GLY A 1 354 ? -18.556 6.042 15.679 1.00 95.69 354 GLY A CA 1
ATOM 2599 C C . GLY A 1 354 ? -18.682 4.904 16.695 1.00 95.69 354 GLY A C 1
ATOM 2600 O O . GLY A 1 354 ? -19.248 5.109 17.773 1.00 95.69 354 GLY A O 1
ATOM 2601 N N . GLU A 1 355 ? -18.177 3.705 16.395 1.00 94.88 355 GLU A N 1
ATOM 2602 C CA . GLU A 1 355 ? -18.151 2.605 17.352 1.00 94.88 355 GLU A CA 1
ATOM 2603 C C . GLU A 1 355 ? -17.119 2.844 18.461 1.00 94.88 355 GLU A C 1
ATOM 2605 O O . GLU A 1 355 ? -15.980 3.251 18.232 1.00 94.88 355 GLU A O 1
ATOM 2610 N N . ALA A 1 356 ? -17.492 2.516 19.698 1.00 91.50 356 ALA A N 1
ATOM 2611 C CA . ALA A 1 356 ? -16.554 2.534 20.810 1.00 91.50 356 ALA A CA 1
ATOM 2612 C C . ALA A 1 356 ? -15.587 1.341 20.712 1.00 91.50 356 ALA A C 1
ATOM 2614 O O . ALA A 1 356 ? -15.952 0.199 21.001 1.00 91.50 356 ALA A O 1
ATOM 2615 N N . LEU A 1 357 ? -14.331 1.609 20.352 1.00 92.88 357 LEU A N 1
ATOM 2616 C CA . LEU A 1 357 ? -13.251 0.617 20.301 1.00 92.88 357 LEU A CA 1
ATOM 2617 C C . LEU A 1 357 ? -12.584 0.443 21.676 1.00 92.88 357 LEU A C 1
ATOM 2619 O O . LEU A 1 357 ? -11.375 0.626 21.834 1.00 92.88 357 LEU A O 1
ATOM 2623 N N . ALA A 1 358 ? -13.387 0.110 22.690 1.00 89.19 358 ALA A N 1
ATOM 2624 C CA . ALA A 1 358 ? -12.879 -0.170 24.029 1.00 89.19 358 ALA A CA 1
ATOM 2625 C C . ALA A 1 358 ? -11.863 -1.328 23.994 1.00 89.19 358 ALA A C 1
ATOM 2627 O O . ALA A 1 358 ? -12.039 -2.316 23.275 1.00 89.19 358 ALA A O 1
ATOM 2628 N N . ASP A 1 359 ? -10.791 -1.191 24.776 1.00 93.75 359 ASP A N 1
ATOM 2629 C CA . ASP A 1 359 ? -9.721 -2.185 24.921 1.00 93.75 359 ASP A CA 1
ATOM 2630 C C . ASP A 1 359 ? -8.954 -2.510 23.626 1.00 93.75 359 ASP A C 1
ATOM 2632 O O . ASP A 1 359 ? -8.406 -3.609 23.476 1.00 93.75 359 ASP A O 1
ATOM 2636 N N . ILE A 1 360 ? -8.872 -1.564 22.681 1.00 95.75 360 ILE A N 1
ATOM 2637 C CA . ILE A 1 360 ? -8.104 -1.744 21.438 1.00 95.75 360 ILE A CA 1
ATOM 2638 C C . ILE A 1 360 ? -6.646 -2.144 21.705 1.00 95.75 360 ILE A C 1
ATOM 2640 O O . ILE A 1 360 ? -6.108 -2.984 20.994 1.00 95.75 360 ILE A O 1
ATOM 2644 N N . ASP A 1 361 ? -6.018 -1.625 22.762 1.00 96.69 361 ASP A N 1
ATOM 2645 C CA . ASP A 1 361 ? -4.633 -1.964 23.114 1.00 96.69 361 ASP A CA 1
ATOM 2646 C C . ASP A 1 361 ? -4.477 -3.394 23.650 1.00 96.69 361 ASP A C 1
ATOM 2648 O O . ASP A 1 361 ? -3.401 -3.978 23.535 1.00 96.69 361 ASP A O 1
ATOM 2652 N N . VAL A 1 362 ? -5.549 -3.992 24.176 1.00 96.88 362 VAL A N 1
ATOM 2653 C CA . VAL A 1 362 ? -5.567 -5.401 24.597 1.00 96.88 362 VAL A CA 1
ATOM 2654 C C . VAL A 1 362 ? -5.811 -6.311 23.392 1.00 96.88 362 VAL A C 1
ATOM 2656 O O . VAL A 1 362 ? -5.161 -7.346 23.246 1.00 96.88 362 VAL A O 1
ATOM 2659 N N . ARG A 1 363 ? -6.749 -5.935 22.513 1.00 96.75 363 ARG A N 1
ATOM 2660 C CA . ARG A 1 363 ? -7.179 -6.760 21.368 1.00 96.75 363 ARG A CA 1
ATOM 2661 C C . ARG A 1 363 ? -6.247 -6.663 20.160 1.00 96.75 363 ARG A C 1
ATOM 2663 O O . ARG A 1 363 ? -6.122 -7.627 19.411 1.00 96.75 363 ARG A O 1
ATOM 2670 N N . ALA A 1 364 ? -5.626 -5.508 19.969 1.00 97.56 364 ALA A N 1
ATOM 2671 C CA . ALA A 1 364 ? -4.741 -5.164 18.864 1.00 97.56 364 ALA A CA 1
ATOM 2672 C C . ALA A 1 364 ? -3.527 -4.385 19.411 1.00 97.56 364 ALA A C 1
ATOM 2674 O O . ALA A 1 364 ? -3.428 -3.165 19.213 1.00 97.56 364 ALA A O 1
ATOM 2675 N N . PRO A 1 365 ? -2.624 -5.055 20.151 1.00 97.81 365 PRO A N 1
ATOM 2676 C CA . PRO A 1 365 ? -1.539 -4.390 20.860 1.00 97.81 365 PRO A CA 1
ATOM 2677 C C . PRO A 1 365 ? -0.625 -3.619 19.911 1.00 97.81 365 PRO A C 1
ATOM 2679 O O . PRO A 1 365 ? -0.335 -4.056 18.790 1.00 97.81 365 PRO A O 1
ATOM 2682 N N . ARG A 1 366 ? -0.158 -2.462 20.389 1.00 97.69 366 ARG A N 1
ATOM 2683 C CA . ARG A 1 366 ? 0.869 -1.677 19.706 1.00 97.69 366 ARG A CA 1
ATOM 2684 C C . ARG A 1 366 ? 2.173 -2.463 19.654 1.00 97.69 366 ARG A C 1
ATOM 2686 O O . ARG A 1 366 ? 2.516 -3.200 20.576 1.00 97.69 366 ARG A O 1
ATOM 2693 N N . VAL A 1 367 ? 2.879 -2.302 18.548 1.00 96.56 367 VAL A N 1
ATOM 2694 C CA . VAL A 1 367 ? 4.175 -2.920 18.293 1.00 96.56 367 VAL A CA 1
ATOM 2695 C C . VAL A 1 367 ? 5.190 -1.797 18.311 1.00 96.56 367 VAL A C 1
ATOM 2697 O O . VAL A 1 367 ? 5.156 -0.920 17.446 1.00 96.56 367 VAL A O 1
ATOM 2700 N N . ASP A 1 368 ? 6.076 -1.810 19.298 1.00 95.31 368 ASP A N 1
ATOM 2701 C CA . ASP A 1 368 ? 7.117 -0.796 19.401 1.00 95.31 368 ASP A CA 1
ATOM 2702 C C . ASP A 1 368 ? 8.099 -0.914 18.237 1.00 95.31 368 ASP A C 1
ATOM 2704 O O . ASP A 1 368 ? 8.383 -2.008 17.735 1.00 95.31 368 ASP A O 1
ATOM 2708 N N . ALA A 1 369 ? 8.605 0.234 17.785 1.00 92.06 369 ALA A N 1
ATOM 2709 C CA . ALA A 1 369 ? 9.687 0.243 16.817 1.00 92.06 369 ALA A CA 1
ATOM 2710 C C . ALA A 1 369 ? 10.912 -0.444 17.440 1.00 92.06 369 ALA A C 1
ATOM 2712 O O . ALA A 1 369 ? 11.175 -0.244 18.635 1.00 92.06 369 ALA A O 1
ATOM 2713 N N . PRO A 1 370 ? 11.676 -1.238 16.667 1.00 88.06 370 PRO A N 1
ATOM 2714 C CA . PRO A 1 370 ? 12.964 -1.712 17.144 1.00 88.06 370 PRO A CA 1
ATOM 2715 C C . PRO A 1 370 ? 13.778 -0.494 17.582 1.00 88.06 370 PRO A C 1
ATOM 2717 O O . PRO A 1 370 ? 13.828 0.518 16.879 1.00 88.06 370 PRO A O 1
ATOM 2720 N N . LYS A 1 371 ? 14.360 -0.560 18.785 1.00 86.94 371 LYS A N 1
ATOM 2721 C CA . LYS A 1 371 ? 15.252 0.504 19.249 1.00 86.94 371 LYS A CA 1
ATOM 2722 C C . LYS A 1 371 ? 16.365 0.618 18.209 1.00 86.94 371 LYS A C 1
ATOM 2724 O O . LYS A 1 371 ? 16.928 -0.429 17.887 1.00 86.94 371 LYS A O 1
ATOM 2729 N N . PRO A 1 372 ? 16.660 1.822 17.684 1.00 81.81 372 PRO A N 1
ATOM 2730 C CA . PRO A 1 372 ? 17.745 1.978 16.733 1.00 81.81 372 PRO A CA 1
ATOM 2731 C C . PRO A 1 372 ? 18.981 1.401 17.399 1.00 81.81 372 PRO A C 1
ATOM 2733 O O . PRO A 1 372 ? 19.361 1.830 18.494 1.00 81.81 372 PRO A O 1
ATOM 2736 N N . THR A 1 373 ? 19.550 0.369 16.788 1.00 75.56 373 THR A N 1
ATOM 2737 C CA . THR A 1 373 ? 20.797 -0.201 17.268 1.00 7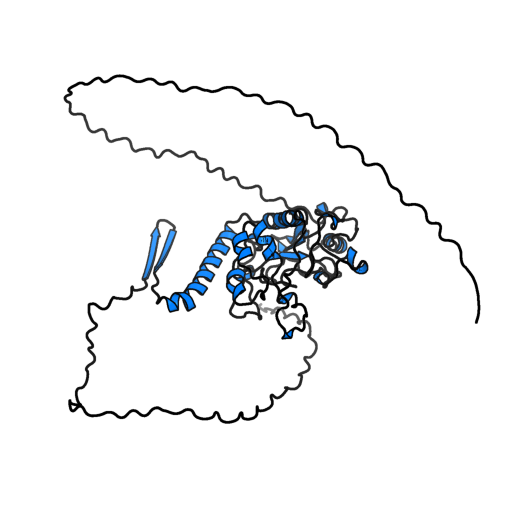5.56 373 THR A CA 1
ATOM 2738 C C . THR A 1 373 ? 21.849 0.824 16.889 1.00 75.56 373 THR A C 1
ATOM 2740 O O . THR A 1 373 ? 22.452 0.745 15.820 1.00 75.56 373 THR A O 1
ATOM 2743 N N . THR A 1 374 ? 22.028 1.851 17.726 1.00 68.56 374 THR A N 1
ATOM 2744 C CA . THR A 1 374 ? 23.204 2.712 17.672 1.00 68.56 374 THR A CA 1
ATOM 2745 C C . THR A 1 374 ? 24.362 1.801 18.008 1.00 68.56 374 THR A C 1
ATOM 2747 O O . THR A 1 374 ? 24.764 1.631 19.158 1.00 68.56 374 THR A O 1
ATOM 2750 N N . THR A 1 375 ? 24.840 1.110 16.981 1.00 64.44 375 THR A N 1
ATOM 2751 C CA . THR A 1 375 ? 26.145 0.496 16.994 1.00 64.44 375 THR A CA 1
ATOM 2752 C C . THR A 1 375 ? 27.067 1.694 16.994 1.00 64.44 375 THR A C 1
ATOM 2754 O O . THR A 1 375 ? 27.474 2.172 15.938 1.00 64.44 375 THR A O 1
ATOM 2757 N N . ASP A 1 376 ? 27.284 2.259 18.181 1.00 63.22 376 ASP A N 1
ATOM 2758 C CA . ASP A 1 376 ? 28.365 3.189 18.411 1.00 63.22 376 ASP A CA 1
ATOM 2759 C C . ASP A 1 376 ? 29.589 2.413 17.950 1.00 63.22 376 ASP A C 1
ATOM 2761 O O . ASP A 1 376 ? 30.030 1.470 18.618 1.00 63.22 376 ASP A O 1
ATOM 2765 N N . LEU A 1 377 ? 30.067 2.720 16.737 1.00 55.12 377 LEU A N 1
ATOM 2766 C CA . LEU A 1 377 ? 31.378 2.286 16.303 1.00 55.12 377 LEU A CA 1
ATOM 2767 C C . LEU A 1 377 ? 32.278 2.774 17.419 1.00 55.12 377 LEU A C 1
ATOM 2769 O O . LEU A 1 377 ? 32.480 3.979 17.554 1.00 55.12 377 LEU A O 1
ATOM 2773 N N . LYS A 1 378 ? 32.727 1.850 18.275 1.00 61.28 378 LYS A N 1
ATOM 2774 C CA . LYS A 1 378 ? 33.677 2.154 19.332 1.00 61.28 378 LYS A CA 1
ATOM 2775 C C . LYS A 1 378 ? 34.901 2.683 18.611 1.00 61.28 378 LYS A C 1
ATOM 2777 O O . LYS A 1 378 ? 35.742 1.915 18.156 1.00 61.28 378 LYS A O 1
ATOM 2782 N N . SER A 1 379 ? 34.970 3.999 18.474 1.00 59.72 379 SER A N 1
ATOM 2783 C CA . SER A 1 379 ? 36.068 4.741 17.888 1.00 59.72 379 SER A CA 1
ATOM 2784 C C . SER A 1 379 ? 37.195 4.790 18.907 1.00 59.72 379 SER A C 1
ATOM 2786 O O . SER A 1 379 ? 37.660 5.859 19.288 1.00 59.72 379 SER A O 1
ATOM 2788 N N . ASN A 1 380 ? 37.618 3.618 19.369 1.00 59.78 380 ASN A N 1
ATOM 2789 C CA . ASN A 1 380 ? 38.989 3.437 19.771 1.00 59.78 380 ASN A CA 1
ATOM 2790 C C . ASN A 1 380 ? 39.694 3.025 18.483 1.00 59.78 380 ASN A C 1
ATOM 2792 O O . ASN A 1 380 ? 39.704 1.831 18.172 1.00 59.78 380 ASN A O 1
ATOM 2796 N N . PRO A 1 381 ? 40.234 3.975 17.691 1.00 61.78 381 PRO A N 1
ATOM 2797 C CA . PRO A 1 381 ? 41.279 3.603 16.766 1.00 61.78 381 PRO A CA 1
ATOM 2798 C C . PRO A 1 381 ? 42.331 2.920 17.633 1.00 61.78 381 PRO A C 1
ATOM 2800 O O . PRO A 1 381 ? 42.969 3.551 18.475 1.00 61.78 381 PRO A O 1
ATOM 2803 N N . VAL A 1 382 ? 42.460 1.602 17.490 1.00 61.78 382 VAL A N 1
ATOM 2804 C CA . VAL A 1 382 ? 43.704 0.948 17.856 1.00 61.78 382 VAL A CA 1
ATOM 2805 C C . VAL A 1 382 ? 44.693 1.594 16.912 1.00 61.78 382 VAL A C 1
ATOM 2807 O O . VAL A 1 382 ? 44.718 1.270 15.725 1.00 61.78 382 VAL A O 1
ATOM 2810 N N . THR A 1 383 ? 45.396 2.612 17.406 1.00 63.59 383 THR A N 1
ATOM 2811 C CA . THR A 1 383 ? 46.515 3.213 16.702 1.00 63.59 383 THR A CA 1
ATOM 2812 C C . THR A 1 383 ? 47.353 2.029 16.246 1.00 63.59 383 THR A C 1
ATOM 2814 O O . THR A 1 383 ? 47.761 1.248 17.116 1.00 63.59 383 THR A O 1
ATOM 2817 N N . PRO A 1 384 ? 47.529 1.799 14.932 1.00 65.88 384 PRO A N 1
ATOM 2818 C CA . PRO A 1 384 ? 48.407 0.739 14.486 1.00 65.88 384 PRO A CA 1
ATOM 2819 C C . PRO A 1 384 ? 49.724 0.982 15.205 1.00 65.88 384 PRO A C 1
ATOM 2821 O O . PRO A 1 384 ? 50.274 2.084 15.134 1.00 65.88 384 PRO A O 1
ATOM 2824 N N . VAL A 1 385 ? 50.144 0.000 16.004 1.00 66.62 385 VAL A N 1
ATOM 2825 C CA . VAL A 1 385 ? 51.438 0.035 16.670 1.00 66.62 385 VAL A CA 1
ATOM 2826 C C . VAL A 1 385 ? 52.430 0.156 15.532 1.00 66.62 385 VAL A C 1
ATOM 2828 O O . VAL A 1 385 ? 52.667 -0.809 14.810 1.00 66.62 385 VAL A O 1
ATOM 2831 N N . VAL A 1 386 ? 52.924 1.374 15.312 1.00 67.75 386 VAL A N 1
ATOM 2832 C CA . VAL A 1 386 ? 54.020 1.622 14.390 1.00 67.75 386 VAL A CA 1
ATOM 2833 C C . VAL A 1 386 ? 55.132 0.704 14.888 1.00 67.75 386 VAL A C 1
ATOM 2835 O O . VAL A 1 386 ? 55.546 0.863 16.043 1.00 67.75 386 VAL A O 1
ATOM 2838 N N . PRO A 1 387 ? 55.561 -0.307 14.109 1.00 68.00 387 PRO A N 1
ATOM 2839 C CA . PRO A 1 387 ? 56.683 -1.131 14.514 1.00 68.00 387 PRO A CA 1
ATOM 2840 C C . PRO A 1 387 ? 57.846 -0.184 14.790 1.00 68.00 387 PRO A C 1
ATOM 2842 O O . PRO A 1 387 ? 58.129 0.708 13.987 1.00 68.00 387 PRO A O 1
ATOM 2845 N N . ALA A 1 388 ? 58.435 -0.324 15.979 1.00 66.88 388 ALA A N 1
ATOM 2846 C CA . ALA A 1 388 ? 59.502 0.545 16.440 1.00 66.88 388 ALA A CA 1
ATOM 2847 C C . ALA A 1 388 ? 60.552 0.708 15.326 1.00 66.88 388 ALA A C 1
ATOM 2849 O O . ALA A 1 388 ? 60.937 -0.294 14.713 1.00 66.88 388 ALA A O 1
ATOM 2850 N N . PRO A 1 389 ? 61.004 1.940 15.033 1.00 62.19 389 PRO A N 1
ATOM 2851 C CA . PRO A 1 389 ? 62.055 2.147 14.054 1.00 62.19 389 PRO A CA 1
ATOM 2852 C C . PRO A 1 389 ? 63.276 1.326 14.469 1.00 62.19 389 PRO A C 1
ATOM 2854 O O . PRO A 1 389 ? 63.757 1.431 15.600 1.00 62.19 389 PRO A O 1
ATOM 2857 N N . VAL A 1 390 ? 63.762 0.488 13.553 1.00 68.06 390 VAL A N 1
ATOM 2858 C CA . VAL A 1 390 ? 65.043 -0.200 13.700 1.00 68.06 390 VAL A CA 1
ATOM 2859 C C . VAL A 1 390 ? 66.107 0.881 13.868 1.00 68.06 390 VAL A C 1
ATOM 2861 O O . VAL A 1 390 ? 66.366 1.666 12.958 1.00 68.06 390 VAL A O 1
ATOM 2864 N N . VAL A 1 391 ? 66.679 0.952 15.069 1.00 57.78 391 VAL A N 1
ATOM 2865 C CA . VAL A 1 391 ? 67.763 1.868 15.415 1.00 57.78 391 VAL A CA 1
ATOM 2866 C C . VAL A 1 391 ? 69.002 1.453 14.625 1.00 57.78 391 VAL A C 1
ATOM 2868 O O . VAL A 1 391 ? 69.710 0.526 15.007 1.00 57.78 391 VAL A O 1
ATOM 2871 N N . THR A 1 392 ? 69.278 2.138 13.520 1.00 62.47 392 THR A N 1
ATOM 2872 C CA . THR A 1 392 ? 70.617 2.158 12.923 1.00 62.47 392 THR A CA 1
ATOM 2873 C C . THR A 1 392 ? 71.501 3.163 13.676 1.00 62.47 392 THR A C 1
ATOM 2875 O O . THR A 1 392 ? 71.044 4.280 13.940 1.00 62.47 392 THR A O 1
ATOM 2878 N N . PRO A 1 393 ? 72.748 2.806 14.042 1.00 52.19 393 PRO A N 1
ATOM 2879 C CA . PRO A 1 393 ? 73.652 3.680 14.789 1.00 52.19 393 PRO A CA 1
ATOM 2880 C C . PRO A 1 393 ? 74.021 4.954 14.020 1.00 52.19 393 PRO A C 1
ATOM 2882 O O . PRO A 1 393 ? 74.266 4.919 12.816 1.00 52.19 393 PRO A O 1
ATOM 2885 N N . LYS A 1 394 ? 74.096 6.068 14.758 1.00 46.50 394 LYS A N 1
ATOM 2886 C CA . LYS A 1 394 ? 74.614 7.369 14.316 1.00 46.50 394 LYS A CA 1
ATOM 2887 C C . LYS A 1 394 ? 76.063 7.267 13.827 1.00 46.50 394 LYS A C 1
ATOM 2889 O O . LYS A 1 394 ? 76.893 6.672 14.509 1.00 46.50 394 LYS A O 1
ATOM 2894 N N . ALA A 1 395 ? 76.360 7.971 12.739 1.00 52.12 395 ALA A N 1
ATOM 2895 C CA . ALA A 1 395 ? 77.664 8.576 12.503 1.00 52.12 395 ALA A CA 1
ATOM 2896 C C . ALA A 1 395 ? 77.468 10.096 12.422 1.00 52.12 395 ALA A C 1
ATOM 2898 O O . ALA A 1 395 ? 76.572 10.582 11.728 1.00 52.12 395 ALA A O 1
ATOM 2899 N N . ASP A 1 396 ? 78.269 10.801 13.211 1.00 51.50 396 ASP A N 1
ATOM 2900 C CA . ASP A 1 396 ? 78.375 12.251 13.293 1.00 51.50 396 ASP A CA 1
ATOM 2901 C C . ASP A 1 396 ? 78.813 12.857 11.944 1.00 51.50 396 ASP A C 1
ATOM 2903 O O . ASP A 1 396 ? 79.607 12.258 11.222 1.00 51.50 396 ASP A O 1
ATOM 2907 N N . ASP A 1 397 ? 78.347 14.058 11.590 1.00 47.16 397 ASP A N 1
ATOM 2908 C CA . ASP A 1 397 ? 79.075 15.304 11.884 1.00 47.16 397 ASP A CA 1
ATOM 2909 C C . ASP A 1 397 ? 78.621 16.495 10.992 1.00 47.16 397 ASP A C 1
ATOM 2911 O O . ASP A 1 397 ? 78.299 16.344 9.816 1.00 47.16 397 ASP A O 1
ATOM 2915 N N . LYS A 1 398 ? 78.710 17.694 11.587 1.00 44.47 398 LYS A N 1
ATOM 2916 C CA . LYS A 1 398 ? 78.849 19.057 11.007 1.00 44.47 398 LYS A CA 1
ATOM 2917 C C . LYS A 1 398 ? 77.685 19.856 10.370 1.00 44.47 398 LYS A C 1
ATOM 2919 O O . LYS A 1 398 ? 77.357 19.767 9.192 1.00 44.47 398 LYS A O 1
ATOM 2924 N N . LYS A 1 399 ? 77.247 20.822 11.200 1.00 49.47 399 LYS A N 1
ATOM 2925 C CA . LYS A 1 399 ? 76.887 22.251 10.963 1.00 49.47 399 LYS A CA 1
ATOM 2926 C C . LYS A 1 399 ? 77.812 22.972 9.940 1.00 49.47 399 LYS A C 1
ATOM 2928 O O . LYS A 1 399 ? 78.956 22.529 9.819 1.00 49.47 399 LYS A O 1
ATOM 2933 N N . PRO A 1 400 ? 77.412 24.085 9.268 1.00 55.03 400 PRO A N 1
ATOM 2934 C CA . PRO A 1 400 ? 77.249 25.447 9.858 1.00 55.03 400 PRO A CA 1
ATOM 2935 C C . PRO A 1 400 ? 75.972 26.194 9.372 1.00 55.03 400 PRO A C 1
ATOM 2937 O O . PRO A 1 400 ? 75.480 25.942 8.281 1.00 55.03 400 PRO A O 1
ATOM 2940 N N . ASP A 1 401 ? 75.246 26.915 10.234 1.00 44.81 401 ASP A N 1
ATOM 2941 C CA . ASP A 1 401 ? 75.293 28.362 10.577 1.00 44.81 401 ASP A CA 1
ATOM 2942 C C . ASP A 1 401 ? 74.541 29.352 9.650 1.00 44.81 401 ASP A C 1
ATOM 2944 O O . ASP A 1 401 ? 74.769 29.436 8.450 1.00 44.81 401 ASP A O 1
ATOM 2948 N N . ASP A 1 402 ? 73.695 30.142 10.332 1.00 42.84 402 ASP A N 1
ATOM 2949 C CA . ASP A 1 402 ? 73.238 31.522 10.099 1.00 42.84 402 ASP A CA 1
ATOM 2950 C C . ASP A 1 402 ? 72.371 31.920 8.885 1.00 42.84 402 ASP A C 1
ATOM 2952 O O . ASP A 1 402 ? 72.860 32.106 7.774 1.00 42.84 402 ASP A O 1
ATOM 2956 N N . LYS A 1 403 ? 71.115 32.335 9.160 1.00 48.34 403 LYS A N 1
ATOM 2957 C CA . LYS A 1 403 ? 70.750 33.776 9.180 1.00 48.34 403 LYS A CA 1
ATOM 2958 C C . LYS A 1 403 ? 69.307 34.083 9.626 1.00 48.34 403 LYS A C 1
ATOM 2960 O O . LYS A 1 403 ? 68.329 33.734 8.979 1.00 48.34 403 LYS A O 1
ATOM 2965 N N . LYS A 1 404 ? 69.261 34.826 10.733 1.00 42.94 404 LYS A N 1
ATOM 2966 C CA . LYS A 1 404 ? 68.422 35.979 11.122 1.00 42.94 404 LYS A CA 1
ATOM 2967 C C . LYS A 1 404 ? 67.510 36.613 10.044 1.00 42.94 404 LYS A C 1
ATOM 2969 O O . LYS A 1 404 ? 67.984 36.926 8.954 1.00 42.94 404 LYS A O 1
ATOM 2974 N N . GLY A 1 405 ? 66.275 36.956 10.427 1.00 42.97 405 GLY A N 1
ATOM 2975 C CA . GLY A 1 405 ? 65.408 37.902 9.709 1.00 42.97 405 GLY A CA 1
ATOM 2976 C C . GLY A 1 405 ? 64.049 38.113 10.391 1.00 42.97 405 GLY A C 1
ATOM 2977 O O . GLY A 1 405 ? 63.240 37.195 10.446 1.00 42.97 405 GLY A O 1
ATOM 2978 N N . ASP A 1 406 ? 63.869 39.320 10.920 1.00 40.28 406 ASP A N 1
ATOM 2979 C CA . ASP A 1 406 ? 62.833 39.837 11.820 1.00 40.28 406 ASP A CA 1
ATOM 2980 C C . ASP A 1 406 ? 61.404 40.031 11.247 1.00 40.28 406 ASP A C 1
ATOM 2982 O O . ASP A 1 406 ? 61.192 40.091 10.039 1.00 40.28 406 ASP A O 1
ATOM 2986 N N . ASP A 1 407 ? 60.469 40.239 12.190 1.00 41.97 407 ASP A N 1
ATOM 2987 C CA . ASP A 1 407 ? 59.293 41.133 12.169 1.00 41.97 407 ASP A CA 1
ATOM 2988 C C . ASP A 1 407 ? 58.185 40.989 11.100 1.00 41.97 407 ASP A C 1
ATOM 2990 O O . ASP A 1 407 ? 58.350 41.386 9.951 1.00 41.97 407 ASP A O 1
ATOM 2994 N N . LYS A 1 408 ? 56.944 40.695 11.536 1.00 49.12 408 LYS A N 1
ATOM 2995 C CA . LYS A 1 408 ? 55.929 41.755 11.756 1.00 49.12 408 LYS A CA 1
ATOM 2996 C C . LYS A 1 408 ? 54.630 41.255 12.396 1.00 49.12 408 LYS A C 1
ATOM 2998 O O . LYS A 1 408 ? 54.040 40.251 12.016 1.00 49.12 408 LYS A O 1
ATOM 3003 N N . LYS A 1 409 ? 54.189 42.068 13.348 1.00 46.03 409 LYS A N 1
ATOM 3004 C CA . LYS A 1 409 ? 52.959 42.050 14.134 1.00 46.03 409 LYS A CA 1
ATOM 3005 C C . LYS A 1 409 ? 51.824 42.773 13.389 1.00 46.03 409 LYS A C 1
ATOM 3007 O O . LYS A 1 409 ? 52.039 43.880 12.902 1.00 46.03 409 LYS A O 1
ATOM 3012 N N . SER A 1 410 ? 50.629 42.189 13.385 1.00 44.59 410 SER A N 1
ATOM 3013 C CA . SER A 1 410 ? 49.324 42.867 13.258 1.00 44.59 410 SER A CA 1
ATOM 3014 C C . SER A 1 410 ? 48.274 41.880 13.785 1.00 44.59 410 SER A C 1
ATOM 3016 O O . SER A 1 410 ? 48.069 40.834 13.179 1.00 44.59 410 SER A O 1
ATOM 3018 N N . ASP A 1 411 ? 47.831 41.977 15.039 1.00 42.41 411 ASP A N 1
ATOM 3019 C CA . ASP A 1 411 ? 46.744 42.854 15.503 1.00 42.41 411 ASP A CA 1
ATOM 3020 C C . ASP A 1 411 ? 45.585 42.903 14.505 1.00 42.41 411 ASP A C 1
ATOM 3022 O O . ASP A 1 411 ? 45.594 43.732 13.598 1.00 42.41 411 ASP A O 1
ATOM 3026 N N . ASP A 1 412 ? 44.573 42.052 14.708 1.00 49.72 412 ASP A N 1
ATOM 3027 C CA . ASP A 1 412 ? 43.243 42.364 14.202 1.00 49.72 412 ASP A CA 1
ATOM 3028 C C . ASP A 1 412 ? 42.138 42.089 15.221 1.00 49.72 412 ASP A C 1
ATOM 3030 O O . ASP A 1 412 ? 42.146 41.130 15.997 1.00 49.72 412 ASP A O 1
ATOM 3034 N N . LYS A 1 413 ? 41.243 43.069 15.261 1.00 45.72 413 LYS A N 1
ATOM 3035 C CA . LYS A 1 413 ? 40.342 43.408 16.352 1.00 45.72 413 LYS A CA 1
ATOM 3036 C C . LYS A 1 413 ? 39.053 42.598 16.304 1.00 45.72 413 LYS A C 1
ATOM 3038 O O . LYS A 1 413 ? 38.367 42.526 15.291 1.00 45.72 413 LYS A O 1
ATOM 3043 N N . LYS A 1 414 ? 38.653 42.154 17.491 1.00 46.00 414 LYS A N 1
ATOM 3044 C CA . LYS A 1 414 ? 37.267 41.906 17.900 1.00 46.00 414 LYS A CA 1
ATOM 3045 C C . LYS A 1 414 ? 36.429 43.192 17.750 1.00 46.00 414 LYS A C 1
ATOM 3047 O O . LYS A 1 414 ? 36.861 44.228 18.261 1.00 46.00 414 LYS A O 1
ATOM 3052 N N . PRO A 1 415 ? 35.220 43.140 17.170 1.00 54.12 415 PRO A N 1
ATOM 3053 C CA . PRO A 1 415 ? 34.178 44.108 17.468 1.00 54.12 415 PRO A CA 1
ATOM 3054 C C . PRO A 1 415 ? 33.097 43.477 18.352 1.00 54.12 415 PRO A C 1
ATOM 3056 O O . PRO A 1 415 ? 32.463 42.484 17.996 1.00 54.12 415 PRO A O 1
ATOM 3059 N N . GLU A 1 416 ? 32.910 44.089 19.517 1.00 45.44 416 GLU A N 1
ATOM 3060 C CA . GLU A 1 416 ? 31.674 44.047 20.291 1.00 45.44 416 GLU A CA 1
ATOM 3061 C C . GLU A 1 416 ? 30.651 45.045 19.727 1.00 45.44 416 GLU A C 1
ATOM 3063 O O . GLU A 1 416 ? 31.005 46.049 19.110 1.00 45.44 416 GLU A O 1
ATOM 3068 N N . ASP A 1 417 ? 29.392 44.739 20.039 1.00 46.56 417 ASP A N 1
ATOM 3069 C CA . ASP A 1 417 ? 28.220 45.609 20.117 1.00 46.56 417 ASP A CA 1
ATOM 3070 C C . ASP A 1 417 ? 27.564 46.142 18.835 1.00 46.56 417 ASP A C 1
ATOM 3072 O O . ASP A 1 417 ? 28.022 47.087 18.194 1.00 46.56 417 ASP A O 1
ATOM 3076 N N . LYS A 1 418 ? 26.321 45.680 18.614 1.00 44.12 418 LYS A N 1
ATOM 3077 C CA . LYS A 1 418 ? 25.167 46.594 18.654 1.00 44.12 418 LYS A CA 1
ATOM 3078 C C . LYS A 1 418 ? 23.825 45.889 18.882 1.00 44.12 418 LYS A C 1
ATOM 3080 O O . LYS A 1 418 ? 23.277 45.213 18.020 1.00 44.12 418 LYS A O 1
ATOM 3085 N N . LYS A 1 419 ? 23.317 46.147 20.086 1.00 42.00 419 LYS A N 1
ATOM 3086 C CA . LYS A 1 419 ? 21.919 46.370 20.475 1.00 42.00 419 LYS A CA 1
ATOM 3087 C C . LYS A 1 419 ? 21.055 46.970 19.348 1.00 42.00 419 LYS A C 1
ATOM 3089 O O . LYS A 1 419 ? 21.413 47.999 18.782 1.00 42.00 419 LYS A O 1
ATOM 3094 N N . SER A 1 420 ? 19.884 46.380 19.140 1.00 41.72 420 SER A N 1
ATOM 3095 C CA . SER A 1 420 ? 18.665 47.013 18.613 1.00 41.72 420 SER A CA 1
ATOM 3096 C C . SER A 1 420 ? 17.506 46.182 19.167 1.00 41.72 420 SER A C 1
ATOM 3098 O O . SER A 1 420 ? 17.409 44.996 18.863 1.00 41.72 420 SER A O 1
ATOM 3100 N N . ASP A 1 421 ? 16.872 46.624 20.242 1.00 44.75 421 ASP A N 1
ATOM 3101 C CA . ASP A 1 421 ? 15.774 47.599 20.298 1.00 44.75 421 ASP A CA 1
ATOM 3102 C C . ASP A 1 421 ? 14.412 46.979 19.976 1.00 44.75 421 ASP A C 1
ATOM 3104 O O . ASP A 1 421 ? 14.081 46.615 18.846 1.00 44.75 421 ASP A O 1
ATOM 3108 N N . ASP A 1 422 ? 13.647 46.899 21.062 1.00 44.62 422 ASP A N 1
ATOM 3109 C CA . ASP A 1 422 ? 12.230 46.625 21.187 1.00 44.62 422 ASP A CA 1
ATOM 3110 C C . ASP A 1 422 ? 11.376 47.281 20.095 1.00 44.62 422 ASP A C 1
ATOM 3112 O O . ASP A 1 422 ? 11.317 48.505 19.959 1.00 44.62 422 ASP A O 1
ATOM 3116 N N . LYS A 1 423 ? 10.566 46.462 19.418 1.00 45.94 423 LYS A N 1
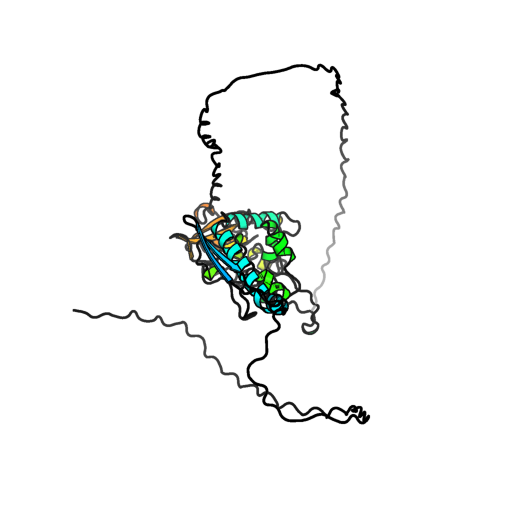ATOM 3117 C CA . LYS A 1 423 ? 9.275 46.904 18.881 1.00 45.94 423 LYS A CA 1
ATOM 3118 C C . LYS A 1 423 ? 8.153 46.028 19.420 1.00 45.94 423 LYS A C 1
ATOM 3120 O O . LYS A 1 423 ? 7.786 44.997 18.867 1.00 45.94 423 LYS A O 1
ATOM 3125 N N . LYS A 1 424 ? 7.624 46.528 20.533 1.00 43.94 424 LYS A N 1
ATOM 3126 C CA . LYS A 1 424 ? 6.272 46.366 21.066 1.00 43.94 424 LYS A CA 1
ATOM 3127 C C . LYS A 1 424 ? 5.241 46.246 19.934 1.00 43.94 424 LYS A C 1
ATOM 3129 O O . LYS A 1 424 ? 4.989 47.211 19.218 1.00 43.94 424 LYS A O 1
ATOM 3134 N N . ALA A 1 425 ? 4.659 45.059 19.786 1.00 42.69 425 ALA A N 1
ATOM 3135 C CA . ALA A 1 425 ? 3.480 44.845 18.961 1.00 42.69 425 ALA A CA 1
ATOM 3136 C C . ALA A 1 425 ? 2.253 45.414 19.691 1.00 42.69 425 ALA A C 1
ATOM 3138 O O . ALA A 1 425 ? 1.960 45.037 20.827 1.00 42.69 425 ALA A O 1
ATOM 3139 N N . GLU A 1 426 ? 1.568 46.353 19.045 1.00 50.94 426 GLU A N 1
ATOM 3140 C CA . GLU A 1 426 ? 0.253 46.831 19.462 1.00 50.94 426 GLU A CA 1
ATOM 3141 C C . GLU A 1 426 ? -0.833 45.780 19.155 1.00 50.94 426 GLU A C 1
ATOM 3143 O O . GLU A 1 426 ? -0.709 45.022 18.187 1.00 50.94 426 GLU A O 1
ATOM 3148 N N . PRO A 1 427 ? -1.897 45.708 19.974 1.00 54.56 427 PRO A N 1
ATOM 3149 C CA . PRO A 1 427 ? -2.971 44.735 19.818 1.00 54.56 427 PRO A CA 1
ATOM 3150 C C . PRO A 1 427 ? -3.906 45.095 18.654 1.00 54.56 427 PRO A C 1
ATOM 3152 O O . PRO A 1 427 ? -4.383 46.223 18.542 1.00 54.56 427 PRO A O 1
ATOM 3155 N N . MET A 1 428 ? -4.211 44.103 17.812 1.00 50.00 428 MET A N 1
ATOM 3156 C CA . MET A 1 428 ? -5.209 44.220 16.745 1.00 50.00 428 MET A CA 1
ATOM 3157 C C . MET A 1 428 ? -6.614 44.506 17.319 1.00 50.00 428 MET A C 1
ATOM 3159 O O . MET A 1 428 ? -6.994 43.911 18.334 1.00 50.00 428 MET A O 1
ATOM 3163 N N . PRO A 1 429 ? -7.411 45.377 16.671 1.00 57.41 429 PRO A N 1
ATOM 3164 C CA . PRO A 1 429 ? -8.763 45.700 17.107 1.00 57.41 429 PRO A CA 1
ATOM 3165 C C . PRO A 1 429 ? -9.742 44.540 16.877 1.00 57.41 429 PRO A C 1
ATOM 3167 O O . PRO A 1 429 ? -9.728 43.865 15.847 1.00 57.41 429 PRO A O 1
ATOM 3170 N N . LYS A 1 430 ? -10.620 44.346 17.866 1.00 42.78 430 LYS A N 1
ATOM 3171 C CA . LYS A 1 430 ? -11.784 43.457 17.830 1.00 42.78 430 LYS A CA 1
ATOM 3172 C C . LYS A 1 430 ? -12.747 43.911 16.731 1.00 42.78 430 LYS A C 1
ATOM 3174 O O . LYS A 1 430 ? -13.200 45.051 16.751 1.00 42.78 430 LYS A O 1
ATOM 3179 N N . ALA A 1 431 ? -13.099 43.006 15.824 1.00 43.25 431 ALA A N 1
ATOM 3180 C CA . ALA A 1 431 ? -14.242 43.183 14.940 1.00 43.25 431 ALA A CA 1
ATOM 3181 C C . ALA A 1 431 ? -15.522 42.762 15.683 1.00 43.25 431 ALA A C 1
ATOM 3183 O O . ALA A 1 431 ? -15.800 41.575 15.855 1.00 43.25 431 ALA A O 1
ATOM 3184 N N . GLU A 1 432 ? -16.275 43.756 16.148 1.00 42.56 432 GLU A N 1
ATOM 3185 C CA . GLU A 1 432 ? -17.728 43.681 16.340 1.00 42.56 432 GLU A CA 1
ATOM 3186 C C . GLU A 1 432 ? -18.354 43.475 14.943 1.00 42.56 432 GLU A C 1
ATOM 3188 O O . GLU A 1 432 ? -17.916 44.069 13.965 1.00 42.56 432 GLU A O 1
ATOM 3193 N N . GLY A 1 433 ? -19.245 42.514 14.720 1.00 40.94 433 GLY A N 1
ATOM 3194 C CA . GLY A 1 433 ? -20.627 42.569 15.171 1.00 40.94 433 GLY A CA 1
ATOM 3195 C C . GLY A 1 433 ? -21.528 42.913 13.981 1.00 40.94 433 GLY A C 1
ATOM 3196 O O . GLY A 1 433 ? -21.725 44.076 13.660 1.00 40.94 433 GLY A O 1
ATOM 3197 N N . THR A 1 434 ? -22.091 41.903 13.316 1.00 40.88 434 THR A N 1
ATOM 3198 C CA . THR A 1 434 ? -23.274 42.083 12.456 1.00 40.88 434 THR A CA 1
ATOM 3199 C C . THR A 1 434 ? -24.067 40.779 12.414 1.00 40.88 434 THR A C 1
ATOM 3201 O O . THR A 1 434 ? -23.723 39.826 11.719 1.00 40.88 434 THR A O 1
ATOM 3204 N N . LYS A 1 435 ? -25.124 40.736 13.231 1.00 49.94 435 LYS A N 1
ATOM 3205 C CA . LYS A 1 435 ? -26.260 39.824 13.068 1.00 49.94 435 LYS A CA 1
ATOM 3206 C C . LYS A 1 435 ? -27.025 40.223 11.801 1.00 49.94 435 LYS A C 1
ATOM 3208 O O . LYS A 1 435 ? -27.208 41.422 11.597 1.00 49.94 435 LYS A O 1
ATOM 3213 N N . PRO A 1 436 ? -27.542 39.267 11.021 1.00 55.62 436 PRO A N 1
ATOM 3214 C CA . PRO A 1 436 ? -28.724 39.494 10.208 1.00 55.62 436 PRO A CA 1
ATOM 3215 C C . PRO A 1 436 ? -29.964 38.932 10.897 1.00 55.62 436 PRO A C 1
ATOM 3217 O O . PRO A 1 436 ? -29.931 37.884 11.542 1.00 55.62 436 PRO A O 1
ATOM 3220 N N . ASP A 1 437 ? -31.029 39.698 10.733 1.00 48.53 437 ASP A N 1
ATOM 3221 C CA . ASP A 1 437 ? -32.304 39.637 11.414 1.00 48.53 437 ASP A CA 1
ATOM 3222 C C . ASP A 1 437 ? -33.134 38.375 11.170 1.00 48.53 437 ASP A C 1
ATOM 3224 O O . ASP A 1 437 ? -33.176 37.797 10.079 1.00 48.53 437 ASP A O 1
ATOM 3228 N N . ASP A 1 438 ? -33.890 38.051 12.216 1.00 46.81 438 ASP A N 1
ATOM 3229 C CA . ASP A 1 438 ? -35.081 37.220 12.203 1.00 46.81 438 ASP A CA 1
ATOM 3230 C C . ASP A 1 438 ? -36.059 37.681 11.113 1.00 46.81 438 ASP A C 1
ATOM 3232 O O . ASP A 1 438 ? -36.687 38.739 11.210 1.00 46.81 438 ASP A O 1
ATOM 3236 N N . LYS A 1 439 ? -36.269 36.838 10.097 1.00 48.69 439 LYS A N 1
ATOM 3237 C CA . LYS A 1 439 ? -37.449 36.926 9.234 1.00 48.69 439 LYS A CA 1
ATOM 3238 C C . LYS A 1 439 ? -38.422 35.808 9.576 1.00 48.69 439 LYS A C 1
ATOM 3240 O O . LYS A 1 439 ? -38.373 34.700 9.051 1.00 48.69 439 LYS A O 1
ATOM 3245 N N . LYS A 1 440 ? -39.319 36.178 10.486 1.00 44.38 440 LYS A N 1
ATOM 3246 C CA . LYS A 1 440 ? -40.645 35.607 10.714 1.00 44.38 440 LYS A CA 1
ATOM 3247 C C . LYS A 1 440 ? -41.354 35.467 9.357 1.00 44.38 440 LYS A C 1
ATOM 3249 O O . LYS A 1 440 ? -41.557 36.463 8.665 1.00 44.38 440 LYS A O 1
ATOM 3254 N N . GLY A 1 441 ? -41.637 34.232 8.955 1.00 45.69 441 GLY A N 1
ATOM 3255 C CA . GLY A 1 441 ? -42.411 33.895 7.764 1.00 45.69 441 GLY A CA 1
ATOM 3256 C C . GLY A 1 441 ? -43.739 33.301 8.199 1.00 45.69 441 GLY A C 1
ATOM 3257 O O . GLY A 1 441 ? -43.764 32.228 8.794 1.00 45.69 441 GLY A O 1
ATOM 3258 N N . ASP A 1 442 ? -44.791 34.066 7.942 1.00 47.72 442 ASP A N 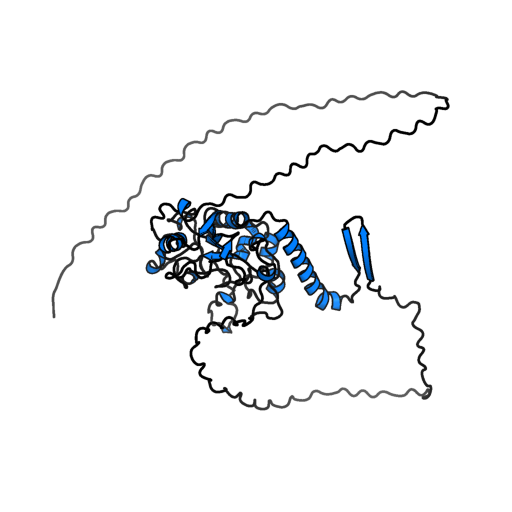1
ATOM 3259 C CA . ASP A 1 442 ? -46.170 33.860 8.351 1.00 47.72 442 ASP A CA 1
ATOM 3260 C C . ASP A 1 442 ? -46.836 32.586 7.816 1.00 47.72 442 ASP A C 1
ATOM 3262 O O . ASP A 1 442 ? -46.563 32.095 6.718 1.00 47.72 442 ASP A O 1
ATOM 3266 N N . ASP A 1 443 ? -47.796 32.141 8.625 1.00 49.19 443 ASP A N 1
ATOM 3267 C CA . ASP A 1 443 ? -48.926 31.281 8.307 1.00 49.19 443 ASP A CA 1
ATOM 3268 C C . ASP A 1 443 ? -49.494 31.466 6.891 1.00 49.19 443 ASP A C 1
ATOM 3270 O O . ASP A 1 443 ? -49.866 32.567 6.481 1.00 49.19 443 ASP A O 1
ATOM 3274 N N . LYS A 1 444 ? -49.707 30.339 6.201 1.00 49.31 444 LYS A N 1
ATOM 3275 C CA . LYS A 1 444 ? -50.798 30.178 5.226 1.00 49.31 444 LYS A CA 1
ATOM 3276 C C . LYS A 1 444 ? -51.152 28.699 5.029 1.00 49.31 444 LYS A C 1
ATOM 3278 O O . LYS A 1 444 ? -50.631 28.017 4.154 1.00 49.31 444 LYS A O 1
ATOM 3283 N N . LYS A 1 445 ? -52.110 28.224 5.830 1.00 50.16 445 LYS A N 1
ATOM 3284 C CA . LYS A 1 445 ? -53.221 27.400 5.311 1.00 50.16 445 LYS A CA 1
ATOM 3285 C C . LYS A 1 445 ? -54.074 28.331 4.428 1.00 50.16 445 LYS A C 1
ATOM 3287 O O . LYS A 1 445 ? -54.190 29.505 4.791 1.00 50.16 445 LYS A O 1
ATOM 3292 N N . PRO A 1 446 ? -54.659 27.872 3.306 1.00 59.56 446 PRO A N 1
ATOM 3293 C CA . PRO A 1 446 ? -55.895 27.101 3.440 1.00 59.56 446 PRO A CA 1
ATOM 3294 C C . PRO A 1 446 ? -56.193 26.090 2.305 1.00 59.56 446 PRO A C 1
ATOM 3296 O O . PRO A 1 446 ? -55.472 25.985 1.318 1.00 59.56 446 PRO A O 1
ATOM 3299 N N . ASP A 1 447 ? -57.324 25.413 2.509 1.00 51.81 447 ASP A N 1
ATOM 3300 C CA . ASP A 1 447 ? -58.265 24.860 1.527 1.00 51.81 447 ASP A CA 1
ATOM 3301 C C . ASP A 1 447 ? -58.040 23.467 0.916 1.00 51.81 447 ASP A C 1
ATOM 3303 O O . ASP A 1 447 ? -57.346 23.248 -0.074 1.00 51.81 447 ASP A O 1
ATOM 3307 N N . ASP A 1 448 ? -58.793 22.535 1.508 1.00 60.91 448 ASP A N 1
ATOM 3308 C CA . ASP A 1 448 ? -59.738 21.640 0.836 1.00 60.91 448 ASP A CA 1
ATOM 3309 C C . ASP A 1 448 ? -60.073 21.996 -0.627 1.00 60.91 448 ASP A C 1
ATOM 3311 O O . ASP A 1 448 ? -60.574 23.088 -0.908 1.00 60.91 448 ASP A O 1
ATOM 3315 N N . LYS A 1 449 ? -60.001 21.002 -1.524 1.00 54.09 449 LYS A N 1
ATOM 3316 C CA . LYS A 1 449 ? -61.178 20.467 -2.247 1.00 54.09 449 LYS A CA 1
ATOM 3317 C C . LYS A 1 449 ? -60.807 19.412 -3.301 1.00 54.09 449 LYS A C 1
ATOM 3319 O O . LYS A 1 449 ? -60.068 19.707 -4.231 1.00 54.09 449 LYS A O 1
ATOM 3324 N N . LYS A 1 450 ? -61.550 18.302 -3.193 1.00 53.53 450 LYS A N 1
ATOM 3325 C CA . LYS A 1 450 ? -61.945 17.289 -4.193 1.00 53.53 450 LYS A CA 1
ATOM 3326 C C . LYS A 1 450 ? -60.922 16.272 -4.679 1.00 53.53 450 LYS A C 1
ATOM 3328 O O . LYS A 1 450 ? -59.997 16.642 -5.427 1.00 53.53 450 LYS A O 1
#

Nearest PDB structures (foldseek):
  6usr-assembly1_A  TM=3.040E-01  e=4.019E+00  Tribolium castaneum

Solvent-accessible surface area (backbone atoms only — not comparable to full-atom values): 27692 Å² total; per-residue (Å²): 134,92,80,90,77,82,84,79,82,79,85,74,84,82,72,79,84,80,76,82,73,78,82,81,77,79,76,86,80,76,86,77,82,85,82,81,86,82,83,83,84,88,80,89,84,82,90,84,87,85,84,84,89,88,76,89,83,68,99,71,80,79,73,63,90,79,59,82,75,75,71,77,58,50,74,50,81,46,77,55,97,93,44,80,45,76,47,76,49,76,65,66,58,69,66,52,33,64,71,63,43,47,63,53,50,52,52,52,52,41,49,50,53,26,50,49,44,33,73,67,42,87,48,44,69,51,60,44,12,47,30,43,37,59,36,31,73,38,99,72,11,28,64,29,29,21,40,77,49,68,75,78,54,74,93,48,75,73,54,79,76,60,46,70,51,14,19,15,31,56,48,72,42,23,49,70,70,78,34,41,77,60,32,70,60,52,53,46,61,42,40,34,66,34,80,80,20,44,68,67,32,36,42,53,51,42,55,39,39,58,72,89,51,61,75,72,35,50,41,14,77,46,89,84,36,74,92,47,63,24,10,15,19,35,50,27,35,28,5,6,41,28,67,63,23,27,72,59,60,87,83,42,76,92,50,42,47,27,28,21,39,30,19,37,85,38,41,34,43,63,88,62,33,71,58,35,40,81,50,18,33,34,32,37,37,46,34,79,84,70,39,23,34,40,39,29,7,26,77,52,32,34,38,27,29,40,83,89,52,56,51,73,78,28,56,28,74,59,92,86,42,56,15,33,48,31,22,18,38,60,21,50,35,25,42,39,42,64,81,49,58,65,67,57,57,41,44,23,21,8,20,43,47,76,67,84,67,76,63,45,65,77,59,34,32,72,51,80,73,80,75,80,80,76,72,69,73,75,82,66,76,75,69,75,78,70,75,75,79,81,83,74,83,86,79,89,85,83,85,86,87,89,83,91,85,81,88,87,88,77,91,81,81,86,81,80,86,81,90,80,82,90,78,83,81,78,84,81,82,82,83,81,85,82,87,82,80,89,78,86,77,80,90,78,86,84,78,90,84,135

Sequence (450 aa):
MNKGGQPGRLPGPGGPPVRVAPRCGWPPGAGGPPEPGMPGPGGYGPGGPGRYPGGPVGPGGASDPNAPHEPVSHVDLELTDDQLKITVDVTWAEEVYRTAVRPRMMGVVNQLKGKMAVFSAESGPHVLAQAGPRALGTPQGTPRGTWNRAKTDPDRIGLDYPPVQRVSFFADLLPYLGRGSLGSQVNKNAAWYADKNLEVGGAWVPELLVPTYPQSAWRATTPYAPDAVFGATNYVGISGAGLDSARYDPKDPAVKTKLGMTGYGWGSKAEEVTDGLANTIYLMQTPPGLQQPWIAGGGATVRGLDENDPMAGFRYNQGGKPGTFALMGDGSVRFIPATIDKKVLLGMSTRAGGEALADIDVRAPRVDAPKPTTTDLKSNPVTPVVPAPVVTPKADDKKPDDKKGDDKKSDDKKPEDKKSDDKKAEPMPKAEGTKPDDKKGDDKKPDDKK

Secondary structure (DSSP, 8-state):
---PPPPPPPPPP-PPP-------PPP-PPPPPPPPP---------------------S-----TTS-PPPPPEEEEEEETTEEEEEEE----HHHIIIIIHHHHHHHHHHHHHHHHHHH----HHHHHHHHHHHHTSTT-SPPSBPPPP---GGGTTPPPPGGGSBBTHHHHGGGGT-HHHHTT--TTS-TTSHHHHHHHTS--GGGS-TTS-GGGGEE--TTSTT--EEEESEEEEEEESTTGGGS-TT-GGGGGGB-SB-SS-B--GGG-TT-TTTSEEEEEPPTT--EETTB-GGGTEEEEPSS-TTTTT-EEETTEEEEEEEETTS-EEEEETT--HHHHHHHH-SS-----TTHHHHS-B-PPPPP--------------PPP--PPP------------------------------PPPPPP----PPP-------------

Radius of gyration: 36.94 Å; Cα contacts (8 Å, |Δi|>4): 672; chains: 1; bounding box: 141×103×98 Å

pLDDT: mean 79.28, std 22.34, range [33.84, 98.69]

Foldseek 3Di:
DDDDDDDDDDDDDDDPDDDPDDDPDDDDDDDDDDDDDDDDDDDDDDDDDDDDDDDPDDPDDPDDPPPPPQDQWDWDWDDDPPDTDIDTRDGDDPVCCVPPNVLVVLLVVLVVVLLCCLVVDLLDLLLVLQLLLVQLPDPQGQDAQFFWADQPDVVCVSDTDPQQQFWGSVLVSCVSSVNVVLSVQDDRNGGCQDPSNQSSQSGADSNQDDSPDDVQLQWDADPSHNPGIGGWGQKAFEQAADFCSLVDDCPDPVCQLGGAQHHNGGGDHLVSQPVHQQLAFGMKGFERPLIARNGGGDPRHYGYAYLVQRCPGHFDQDPNFTFIWTSTSVSWIWTAGSPADSVSVRSNHHSHNPDDNPPCCVRTNTDDSDDPPPPVVPPPPPPPPPPPPDDDDDDDDDDDDDDDDDDDDDDDDDDDDDDDDDDDDDDDDDDDDDDDDDDDDDDDDDDDDD